Protein AF-0000000076656835 (afdb_homodimer)

pLDDT: mean 94.11, std 7.18, range [54.44, 98.88]

Structure (mmCIF, N/CA/C/O backbone):
data_AF-0000000076656835-model_v1
#
loop_
_entity.id
_entity.type
_entity.pdbx_description
1 polymer 'Related to decarboxylase DEC1'
#
loop_
_atom_site.group_PDB
_atom_site.id
_atom_site.type_symbol
_atom_site.label_atom_id
_atom_site.label_alt_id
_atom_site.label_comp_id
_atom_site.label_asym_id
_atom_site.label_entity_id
_atom_site.label_seq_id
_atom_site.pdbx_PDB_ins_code
_atom_site.Cartn_x
_atom_site.Cartn_y
_atom_site.Cartn_z
_atom_site.occupancy
_atom_site.B_iso_or_equiv
_atom_site.auth_seq_id
_atom_site.auth_comp_id
_atom_site.auth_asym_id
_atom_site.auth_atom_id
_atom_site.pdbx_PDB_model_num
ATOM 1 N N . MET A 1 1 ? -11.125 18.625 28.906 1 81.06 1 MET A N 1
ATOM 2 C CA . MET A 1 1 ? -11.211 18.344 27.469 1 81.06 1 MET A CA 1
ATOM 3 C C . MET A 1 1 ? -11.727 16.938 27.203 1 81.06 1 MET A C 1
ATOM 5 O O . MET A 1 1 ? -11.273 15.984 27.844 1 81.06 1 MET A O 1
ATOM 9 N N . PRO A 1 2 ? -12.742 16.891 26.344 1 93.38 2 PRO A N 1
ATOM 10 C CA . PRO A 1 2 ? -13.258 15.539 26.078 1 93.38 2 PRO A CA 1
ATOM 11 C C . PRO A 1 2 ? -12.281 14.695 25.266 1 93.38 2 PRO A C 1
ATOM 13 O O . PRO A 1 2 ? -11.344 15.227 24.656 1 93.38 2 PRO A O 1
ATOM 16 N N . PHE A 1 3 ? -12.422 13.453 25.391 1 96.69 3 PHE A N 1
ATOM 17 C CA . PHE A 1 3 ? -11.578 12.5 24.688 1 96.69 3 PHE A CA 1
ATOM 18 C C . PHE A 1 3 ? -12.164 12.164 23.328 1 96.69 3 PHE A C 1
ATOM 20 O O . PHE A 1 3 ? -13.359 12.359 23.094 1 96.69 3 PHE A O 1
ATOM 27 N N . GLY A 1 4 ? -11.242 11.773 22.438 1 97 4 GLY A N 1
ATOM 28 C CA . GLY A 1 4 ? -11.734 11.117 21.234 1 97 4 GLY A CA 1
ATOM 29 C C . GLY A 1 4 ? -12.586 9.898 21.531 1 97 4 GLY A C 1
ATOM 30 O O . GLY A 1 4 ? -12.516 9.344 22.625 1 97 4 GLY A O 1
ATOM 31 N N . THR A 1 5 ? -13.391 9.5 20.516 1 96.25 5 THR A N 1
ATOM 32 C CA . THR A 1 5 ? -14.328 8.414 20.797 1 96.25 5 THR A CA 1
ATOM 33 C C . THR A 1 5 ? -14 7.18 19.969 1 96.25 5 THR A C 1
ATOM 35 O O . THR A 1 5 ? -14.695 6.16 20.078 1 96.25 5 THR A O 1
ATOM 38 N N . PHE A 1 6 ? -12.992 7.293 19.203 1 94.06 6 PHE A N 1
ATOM 39 C CA . PHE A 1 6 ? -12.609 6.094 18.469 1 94.06 6 PHE A CA 1
ATOM 40 C C . PHE A 1 6 ? -12.039 5.043 19.422 1 94.06 6 PHE A C 1
ATOM 42 O O . PHE A 1 6 ? -11.047 5.293 20.109 1 94.06 6 PHE A O 1
ATOM 49 N N . LYS A 1 7 ? -12.562 3.846 19.359 1 93.25 7 LYS A N 1
ATOM 50 C CA . LYS A 1 7 ? -12.18 2.777 20.281 1 93.25 7 LYS A CA 1
ATOM 51 C C . LYS A 1 7 ? -11 1.976 19.734 1 93.25 7 LYS A C 1
ATOM 53 O O . LYS A 1 7 ? -11.195 0.952 19.078 1 93.25 7 LYS A O 1
ATOM 58 N N . THR A 1 8 ? -9.805 2.389 20.125 1 90.69 8 THR A N 1
ATOM 59 C CA . THR A 1 8 ? -8.57 1.806 19.609 1 90.69 8 THR A CA 1
ATOM 60 C C . THR A 1 8 ? -8.422 0.362 20.078 1 90.69 8 THR A C 1
ATOM 62 O O . THR A 1 8 ? -7.871 -0.476 19.359 1 90.69 8 THR A O 1
ATOM 65 N N . LYS A 1 9 ? -8.938 0.025 21.172 1 87.69 9 LYS A N 1
ATOM 66 C CA . LYS A 1 9 ? -8.758 -1.295 21.766 1 87.69 9 LYS A CA 1
ATOM 67 C C . LYS A 1 9 ? -9.711 -2.314 21.156 1 87.69 9 LYS A C 1
ATOM 69 O O . LYS A 1 9 ? -9.477 -3.521 21.234 1 87.69 9 LYS A O 1
ATOM 74 N N . GLU A 1 10 ? -10.711 -1.749 20.484 1 87.56 10 GLU A N 1
ATOM 75 C CA . GLU A 1 10 ? -11.719 -2.639 19.906 1 87.56 10 GLU A CA 1
ATOM 76 C C . GLU A 1 10 ? -11.57 -2.73 18.391 1 87.56 10 GLU A C 1
ATOM 78 O O . GLU A 1 10 ? -12.078 -3.662 17.781 1 87.56 10 GLU A O 1
ATOM 83 N N . ALA A 1 11 ? -10.891 -1.798 17.938 1 85 11 ALA A N 1
ATOM 84 C CA . ALA A 1 11 ? -10.789 -1.727 16.484 1 85 11 ALA A CA 1
ATOM 85 C C . ALA A 1 11 ? -9.977 -2.898 15.93 1 85 11 ALA A C 1
ATOM 87 O O . ALA A 1 11 ? -8.977 -3.299 16.516 1 85 11 ALA A O 1
ATOM 88 N N . ARG A 1 12 ? -10.461 -3.475 14.805 1 79.12 12 ARG A N 1
ATOM 89 C CA . ARG A 1 12 ? -9.766 -4.602 14.195 1 79.12 12 ARG A CA 1
ATOM 90 C C . ARG A 1 12 ? -9.367 -4.285 12.758 1 79.12 12 ARG A C 1
ATOM 92 O O . ARG A 1 12 ? -8.625 -5.039 12.133 1 79.12 12 ARG A O 1
ATOM 99 N N . GLY A 1 13 ? -9.797 -3.156 12.312 1 81.62 13 GLY A N 1
ATOM 100 C CA . GLY A 1 13 ? -9.555 -2.838 10.914 1 81.62 13 GLY A CA 1
ATOM 101 C C . GLY A 1 13 ? -8.195 -2.191 10.688 1 81.62 13 GLY A C 1
ATOM 102 O O . GLY A 1 13 ? -7.504 -1.83 11.641 1 81.62 13 GLY A O 1
ATOM 103 N N . PRO A 1 14 ? -7.844 -2.15 9.438 1 89.62 14 PRO A N 1
ATOM 104 C CA . PRO A 1 14 ? -6.59 -1.497 9.047 1 89.62 14 PRO A CA 1
ATOM 105 C C . PRO A 1 14 ? -6.68 0.027 9.109 1 89.62 14 PRO A C 1
ATOM 107 O O . PRO A 1 14 ? -7.777 0.584 9.148 1 89.62 14 PRO A O 1
ATOM 110 N N . ILE A 1 15 ? -5.559 0.645 9.125 1 92.38 15 ILE A N 1
ATOM 111 C CA . ILE A 1 15 ? -5.492 2.102 9.07 1 92.38 15 ILE A CA 1
ATOM 112 C C . ILE A 1 15 ? -5.762 2.578 7.648 1 92.38 15 ILE A C 1
ATOM 114 O O . ILE A 1 15 ? -5.453 1.876 6.684 1 92.38 15 ILE A O 1
ATOM 118 N N . PRO A 1 16 ? -6.27 3.838 7.492 1 93.5 16 PRO A N 1
ATOM 119 C CA . PRO A 1 16 ? -6.836 4.652 8.57 1 93.5 16 PRO A CA 1
ATOM 120 C C . PRO A 1 16 ? -8.031 3.986 9.25 1 93.5 16 PRO A C 1
ATOM 122 O O . PRO A 1 16 ? -8.945 3.506 8.57 1 93.5 16 PRO A O 1
ATOM 125 N N . LEU A 1 17 ? -8.117 4.062 10.531 1 83.69 17 LEU A N 1
ATOM 126 C CA . LEU A 1 17 ? -9.109 3.32 11.305 1 83.69 17 LEU A CA 1
ATOM 127 C C . LEU A 1 17 ? -10.516 3.83 11.016 1 83.69 17 LEU A C 1
ATOM 129 O O . LEU A 1 17 ? -11.477 3.057 11.023 1 83.69 17 LEU A O 1
ATOM 133 N N . CYS A 1 18 ? -10.609 5.102 10.75 1 86.75 18 CYS A N 1
ATOM 134 C CA . CYS A 1 18 ? -11.922 5.691 10.523 1 86.75 18 CYS A CA 1
ATOM 135 C C . CYS A 1 18 ? -12.391 5.457 9.094 1 86.75 18 CYS A C 1
ATOM 137 O O . CYS A 1 18 ? -13.539 5.738 8.758 1 86.75 18 CYS A O 1
ATOM 139 N N . SER A 1 19 ? -11.531 4.992 8.258 1 90.19 19 SER A N 1
ATOM 140 C CA . SER A 1 19 ? -11.828 4.699 6.855 1 90.19 19 SER A CA 1
ATOM 141 C C . SER A 1 19 ? -10.953 3.561 6.336 1 90.19 19 SER A C 1
ATOM 143 O O . SER A 1 19 ? -10.078 3.777 5.496 1 90.19 19 SER A O 1
ATOM 145 N N . PRO A 1 20 ? -11.242 2.393 6.727 1 91.25 20 PRO A N 1
ATOM 146 C CA . PRO A 1 20 ? -10.375 1.268 6.359 1 91.25 20 PRO A CA 1
ATOM 147 C C . PRO A 1 20 ? -10.391 0.982 4.859 1 91.25 20 PRO A C 1
ATOM 149 O O . PRO A 1 20 ? -11.453 0.959 4.238 1 91.25 20 PRO A O 1
ATOM 152 N N . PRO A 1 21 ? -9.219 0.771 4.32 1 93.56 21 PRO A N 1
ATOM 153 C CA . PRO A 1 21 ? -9.125 0.607 2.867 1 93.56 21 PRO A CA 1
ATOM 154 C C . PRO A 1 21 ? -9.508 -0.798 2.406 1 93.56 21 PRO A C 1
ATOM 156 O O . PRO A 1 21 ? -9.633 -1.043 1.204 1 93.56 21 PRO A O 1
ATOM 159 N N . TYR A 1 22 ? -9.648 -1.717 3.299 1 94 22 TYR A N 1
ATOM 160 C CA . TYR A 1 22 ? -10.078 -3.066 2.951 1 94 22 TYR A CA 1
ATOM 161 C C . TYR A 1 22 ? -10.922 -3.676 4.07 1 94 22 TYR A C 1
ATOM 163 O O . TYR A 1 22 ? -10.75 -3.332 5.242 1 94 22 TYR A O 1
ATOM 171 N N . PRO A 1 23 ? -11.805 -4.523 3.703 1 88.5 23 PRO A N 1
ATOM 172 C CA . PRO A 1 23 ? -12.766 -5.055 4.672 1 88.5 23 PRO A CA 1
ATOM 173 C C . PRO A 1 23 ? -12.203 -6.215 5.484 1 88.5 23 PRO A C 1
ATOM 175 O O . PRO A 1 23 ? -11.164 -6.773 5.133 1 88.5 23 PRO A O 1
ATOM 178 N N . ALA A 1 24 ? -12.945 -6.414 6.57 1 84.25 24 ALA A N 1
ATOM 179 C CA . ALA A 1 24 ? -12.758 -7.637 7.344 1 84.25 24 ALA A CA 1
ATOM 180 C C . ALA A 1 24 ? -13.758 -8.711 6.93 1 84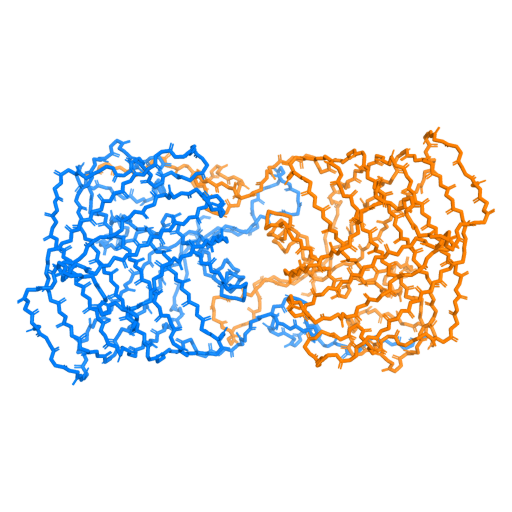.25 24 ALA A C 1
ATOM 182 O O . ALA A 1 24 ? -14.867 -8.398 6.488 1 84.25 24 ALA A O 1
ATOM 183 N N . GLY A 1 25 ? -13.305 -9.898 6.941 1 86.19 25 GLY A N 1
ATOM 184 C CA . GLY A 1 25 ? -14.227 -10.977 6.617 1 86.19 25 GLY A CA 1
ATOM 185 C C . GLY A 1 25 ? -13.625 -12.023 5.703 1 86.19 25 GLY A C 1
ATOM 186 O O . GLY A 1 25 ? -12.406 -12.086 5.539 1 86.19 25 GLY A O 1
ATOM 187 N N . LEU A 1 26 ? -14.57 -12.789 5.164 1 90.88 26 LEU A N 1
ATOM 188 C CA . LEU A 1 26 ? -14.156 -13.875 4.289 1 90.88 26 LEU A CA 1
ATOM 189 C C . LEU A 1 26 ? -13.781 -13.352 2.908 1 90.88 26 LEU A C 1
ATOM 191 O O . LEU A 1 26 ? -14.516 -12.562 2.316 1 90.88 26 LEU A O 1
ATOM 195 N N . ASP A 1 27 ? -12.648 -13.773 2.455 1 94.31 27 ASP A N 1
ATOM 196 C CA . ASP A 1 27 ? -12.188 -13.406 1.116 1 94.31 27 ASP A CA 1
ATOM 197 C C . ASP A 1 27 ? -12.75 -14.367 0.066 1 94.31 27 ASP A C 1
ATOM 199 O O . ASP A 1 27 ? -12.133 -15.398 -0.232 1 94.31 27 ASP A O 1
ATOM 203 N N . GLU A 1 28 ? -13.883 -13.977 -0.452 1 96.81 28 GLU A N 1
ATOM 204 C CA . GLU A 1 28 ? -14.547 -14.781 -1.476 1 96.81 28 GLU A CA 1
ATOM 205 C C . GLU A 1 28 ? -14.719 -13.992 -2.77 1 96.81 28 GLU A C 1
ATOM 207 O O . GLU A 1 28 ? -14.898 -12.773 -2.742 1 96.81 28 GLU A O 1
ATOM 212 N N . PHE A 1 29 ? -14.695 -14.734 -3.877 1 97.31 29 PHE A N 1
ATOM 213 C CA . PHE A 1 29 ? -14.688 -14.094 -5.188 1 97.31 29 PHE A CA 1
ATOM 214 C C . PHE A 1 29 ? -15.586 -14.852 -6.164 1 97.31 29 PHE A C 1
ATOM 216 O O . PHE A 1 29 ? -15.695 -16.078 -6.086 1 97.31 29 PHE A O 1
ATOM 223 N N . THR A 1 30 ? -16.219 -14.125 -7.039 1 97.25 30 THR A N 1
ATOM 224 C CA . THR A 1 30 ? -17 -14.711 -8.125 1 97.25 30 THR A CA 1
ATOM 225 C C . THR A 1 30 ? -16.609 -14.078 -9.461 1 97.25 30 THR A C 1
ATOM 227 O O . THR A 1 30 ? -15.953 -13.039 -9.5 1 97.25 30 THR A O 1
ATOM 230 N N . ASP A 1 31 ? -16.969 -14.852 -10.539 1 96.19 31 ASP A N 1
ATOM 231 C CA . ASP A 1 31 ? -16.641 -14.414 -11.891 1 96.19 31 ASP A CA 1
ATOM 232 C C . ASP A 1 31 ? -15.141 -14.188 -12.062 1 96.19 31 ASP A C 1
ATOM 234 O O . ASP A 1 31 ? -14.719 -13.117 -12.5 1 96.19 31 ASP A O 1
ATOM 238 N N . VAL A 1 32 ? -14.43 -15.141 -11.57 1 96.81 32 VAL A N 1
ATOM 239 C CA . VAL A 1 32 ? -12.977 -15.078 -11.641 1 96.81 32 VAL A CA 1
ATOM 240 C C . VAL A 1 32 ? -12.484 -15.797 -12.898 1 96.81 32 VAL A C 1
ATOM 242 O O . VAL A 1 32 ? -12.93 -16.906 -13.203 1 96.81 32 VAL A O 1
ATOM 245 N N . GLN A 1 33 ? -11.656 -15.125 -13.641 1 97.19 33 GLN A N 1
ATOM 246 C CA . GLN A 1 33 ? -10.906 -15.75 -14.727 1 97.19 33 GLN A CA 1
ATOM 247 C C . GLN A 1 33 ? -9.445 -15.969 -14.328 1 97.19 33 GLN A C 1
ATOM 249 O O . GLN A 1 33 ? -8.836 -15.117 -13.68 1 97.19 33 GLN A O 1
ATOM 254 N N . ILE A 1 34 ? -8.922 -17.156 -14.641 1 97.38 34 ILE A N 1
ATOM 255 C CA . ILE A 1 34 ? -7.562 -17.516 -14.258 1 97.38 34 ILE A CA 1
ATOM 256 C C . ILE A 1 34 ? -6.812 -18.062 -15.469 1 97.38 34 ILE A C 1
ATOM 258 O O . ILE A 1 34 ? -7.289 -19 -16.125 1 97.38 34 ILE A O 1
ATOM 262 N N . LEU A 1 35 ? -5.703 -17.516 -15.797 1 97.69 35 LEU A N 1
ATOM 263 C CA . LEU A 1 35 ? -4.789 -18.094 -16.781 1 97.69 35 LEU A CA 1
ATOM 264 C C . LEU A 1 35 ? -3.455 -18.453 -16.141 1 97.69 35 LEU A C 1
ATOM 266 O O . LEU A 1 35 ? -2.752 -17.578 -15.625 1 97.69 35 LEU A O 1
ATOM 270 N N . SER A 1 36 ? -3.117 -19.703 -16.172 1 98.44 36 SER A N 1
ATOM 271 C CA . SER A 1 36 ? -1.9 -20.188 -15.531 1 98.44 36 SER A CA 1
ATOM 272 C C . SER A 1 36 ? -0.991 -20.906 -16.516 1 98.44 36 SER A C 1
ATOM 274 O O . SER A 1 36 ? -1.443 -21.766 -17.281 1 98.44 36 SER A O 1
ATOM 276 N N . VAL A 1 37 ? 0.221 -20.547 -16.531 1 98.81 37 VAL A N 1
ATOM 277 C CA . VAL A 1 37 ? 1.245 -21.203 -17.328 1 98.81 37 VAL A CA 1
ATOM 278 C C . VAL A 1 37 ? 2.352 -21.734 -16.406 1 98.81 37 VAL A C 1
ATOM 280 O O . VAL A 1 37 ? 2.852 -21 -15.555 1 98.81 37 VAL A O 1
ATOM 283 N N . ARG A 1 38 ? 2.791 -22.969 -16.594 1 98.75 38 ARG A N 1
ATOM 284 C CA . ARG A 1 38 ? 3.82 -23.594 -15.781 1 98.75 38 ARG A CA 1
ATOM 285 C C . ARG A 1 38 ? 5.012 -24.016 -16.625 1 98.75 38 ARG A C 1
ATOM 287 O O . ARG A 1 38 ? 4.836 -24.547 -17.734 1 98.75 38 ARG A O 1
ATOM 294 N N . TYR A 1 39 ? 6.133 -23.797 -16.125 1 98.88 39 TYR A N 1
ATOM 295 C CA . TYR A 1 39 ? 7.367 -24.172 -16.797 1 98.88 39 TYR A CA 1
ATOM 296 C C . TYR A 1 39 ? 8.508 -24.344 -15.789 1 98.88 39 TYR A C 1
ATOM 298 O O . TYR A 1 39 ? 8.391 -23.938 -14.633 1 98.88 39 TYR A O 1
ATOM 306 N N . HIS A 1 40 ? 9.555 -24.938 -16.219 1 98.75 40 HIS A N 1
ATOM 307 C CA . HIS A 1 40 ? 10.75 -25.094 -15.406 1 98.75 40 HIS A CA 1
ATOM 308 C C . HIS A 1 40 ? 11.773 -24 -15.719 1 98.75 40 HIS A C 1
ATOM 310 O O . HIS A 1 40 ? 11.945 -23.625 -16.875 1 98.75 40 HIS A O 1
ATOM 316 N N . THR A 1 41 ? 12.406 -23.562 -14.672 1 98.69 41 THR A N 1
ATOM 317 C CA . THR A 1 41 ? 13.578 -22.703 -14.773 1 98.69 41 THR A CA 1
ATOM 318 C C . THR A 1 41 ? 14.797 -23.375 -14.148 1 98.69 41 THR A C 1
ATOM 320 O O . THR A 1 41 ? 14.812 -24.594 -13.945 1 98.69 41 THR A O 1
ATOM 323 N N . THR A 1 42 ? 15.93 -22.609 -13.969 1 98.38 42 THR A N 1
ATOM 324 C CA . THR A 1 42 ? 17.141 -23.188 -13.383 1 98.38 42 THR A CA 1
ATOM 325 C C . THR A 1 42 ? 17.312 -22.719 -11.938 1 98.38 42 THR A C 1
ATOM 327 O O . THR A 1 42 ? 16.906 -21.609 -11.578 1 98.38 42 THR A O 1
ATOM 330 N N . TYR A 1 43 ? 17.891 -23.547 -11.148 1 98.25 43 TYR A N 1
ATOM 331 C CA . TYR A 1 43 ? 18.219 -23.234 -9.766 1 98.25 43 TYR A CA 1
ATOM 332 C C . TYR A 1 43 ? 18.938 -21.891 -9.68 1 98.25 43 TYR A C 1
ATOM 334 O O . TYR A 1 43 ? 18.562 -21.031 -8.883 1 98.25 43 TYR A O 1
ATOM 342 N N . ASN A 1 44 ? 19.906 -21.672 -10.469 1 97.75 44 ASN A N 1
ATOM 343 C CA . ASN A 1 44 ? 20.75 -20.469 -10.406 1 97.75 44 ASN A CA 1
ATOM 344 C C . ASN A 1 44 ? 19.953 -19.219 -10.734 1 97.75 44 ASN A C 1
ATOM 346 O O . ASN A 1 44 ? 20.281 -18.125 -10.25 1 97.75 44 ASN A O 1
ATOM 350 N N . ALA A 1 45 ? 18.906 -19.406 -11.477 1 97.31 45 ALA A N 1
ATOM 351 C CA . ALA A 1 45 ? 18.109 -18.25 -11.891 1 97.31 45 ALA A CA 1
ATOM 352 C C . ALA A 1 45 ? 17.266 -17.719 -10.727 1 97.31 45 ALA A C 1
ATOM 354 O O . ALA A 1 45 ? 16.859 -16.547 -10.734 1 97.31 45 ALA A O 1
ATOM 355 N N . VAL A 1 46 ? 17.062 -18.594 -9.672 1 97.56 46 VAL A N 1
ATOM 356 C CA . VAL A 1 46 ? 16.016 -18.172 -8.742 1 97.56 46 VAL A CA 1
ATOM 357 C C . VAL A 1 46 ? 16.5 -18.328 -7.305 1 97.56 46 VAL A C 1
ATOM 359 O O . VAL A 1 46 ? 15.875 -17.828 -6.375 1 97.56 46 VAL A O 1
ATOM 362 N N . LYS A 1 47 ? 17.625 -18.938 -7.035 1 97.56 47 LYS A N 1
ATOM 363 C CA . LYS A 1 47 ? 18.062 -19.328 -5.699 1 97.56 47 LYS A CA 1
ATOM 364 C C . LYS A 1 47 ? 18.156 -18.125 -4.773 1 97.56 47 LYS A C 1
ATOM 366 O O . LYS A 1 47 ? 17.875 -18.219 -3.578 1 97.56 47 LYS A O 1
ATOM 371 N N . ASP A 1 48 ? 18.484 -16.953 -5.293 1 95.81 48 ASP A N 1
ATOM 372 C CA . ASP A 1 48 ? 18.688 -15.773 -4.453 1 95.81 48 ASP A CA 1
ATOM 373 C C . ASP A 1 48 ? 17.375 -15.086 -4.129 1 95.81 48 ASP A C 1
ATOM 375 O O . ASP A 1 48 ? 17.328 -14.133 -3.346 1 95.81 48 ASP A O 1
ATOM 379 N N . MET A 1 49 ? 16.266 -15.594 -4.695 1 96.19 49 MET A N 1
ATOM 380 C CA . MET A 1 49 ? 14.938 -15.062 -4.422 1 96.19 49 MET A CA 1
ATOM 381 C C . MET A 1 49 ? 14.188 -15.945 -3.43 1 96.19 49 MET A C 1
ATOM 383 O O . MET A 1 49 ? 13.102 -15.586 -2.965 1 96.19 49 MET A O 1
ATOM 387 N N . ILE A 1 50 ? 14.758 -17.047 -3.125 1 97.44 50 ILE A N 1
ATOM 388 C CA . ILE A 1 50 ? 14.094 -18.062 -2.309 1 97.44 50 ILE A CA 1
ATOM 389 C C . ILE A 1 50 ? 14.719 -18.094 -0.916 1 97.44 50 ILE A C 1
ATOM 391 O O . ILE A 1 50 ? 15.945 -18.125 -0.781 1 97.44 50 ILE A O 1
ATOM 395 N N . PRO A 1 51 ? 13.891 -18.094 0.16 1 96.94 51 PRO A N 1
ATOM 396 C CA . PRO A 1 51 ? 14.383 -18.109 1.537 1 96.94 51 PRO A CA 1
ATOM 397 C C . PRO A 1 51 ? 15.305 -19.297 1.819 1 96.94 51 PRO A C 1
ATOM 399 O O . PRO A 1 51 ? 15.094 -20.391 1.289 1 96.94 51 PRO A O 1
ATOM 402 N N . GLU A 1 52 ? 16.172 -19.125 2.717 1 96.94 52 GLU A N 1
ATOM 403 C CA . GLU A 1 52 ? 17.156 -20.109 3.104 1 96.94 52 GLU A CA 1
ATOM 404 C C . GLU A 1 52 ? 16.516 -21.312 3.799 1 96.94 52 GLU A C 1
ATOM 406 O O . GLU A 1 52 ? 17.141 -22.359 3.965 1 96.94 52 GLU A O 1
ATOM 411 N N . GLU A 1 53 ? 15.273 -21.25 4.176 1 97.25 53 GLU A N 1
ATOM 412 C CA . GLU A 1 53 ? 14.555 -22.312 4.852 1 97.25 53 GLU A CA 1
ATOM 413 C C . GLU A 1 53 ? 13.922 -23.281 3.846 1 97.25 53 GLU A C 1
ATOM 415 O O . GLU A 1 53 ? 13.438 -24.344 4.219 1 97.25 53 GLU A O 1
ATOM 420 N N . CYS A 1 54 ? 13.992 -22.859 2.547 1 98.06 54 CYS A N 1
ATOM 421 C CA . CYS A 1 54 ? 13.305 -23.625 1.514 1 98.06 54 CYS A CA 1
ATOM 422 C C . CYS A 1 54 ? 14.305 -24.359 0.622 1 98.06 54 CYS A C 1
ATOM 424 O O . CYS A 1 54 ? 15.352 -23.797 0.276 1 98.06 54 CYS A O 1
ATOM 426 N N . GLU A 1 55 ? 13.938 -25.5 0.227 1 98.44 55 GLU A N 1
ATOM 427 C CA . GLU A 1 55 ? 14.727 -26.25 -0.737 1 98.44 55 GLU A CA 1
ATOM 428 C C . GLU A 1 55 ? 14.188 -26.078 -2.154 1 98.44 55 GLU A C 1
ATOM 430 O O . GLU A 1 55 ? 13.008 -25.781 -2.34 1 98.44 55 GLU A O 1
ATOM 435 N N . LEU A 1 56 ? 15.094 -26.234 -3.09 1 98.25 56 LEU A N 1
ATOM 436 C CA . LEU A 1 56 ? 14.75 -26.125 -4.504 1 98.25 56 LEU A CA 1
ATOM 437 C C . LEU A 1 56 ? 15.211 -27.359 -5.277 1 98.25 56 LEU A C 1
ATOM 439 O O . LEU A 1 56 ? 16.266 -27.922 -4.988 1 98.25 56 LEU A O 1
ATOM 443 N N . GLU A 1 57 ? 14.461 -27.672 -6.254 1 97.44 57 GLU A N 1
ATOM 444 C CA . GLU A 1 57 ? 14.938 -28.625 -7.262 1 97.44 57 GLU A CA 1
ATOM 445 C C . GLU A 1 57 ? 15.945 -27.969 -8.203 1 97.44 57 GLU A C 1
ATOM 447 O O . GLU A 1 57 ? 16.062 -26.734 -8.227 1 97.44 57 GLU A O 1
ATOM 452 N N . ASP A 1 58 ? 16.641 -28.797 -8.906 1 97.06 58 ASP A N 1
ATOM 453 C CA . ASP A 1 58 ? 17.594 -28.281 -9.875 1 97.06 58 ASP A CA 1
ATOM 454 C C . ASP A 1 58 ? 16.891 -27.438 -10.945 1 97.06 58 ASP A C 1
ATOM 456 O O . ASP A 1 58 ? 17.438 -26.422 -11.398 1 97.06 58 ASP A O 1
ATOM 460 N N . GLU A 1 59 ? 15.773 -27.922 -11.344 1 98.12 59 GLU A N 1
ATOM 461 C CA . GLU A 1 59 ? 14.891 -27.172 -12.242 1 98.12 59 GLU A CA 1
ATOM 462 C C . GLU A 1 59 ? 13.531 -26.906 -11.594 1 98.12 59 GLU A C 1
ATOM 464 O O . GLU A 1 59 ? 12.555 -27.609 -11.875 1 98.12 59 GLU A O 1
ATOM 469 N N . PRO A 1 60 ? 13.508 -25.906 -10.773 1 98.38 60 PRO A N 1
ATOM 470 C CA . PRO A 1 60 ? 12.266 -25.656 -10.039 1 98.38 60 PRO A CA 1
ATOM 471 C C . PRO A 1 60 ? 11.109 -25.266 -10.961 1 98.38 60 PRO A C 1
ATOM 473 O O . PRO A 1 60 ? 11.336 -24.672 -12.023 1 98.38 60 PRO A O 1
ATOM 476 N N . LEU A 1 61 ? 9.93 -25.594 -10.578 1 98.69 61 LEU A N 1
ATOM 477 C CA . LEU A 1 61 ? 8.703 -25.281 -11.297 1 98.69 61 LEU A CA 1
ATOM 478 C C . LEU A 1 61 ? 8.273 -23.844 -11.031 1 98.69 61 LEU A C 1
ATOM 480 O O . LEU A 1 61 ? 8.156 -23.422 -9.875 1 98.69 61 LEU A O 1
ATOM 484 N N . VAL A 1 62 ? 8.117 -23.062 -12.094 1 98.81 62 VAL A N 1
ATOM 485 C CA . VAL A 1 62 ? 7.574 -21.703 -12.039 1 98.81 62 VAL A CA 1
ATOM 486 C C . VAL A 1 62 ? 6.105 -21.734 -12.461 1 98.81 62 VAL A C 1
ATOM 488 O O . VAL A 1 62 ? 5.73 -22.422 -13.414 1 98.81 62 VAL A O 1
ATOM 491 N N . THR A 1 63 ? 5.285 -21.062 -11.75 1 98.81 63 THR A N 1
ATOM 492 C CA . THR A 1 63 ? 3.898 -20.828 -12.125 1 98.81 63 THR A CA 1
ATOM 493 C C . THR A 1 63 ? 3.621 -19.328 -12.25 1 98.81 63 THR A C 1
ATOM 495 O O . THR A 1 63 ? 3.746 -18.594 -11.273 1 98.81 63 THR A O 1
ATOM 498 N N . LEU A 1 64 ? 3.322 -18.875 -13.438 1 98.88 64 LEU A N 1
ATOM 499 C CA . LEU A 1 64 ? 2.838 -17.516 -13.688 1 98.88 64 LEU A CA 1
ATOM 500 C C . LEU A 1 64 ? 1.332 -17.516 -13.93 1 98.88 64 LEU A C 1
ATOM 502 O O . LEU A 1 64 ? 0.828 -18.297 -14.734 1 98.88 64 LEU A O 1
ATOM 506 N N . THR A 1 65 ? 0.668 -16.641 -13.219 1 98.81 65 THR A N 1
ATOM 507 C CA . THR A 1 65 ? -0.788 -16.656 -13.305 1 98.81 65 THR A CA 1
ATOM 508 C C . THR A 1 65 ? -1.344 -15.25 -13.445 1 98.81 65 THR A C 1
ATOM 510 O O . THR A 1 65 ? -0.874 -14.32 -12.789 1 98.81 65 THR A O 1
ATOM 513 N N . LEU A 1 66 ? -2.326 -15.102 -14.312 1 98.5 66 LEU A N 1
ATOM 514 C CA . LEU A 1 66 ? -3.172 -13.914 -14.367 1 98.5 66 LEU A CA 1
ATOM 515 C C . LEU A 1 66 ? -4.539 -14.188 -13.75 1 98.5 66 LEU A C 1
ATOM 517 O O . LEU A 1 66 ? -5.152 -15.219 -14.031 1 98.5 66 LEU A O 1
ATOM 521 N N . PHE A 1 67 ? -4.93 -13.32 -12.922 1 98 67 PHE A N 1
ATOM 522 C CA . PHE A 1 67 ? -6.281 -13.344 -12.375 1 98 67 PHE A CA 1
ATOM 523 C C . PHE A 1 67 ? -7.07 -12.125 -12.836 1 98 67 PHE A C 1
ATOM 525 O O . PHE A 1 67 ? -6.535 -11.016 -12.883 1 98 67 PHE A O 1
ATOM 532 N N . ASN A 1 68 ? -8.273 -12.32 -13.211 1 97.06 68 ASN A N 1
ATOM 533 C CA . ASN A 1 68 ? -9.312 -11.305 -13.305 1 97.06 68 ASN A CA 1
ATOM 534 C C . ASN A 1 68 ? -10.445 -11.57 -12.312 1 97.06 68 ASN A C 1
ATOM 536 O O . ASN A 1 68 ? -11.25 -12.477 -12.508 1 97.06 68 ASN A O 1
ATOM 540 N N . TYR A 1 69 ? -10.391 -10.859 -11.258 1 97.12 69 TYR A N 1
ATOM 541 C CA . TYR A 1 69 ? -11.445 -10.977 -10.25 1 97.12 69 TYR A CA 1
ATOM 542 C C . TYR A 1 69 ? -12.648 -10.117 -10.617 1 97.12 69 TYR A C 1
ATOM 544 O O . TYR A 1 69 ? -12.562 -8.891 -10.617 1 97.12 69 TYR A O 1
ATOM 552 N N . GLY A 1 70 ? -13.773 -10.758 -10.805 1 95.62 70 GLY A N 1
ATOM 553 C CA . GLY A 1 70 ? -14.977 -10.039 -11.203 1 95.62 70 GLY A CA 1
ATOM 554 C C . GLY A 1 70 ? -15.656 -9.328 -10.055 1 95.62 70 GLY A C 1
ATOM 555 O O . GLY A 1 70 ? -16.047 -8.164 -10.188 1 95.62 70 GLY A O 1
ATOM 556 N N . MET A 1 71 ? -15.812 -10.07 -8.984 1 96 71 MET A N 1
ATOM 557 C CA . MET A 1 71 ? -16.453 -9.469 -7.82 1 96 71 MET A CA 1
ATOM 558 C C . MET A 1 71 ? -15.906 -10.07 -6.527 1 96 71 MET A C 1
ATOM 560 O O . MET A 1 71 ? -15.555 -11.25 -6.492 1 96 71 MET A O 1
ATOM 564 N N . GLY A 1 72 ? -15.836 -9.289 -5.496 1 95.44 72 GLY A N 1
ATOM 565 C CA . GLY A 1 72 ? -15.461 -9.648 -4.137 1 95.44 72 GLY A CA 1
ATOM 566 C C . GLY A 1 72 ? -15.641 -8.508 -3.15 1 95.44 72 GLY A C 1
ATOM 567 O O . GLY A 1 72 ? -16.016 -7.402 -3.537 1 95.44 72 GLY A O 1
ATOM 568 N N . PRO A 1 73 ? -15.375 -8.773 -1.882 1 94.56 73 PRO A N 1
ATOM 569 C CA . PRO A 1 73 ? -15.555 -7.707 -0.889 1 94.56 73 PRO A CA 1
ATOM 570 C C . PRO A 1 73 ? -14.609 -6.527 -1.109 1 94.56 73 PRO A C 1
ATOM 572 O O . PRO A 1 73 ? -14.852 -5.438 -0.585 1 94.56 73 PRO A O 1
ATOM 575 N N . ILE A 1 74 ? -13.586 -6.68 -1.919 1 94.44 74 ILE A N 1
ATOM 576 C CA . ILE A 1 74 ? -12.594 -5.629 -2.121 1 94.44 74 ILE A CA 1
ATOM 577 C C . ILE A 1 74 ? -12.742 -5.047 -3.525 1 94.44 74 ILE A C 1
ATOM 579 O O . ILE A 1 74 ? -11.961 -4.176 -3.926 1 94.44 74 ILE A O 1
ATOM 583 N N . GLY A 1 75 ? -13.734 -5.5 -4.27 1 94.5 75 GLY A N 1
ATOM 584 C CA . GLY A 1 75 ? -13.969 -5.031 -5.625 1 94.5 75 GLY A CA 1
ATOM 585 C C . GLY A 1 75 ? -13.188 -5.805 -6.668 1 94.5 75 GLY A C 1
ATOM 586 O O . GLY A 1 75 ? -12.422 -6.711 -6.332 1 94.5 75 GLY A O 1
ATOM 587 N N . ALA A 1 76 ? -13.352 -5.434 -7.895 1 95.38 76 ALA A N 1
ATOM 588 C CA . ALA A 1 76 ? -12.758 -6.133 -9.031 1 95.38 76 ALA A CA 1
ATOM 589 C C . ALA A 1 76 ? -11.336 -5.641 -9.297 1 95.38 76 ALA A C 1
ATOM 591 O O . ALA A 1 76 ? -11.023 -4.477 -9.047 1 95.38 76 ALA A O 1
ATOM 592 N N . TYR A 1 77 ? -10.5 -6.496 -9.789 1 97 77 TYR A N 1
ATOM 593 C CA . TYR A 1 77 ? -9.148 -6.105 -10.195 1 97 77 TYR A CA 1
ATOM 594 C C . TYR A 1 77 ? -8.461 -7.238 -10.945 1 97 77 TYR A C 1
ATOM 596 O O . TYR A 1 77 ? -8.961 -8.367 -10.977 1 97 77 TYR A O 1
ATOM 604 N N . ASN A 1 78 ? -7.418 -6.902 -11.625 1 97.88 78 ASN A N 1
ATOM 605 C CA . ASN A 1 78 ? -6.508 -7.863 -12.234 1 97.88 78 ASN A CA 1
ATOM 606 C C . ASN A 1 78 ? -5.266 -8.078 -11.375 1 97.88 78 ASN A C 1
ATOM 608 O O . ASN A 1 78 ? -4.816 -7.168 -10.68 1 97.88 78 ASN A O 1
ATOM 612 N N . GLU A 1 79 ? -4.746 -9.266 -11.461 1 98.56 79 GLU A N 1
ATOM 613 C CA . GLU A 1 79 ? -3.576 -9.625 -10.664 1 98.56 79 GLU A CA 1
ATOM 614 C C . GLU A 1 79 ? -2.668 -10.586 -11.422 1 98.56 79 GLU A C 1
ATOM 616 O O . GLU A 1 79 ? -3.148 -11.5 -12.086 1 98.56 79 GLU A O 1
ATOM 621 N N . PHE A 1 80 ? -1.402 -10.227 -11.422 1 98.75 80 PHE A N 1
ATOM 622 C CA . PHE A 1 80 ? -0.349 -11.133 -11.859 1 98.75 80 PHE A CA 1
ATOM 623 C C . PHE A 1 80 ? 0.338 -11.773 -10.656 1 98.75 80 PHE A C 1
ATOM 625 O O . PHE A 1 80 ? 0.708 -11.086 -9.703 1 98.75 80 PHE A O 1
ATOM 632 N N . VAL A 1 81 ? 0.514 -13.109 -10.672 1 98.75 81 VAL A N 1
ATOM 633 C CA . VAL A 1 81 ? 1.163 -13.852 -9.594 1 98.75 81 VAL A CA 1
ATOM 634 C C . VAL A 1 81 ? 2.359 -14.625 -10.148 1 98.75 81 VAL A C 1
ATOM 636 O O . VAL A 1 81 ? 2.219 -15.406 -11.094 1 98.75 81 VAL A O 1
ATOM 639 N N . CYS A 1 82 ? 3.512 -14.398 -9.586 1 98.56 82 CYS A N 1
ATOM 640 C CA . CYS A 1 82 ? 4.746 -15.109 -9.906 1 98.56 82 CYS A CA 1
ATOM 641 C C . CYS A 1 82 ? 5.191 -15.984 -8.742 1 98.56 82 CYS A C 1
ATOM 643 O O . CYS A 1 82 ? 5.551 -15.477 -7.68 1 98.56 82 CYS A O 1
ATOM 645 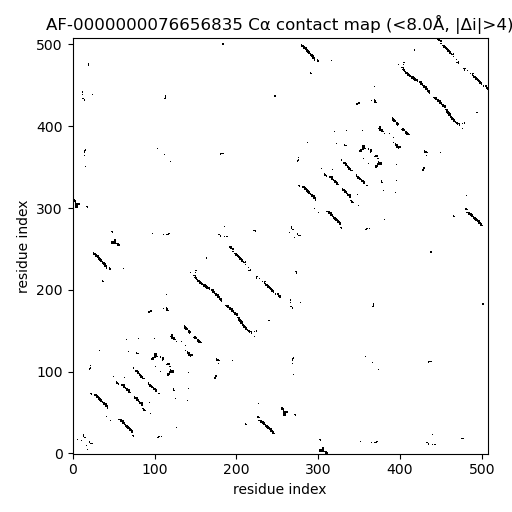N N . GLN A 1 83 ? 5.262 -17.312 -9.008 1 98.62 83 GLN A N 1
ATOM 646 C CA . GLN A 1 83 ? 5.59 -18.234 -7.93 1 98.62 83 GLN A CA 1
ATOM 647 C C . GLN A 1 83 ? 6.602 -19.281 -8.391 1 98.62 83 GLN A C 1
ATOM 649 O O . GLN A 1 83 ? 6.676 -19.609 -9.578 1 98.62 83 GLN A O 1
ATOM 654 N N . VAL A 1 84 ? 7.34 -19.781 -7.438 1 98.62 84 VAL A N 1
ATOM 655 C CA . VAL A 1 84 ? 8.297 -20.859 -7.668 1 98.62 84 VAL A CA 1
ATOM 656 C C . VAL A 1 84 ? 8.086 -21.969 -6.641 1 98.62 84 VAL A C 1
ATOM 658 O O . VAL A 1 84 ? 8 -21.703 -5.438 1 98.62 84 VAL A O 1
ATOM 661 N N . GLU A 1 85 ? 8.016 -23.156 -7.125 1 98.62 85 GLU A N 1
ATOM 662 C CA . GLU A 1 85 ? 7.828 -24.297 -6.227 1 98.62 85 GLU A CA 1
ATOM 663 C C . GLU A 1 85 ? 9.055 -24.516 -5.348 1 98.62 85 GLU A C 1
ATOM 665 O O . GLU A 1 85 ? 10.188 -24.5 -5.836 1 98.62 85 GLU A O 1
ATOM 670 N N . VAL A 1 86 ? 8.781 -24.703 -4.078 1 98.69 86 VAL A N 1
ATOM 671 C CA . VAL A 1 86 ? 9.828 -25 -3.1 1 98.69 86 VAL A CA 1
ATOM 672 C C . VAL A 1 86 ? 9.414 -26.203 -2.246 1 98.69 86 VAL A C 1
ATOM 674 O O . VAL A 1 86 ? 8.258 -26.625 -2.293 1 98.69 86 VAL A O 1
ATOM 677 N N . LYS A 1 87 ? 10.359 -26.766 -1.629 1 98.31 87 LYS A N 1
ATOM 678 C CA . LYS A 1 87 ? 10.094 -27.688 -0.531 1 98.31 87 LYS A CA 1
ATOM 679 C C . LYS A 1 87 ? 10.32 -27.016 0.82 1 98.31 87 LYS A C 1
ATOM 681 O O . LYS A 1 87 ? 11.422 -26.531 1.109 1 98.31 87 LYS A O 1
ATOM 686 N N . TRP A 1 88 ? 9.273 -26.938 1.57 1 97.5 88 TRP A N 1
ATOM 687 C CA . TRP A 1 88 ? 9.289 -26.297 2.883 1 97.5 88 TRP A CA 1
ATOM 688 C C . TRP A 1 88 ? 8.641 -27.188 3.932 1 97.5 88 TRP A C 1
ATOM 690 O O . TRP A 1 88 ? 7.5 -27.625 3.764 1 97.5 88 TRP A O 1
ATOM 700 N N . GLU A 1 89 ? 9.391 -27.531 4.969 1 94.56 89 GLU A N 1
ATOM 701 C CA . GLU A 1 89 ? 8.922 -28.438 6.02 1 94.56 89 GLU A CA 1
ATOM 702 C C . GLU A 1 89 ? 8.391 -29.734 5.43 1 94.56 89 GLU A C 1
ATOM 704 O O . GLU A 1 89 ? 7.305 -30.203 5.789 1 94.56 89 GLU A O 1
ATOM 709 N N . GLY A 1 90 ? 9.062 -30.156 4.422 1 93 90 GLY A N 1
ATOM 710 C CA . GLY A 1 90 ? 8.789 -31.469 3.846 1 93 90 GLY A CA 1
ATOM 711 C C . GLY A 1 90 ? 7.664 -31.453 2.83 1 93 90 GLY A C 1
ATOM 712 O O . GLY A 1 90 ? 7.332 -32.469 2.242 1 93 90 GLY A O 1
ATOM 713 N N . ARG A 1 91 ? 7.109 -30.328 2.596 1 95.06 91 ARG A N 1
ATOM 714 C CA . ARG A 1 91 ? 5.996 -30.203 1.659 1 95.06 91 ARG A CA 1
ATOM 715 C C . ARG A 1 91 ? 6.371 -29.328 0.47 1 95.06 91 ARG A C 1
ATOM 717 O O . ARG A 1 91 ? 7.047 -28.312 0.631 1 95.06 91 ARG A O 1
ATOM 724 N N . LYS A 1 92 ? 5.91 -29.75 -0.673 1 96.62 92 LYS A N 1
ATOM 725 C CA . LYS A 1 92 ? 6.082 -28.922 -1.866 1 96.62 92 LYS A CA 1
ATOM 726 C C . LYS A 1 92 ? 4.945 -27.922 -2.008 1 96.62 92 LYS A C 1
ATOM 728 O O . LYS A 1 92 ? 3.77 -28.281 -1.91 1 96.62 92 LYS A O 1
ATOM 733 N N . LEU A 1 93 ? 5.266 -26.703 -2.203 1 97 93 LEU A N 1
ATOM 734 C CA . LEU A 1 93 ? 4.289 -25.656 -2.5 1 97 93 LEU A CA 1
ATOM 735 C C . LEU A 1 93 ? 4.965 -24.438 -3.117 1 97 93 LEU A C 1
ATOM 737 O O . LEU A 1 93 ? 6.172 -24.25 -2.953 1 97 93 LEU A O 1
ATOM 741 N N . PRO A 1 94 ? 4.238 -23.672 -3.799 1 98.5 94 PRO A N 1
ATOM 742 C CA . PRO A 1 94 ? 4.828 -22.5 -4.441 1 98.5 94 PRO A CA 1
ATOM 743 C C . PRO A 1 94 ? 5.129 -21.375 -3.451 1 98.5 94 PRO A C 1
ATOM 745 O O . PRO A 1 94 ? 4.324 -21.109 -2.557 1 98.5 94 PRO A O 1
ATOM 748 N N . PHE A 1 95 ? 6.316 -20.828 -3.523 1 98.38 95 PHE A N 1
ATOM 749 C CA . PHE A 1 95 ? 6.676 -19.578 -2.848 1 98.38 95 PHE A CA 1
ATOM 750 C C . PHE A 1 95 ? 6.418 -18.375 -3.748 1 98.38 95 PHE A C 1
ATOM 752 O O . PHE A 1 95 ? 6.816 -18.375 -4.918 1 98.38 95 PHE A O 1
ATOM 759 N N . SER A 1 96 ? 5.711 -17.344 -3.227 1 98.25 96 SER A N 1
ATOM 760 C CA . SER A 1 96 ? 5.375 -16.172 -4.023 1 98.25 96 SER A CA 1
ATOM 761 C C . SER A 1 96 ? 6.543 -15.188 -4.09 1 98.25 96 SER A C 1
ATOM 763 O O . SER A 1 96 ? 7.008 -14.695 -3.061 1 98.25 96 SER A O 1
ATOM 765 N N . ILE A 1 97 ? 6.941 -14.922 -5.301 1 97.25 97 ILE A N 1
ATOM 766 C CA . ILE A 1 97 ? 8.039 -13.977 -5.523 1 97.25 97 ILE A CA 1
ATOM 767 C C . ILE A 1 97 ? 7.496 -12.555 -5.539 1 97.25 97 ILE A C 1
ATOM 769 O O . ILE A 1 97 ? 8.047 -11.664 -4.891 1 97.25 97 ILE A O 1
ATOM 773 N N . GLU A 1 98 ? 6.434 -12.398 -6.285 1 96.94 98 GLU A N 1
ATOM 774 C CA . GLU A 1 98 ? 5.816 -11.086 -6.43 1 96.94 98 GLU A CA 1
ATOM 775 C C . GLU A 1 98 ? 4.406 -11.195 -7.008 1 96.94 98 GLU A C 1
ATOM 777 O O . GLU A 1 98 ? 4.137 -12.07 -7.832 1 96.94 98 GLU A O 1
ATOM 782 N N . LEU A 1 99 ? 3.566 -10.375 -6.523 1 98.31 99 LEU A N 1
ATOM 783 C CA . LEU A 1 99 ? 2.262 -10.164 -7.137 1 98.31 99 LEU A CA 1
ATOM 784 C C . LEU A 1 99 ? 2.098 -8.703 -7.566 1 98.31 99 LEU A C 1
ATOM 786 O O . LEU A 1 99 ? 2.406 -7.789 -6.801 1 98.31 99 LEU A O 1
ATOM 790 N N . ILE A 1 100 ? 1.661 -8.508 -8.781 1 98.06 100 ILE A N 1
ATOM 791 C CA . ILE A 1 100 ? 1.438 -7.176 -9.336 1 98.06 100 ILE A CA 1
ATOM 792 C C . ILE A 1 100 ? -0.049 -6.977 -9.617 1 98.06 100 ILE A C 1
ATOM 794 O O . ILE A 1 100 ? -0.672 -7.793 -10.305 1 98.06 100 ILE A O 1
ATOM 798 N N . LEU A 1 101 ? -0.608 -5.93 -9.078 1 98 101 LEU A N 1
ATOM 799 C CA . LEU A 1 101 ? -2.037 -5.719 -9.273 1 98 101 LEU A CA 1
ATOM 800 C C . LEU A 1 101 ? -2.389 -4.238 -9.172 1 98 101 LEU A C 1
ATOM 802 O O . LEU A 1 101 ? -1.517 -3.406 -8.906 1 98 101 LEU A O 1
ATOM 806 N N . ASN A 1 102 ? -3.643 -3.914 -9.383 1 94.38 102 ASN A N 1
ATOM 807 C CA . ASN A 1 102 ? -4.07 -2.523 -9.469 1 94.38 102 ASN A CA 1
ATOM 808 C C . ASN A 1 102 ? -5.215 -2.23 -8.5 1 94.38 102 ASN A C 1
ATOM 810 O O . ASN A 1 102 ? -6.16 -1.521 -8.852 1 94.38 102 ASN A O 1
ATOM 814 N N . ASN A 1 103 ? -5.18 -2.82 -7.41 1 96.5 103 ASN A N 1
ATOM 815 C CA . ASN A 1 103 ? -6.172 -2.607 -6.359 1 96.5 103 ASN A CA 1
ATOM 816 C C . ASN A 1 103 ? -5.508 -2.348 -5.008 1 96.5 103 ASN A C 1
ATOM 818 O O . ASN A 1 103 ? -4.918 -3.254 -4.418 1 96.5 103 ASN A O 1
ATOM 822 N N . GLU A 1 104 ? -5.656 -1.114 -4.52 1 95.5 104 GLU A N 1
ATOM 823 C CA . GLU A 1 104 ? -4.918 -0.701 -3.328 1 95.5 104 GLU A CA 1
ATOM 824 C C . GLU A 1 104 ? -5.336 -1.52 -2.109 1 95.5 104 GLU A C 1
ATOM 826 O O . GLU A 1 104 ? -4.492 -1.914 -1.302 1 95.5 104 GLU A O 1
ATOM 831 N N . GLY A 1 105 ? -6.648 -1.706 -1.956 1 95.81 105 GLY A N 1
ATOM 832 C CA . GLY A 1 105 ? -7.125 -2.488 -0.826 1 95.81 105 GLY A CA 1
ATOM 833 C C . GLY A 1 105 ? -6.559 -3.895 -0.793 1 95.81 105 GLY A C 1
ATOM 834 O O . GLY A 1 105 ? -6.117 -4.367 0.256 1 95.81 105 GLY A O 1
ATOM 835 N N . ALA A 1 106 ? -6.551 -4.523 -1.935 1 97.69 106 ALA A N 1
ATOM 836 C CA . ALA A 1 106 ? -6.016 -5.875 -2.041 1 97.69 106 ALA A CA 1
ATOM 837 C C . ALA A 1 106 ? -4.523 -5.902 -1.722 1 97.69 106 ALA A C 1
ATOM 839 O O . ALA A 1 106 ? -4.031 -6.848 -1.102 1 97.69 106 ALA A O 1
ATOM 840 N N . ILE A 1 107 ? -3.869 -4.871 -2.141 1 98.19 107 ILE A N 1
ATOM 841 C CA . ILE A 1 107 ? -2.432 -4.793 -1.898 1 98.19 107 ILE A CA 1
ATOM 842 C C . ILE A 1 107 ? -2.168 -4.652 -0.401 1 98.19 107 ILE A C 1
ATOM 844 O O . ILE A 1 107 ? -1.383 -5.414 0.172 1 98.19 107 ILE A O 1
ATOM 848 N N . TYR A 1 108 ? -2.852 -3.703 0.205 1 97.44 108 TYR A N 1
ATOM 849 C CA . TYR A 1 108 ? -2.633 -3.49 1.632 1 97.44 108 TYR A CA 1
ATOM 850 C C . TYR A 1 108 ? -2.982 -4.738 2.43 1 97.44 108 TYR A C 1
ATOM 852 O O . TYR A 1 108 ? -2.217 -5.16 3.303 1 97.44 108 TYR A O 1
ATOM 860 N N . ALA A 1 109 ? -4.102 -5.332 2.111 1 96.69 109 ALA A N 1
ATOM 861 C CA . ALA A 1 109 ? -4.539 -6.52 2.836 1 96.69 109 ALA A CA 1
ATOM 862 C C . ALA A 1 109 ? -3.51 -7.641 2.725 1 96.69 109 ALA A C 1
ATOM 864 O O . ALA A 1 109 ? -3.119 -8.234 3.734 1 96.69 109 ALA A O 1
ATOM 865 N N . GLY A 1 110 ? -3.102 -7.895 1.518 1 97.5 110 GLY A N 1
ATOM 866 C CA . GLY A 1 110 ? -2.141 -8.961 1.292 1 97.5 110 GLY A CA 1
ATOM 867 C C . GLY A 1 110 ? -0.83 -8.75 2.025 1 97.5 110 GLY A C 1
ATOM 868 O O . GLY A 1 110 ? -0.323 -9.664 2.678 1 97.5 110 GLY A O 1
ATOM 869 N N . ARG A 1 111 ? -0.337 -7.566 1.928 1 97.5 111 ARG A N 1
ATOM 870 C CA . ARG A 1 111 ? 0.946 -7.254 2.549 1 97.5 111 ARG A CA 1
ATOM 871 C C . ARG A 1 111 ? 0.845 -7.305 4.07 1 97.5 111 ARG A C 1
ATOM 873 O O . ARG A 1 111 ? 1.693 -7.902 4.734 1 97.5 111 ARG A O 1
ATOM 880 N N . GLU A 1 112 ? -0.172 -6.746 4.578 1 96.19 112 GLU A N 1
ATOM 881 C CA . GLU A 1 112 ? -0.258 -6.523 6.02 1 96.19 112 GLU A CA 1
ATOM 882 C C . GLU A 1 112 ? -0.722 -7.785 6.746 1 96.19 112 GLU A C 1
ATOM 884 O O . GLU A 1 112 ? -0.219 -8.109 7.82 1 96.19 112 GLU A O 1
ATOM 889 N N . ARG A 1 113 ? -1.654 -8.586 6.172 1 95.62 113 ARG A N 1
ATOM 890 C CA . ARG A 1 113 ? -2.24 -9.719 6.883 1 95.62 113 ARG A CA 1
ATOM 891 C C . ARG A 1 113 ? -1.41 -10.984 6.68 1 95.62 113 ARG A C 1
ATOM 893 O O . ARG A 1 113 ? -1.238 -11.773 7.609 1 95.62 113 ARG A O 1
ATOM 900 N N . TRP A 1 114 ? -0.883 -11.125 5.441 1 97.31 114 TRP A N 1
ATOM 901 C CA . TRP A 1 114 ? -0.357 -12.445 5.137 1 97.31 114 TRP A CA 1
ATOM 902 C C . TRP A 1 114 ? 1.091 -12.367 4.664 1 97.31 114 TRP A C 1
ATOM 904 O O . TRP A 1 114 ? 1.733 -13.391 4.43 1 97.31 114 TRP A O 1
ATOM 914 N N . GLY A 1 115 ? 1.587 -11.172 4.453 1 97.12 115 GLY A N 1
ATOM 915 C CA . GLY A 1 115 ? 2.941 -11.047 3.938 1 97.12 115 GLY A CA 1
ATOM 916 C C . GLY A 1 115 ? 3.047 -11.375 2.461 1 97.12 115 GLY A C 1
ATOM 917 O O . GLY A 1 115 ? 4.105 -11.797 1.988 1 97.12 115 GLY A O 1
ATOM 918 N N . ILE A 1 116 ? 1.941 -11.281 1.757 1 98.44 116 ILE A N 1
ATOM 919 C CA . ILE A 1 116 ? 1.986 -11.469 0.311 1 98.44 116 ILE A CA 1
ATOM 920 C C . ILE A 1 116 ? 2.717 -10.297 -0.34 1 98.44 116 ILE A C 1
ATOM 922 O O . ILE A 1 116 ? 2.41 -9.141 -0.063 1 98.44 116 ILE A O 1
ATOM 926 N N . PRO A 1 117 ? 3.678 -10.594 -1.143 1 97.94 117 PRO A N 1
ATOM 927 C CA . PRO A 1 117 ? 4.52 -9.531 -1.694 1 97.94 117 PRO A CA 1
ATOM 928 C C . PRO A 1 117 ? 3.852 -8.789 -2.854 1 97.94 117 PRO A C 1
ATOM 930 O O . PRO A 1 117 ? 4.371 -8.789 -3.971 1 97.94 117 PRO A O 1
ATOM 933 N N . LYS A 1 118 ? 2.811 -8.078 -2.555 1 98.19 118 LYS A N 1
ATOM 934 C CA . LYS A 1 118 ? 2.016 -7.359 -3.545 1 98.19 118 LYS A CA 1
ATOM 935 C C . LYS A 1 118 ? 2.576 -5.957 -3.783 1 98.19 118 LYS A C 1
ATOM 937 O O . LYS A 1 118 ? 2.926 -5.254 -2.834 1 98.19 118 LYS A O 1
ATOM 942 N N . VAL A 1 119 ? 2.682 -5.633 -5.035 1 97.38 119 VAL A N 1
ATOM 943 C CA . VAL A 1 119 ? 3.086 -4.289 -5.438 1 97.38 119 VAL A CA 1
ATOM 944 C C . VAL A 1 119 ? 2.133 -3.764 -6.512 1 97.38 119 VAL A C 1
ATOM 946 O O . VAL A 1 119 ? 1.403 -4.539 -7.133 1 97.38 119 VAL A O 1
ATOM 949 N N . MET A 1 120 ? 2.207 -2.482 -6.684 1 96.81 120 MET A N 1
ATOM 950 C CA . MET A 1 120 ? 1.324 -1.836 -7.652 1 96.81 120 MET A CA 1
ATOM 951 C C . MET A 1 120 ? 1.862 -1.995 -9.07 1 96.81 120 MET A C 1
ATOM 953 O O . MET A 1 120 ? 3.066 -1.863 -9.297 1 96.81 120 MET A O 1
ATOM 957 N N . GLY A 1 121 ? 0.967 -2.199 -9.992 1 96.75 121 GLY A N 1
ATOM 958 C CA . GLY A 1 121 ? 1.282 -2.256 -11.414 1 96.75 121 GLY A CA 1
ATOM 959 C C . GLY A 1 121 ? 0.055 -2.414 -12.289 1 96.75 121 GLY A C 1
ATOM 960 O O . GLY A 1 121 ? -1.075 -2.373 -11.797 1 96.75 121 GLY A O 1
ATOM 961 N N . ASN A 1 122 ? 0.362 -2.523 -13.57 1 97.12 122 ASN A N 1
ATOM 962 C CA . ASN A 1 122 ? -0.712 -2.664 -14.547 1 97.12 122 ASN A CA 1
ATOM 963 C C . ASN A 1 122 ? -0.773 -4.082 -15.109 1 97.12 122 ASN A C 1
ATOM 965 O O . ASN A 1 122 ? 0.218 -4.586 -15.641 1 97.12 122 ASN A O 1
ATOM 969 N N . VAL A 1 123 ? -1.883 -4.684 -14.898 1 98 123 VAL A N 1
ATOM 970 C CA . VAL A 1 123 ? -2.143 -5.992 -15.484 1 98 123 VAL A CA 1
ATOM 971 C C . VAL A 1 123 ? -3.236 -5.875 -16.547 1 98 123 VAL A C 1
ATOM 973 O O . VAL A 1 123 ? -4.395 -5.602 -16.219 1 98 123 VAL A O 1
ATOM 976 N N . GLU A 1 124 ? -2.852 -6.098 -17.766 1 96.19 124 GLU A N 1
ATOM 977 C CA . GLU A 1 124 ? -3.7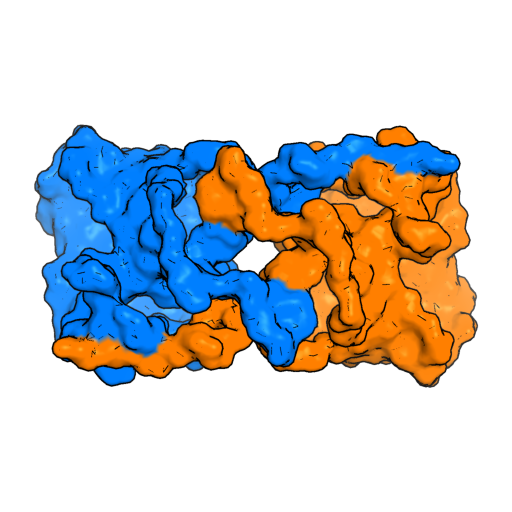83 -6.012 -18.875 1 96.19 124 GLU A CA 1
ATOM 978 C C . GLU A 1 124 ? -4.273 -7.395 -19.297 1 96.19 124 GLU A C 1
ATOM 980 O O . GLU A 1 124 ? -3.566 -8.125 -19.984 1 96.19 124 GLU A O 1
ATOM 985 N N . TRP A 1 125 ? -5.492 -7.664 -18.938 1 94.56 125 TRP A N 1
ATOM 986 C CA . TRP A 1 125 ? -6.105 -8.945 -19.266 1 94.56 125 TRP A CA 1
ATOM 987 C C . TRP A 1 125 ? -7.621 -8.875 -19.125 1 94.56 125 TRP A C 1
ATOM 989 O O . TRP A 1 125 ? -8.141 -8.68 -18.031 1 94.56 125 TRP A O 1
ATOM 999 N N . ASP A 1 126 ? -8.258 -8.984 -20.203 1 87.38 126 ASP A N 1
ATOM 1000 C CA . ASP A 1 126 ? -9.719 -8.992 -20.25 1 87.38 126 ASP A CA 1
ATOM 1001 C C . ASP A 1 126 ? -10.234 -10.125 -21.141 1 87.38 126 ASP A C 1
ATOM 1003 O O . ASP A 1 126 ? -10.414 -9.938 -22.344 1 87.38 126 ASP A O 1
ATOM 1007 N N . PRO A 1 127 ? -10.453 -11.188 -20.531 1 77.75 127 PRO A N 1
ATOM 1008 C CA . PRO A 1 127 ? -10.844 -12.352 -21.328 1 77.75 127 PRO A CA 1
ATOM 1009 C C . PRO A 1 127 ? -12.203 -12.18 -22 1 77.75 127 PRO A C 1
ATOM 1011 O O . PRO A 1 127 ? -12.547 -12.93 -22.906 1 77.75 127 PRO A O 1
ATOM 1014 N N . SER A 1 128 ? -12.961 -11.359 -21.422 1 71.44 128 SER A N 1
ATOM 1015 C CA . SER A 1 128 ? -14.25 -11.133 -22.062 1 71.44 128 SER A CA 1
ATOM 1016 C C . SER A 1 128 ? -14.094 -10.375 -23.375 1 71.44 128 SER A C 1
ATOM 1018 O O . SER A 1 128 ? -15 -10.375 -24.219 1 71.44 128 SER A O 1
ATOM 1020 N N . LYS A 1 129 ? -13.094 -9.648 -23.469 1 65.06 129 LYS A N 1
ATOM 1021 C CA . LYS A 1 129 ? -12.875 -8.898 -24.703 1 65.06 129 LYS A CA 1
ATOM 1022 C C . LYS A 1 129 ? -12.062 -9.711 -25.703 1 65.06 129 LYS A C 1
ATOM 1024 O O . LYS A 1 129 ? -11.602 -9.18 -26.719 1 65.06 129 LYS A O 1
ATOM 1029 N N . ALA A 1 130 ? -11.641 -11 -25.344 1 56.38 130 ALA A N 1
ATOM 1030 C CA . ALA A 1 130 ? -10.672 -11.781 -26.109 1 56.38 130 ALA A CA 1
ATOM 1031 C C . ALA A 1 130 ? -11.25 -12.227 -27.453 1 56.38 130 ALA A C 1
ATOM 1033 O O . ALA A 1 130 ? -10.656 -13.055 -28.141 1 56.38 130 ALA A O 1
ATOM 1034 N N . ASN A 1 131 ? -12.391 -11.852 -27.766 1 54.44 131 ASN A N 1
ATOM 1035 C CA . ASN A 1 131 ? -12.828 -12.422 -29.031 1 54.44 131 ASN A CA 1
ATOM 1036 C C . ASN A 1 131 ? -11.766 -12.266 -30.109 1 54.44 131 ASN A C 1
ATOM 1038 O O . ASN A 1 131 ? -11.898 -12.828 -31.203 1 54.44 131 ASN A O 1
ATOM 1042 N N . SER A 1 132 ? -11.016 -11.109 -30.031 1 54.47 132 SER A N 1
ATOM 1043 C CA . SER A 1 132 ? -10.766 -10.555 -31.359 1 54.47 132 SER A CA 1
ATOM 1044 C C . SER A 1 132 ? -9.5 -11.133 -31.969 1 54.47 132 SER A C 1
ATOM 1046 O O . SER A 1 132 ? -9.047 -10.672 -33.031 1 54.47 132 SER A O 1
ATOM 1048 N N . ALA A 1 133 ? -8.711 -12.047 -31.203 1 61.53 133 ALA A N 1
ATOM 1049 C CA . ALA A 1 133 ? -7.523 -12.203 -32.031 1 61.53 133 ALA A CA 1
ATOM 1050 C C . ALA A 1 133 ? -7.762 -13.227 -33.156 1 61.53 133 ALA A C 1
ATOM 1052 O O . ALA A 1 133 ? -8.234 -14.336 -32.875 1 61.53 133 ALA A O 1
ATOM 1053 N N . PRO A 1 134 ? -7.777 -12.82 -34.344 1 65.94 134 PRO A N 1
ATOM 1054 C CA . PRO A 1 134 ? -8.008 -13.711 -35.469 1 65.94 134 PRO A CA 1
ATOM 1055 C C . PRO A 1 134 ? -7.285 -15.047 -35.344 1 65.94 134 PRO A C 1
ATOM 1057 O O . PRO A 1 134 ? -7.711 -16.047 -35.906 1 65.94 134 PRO A O 1
ATOM 1060 N N . ASN A 1 135 ? -6.254 -15.18 -34.531 1 76.25 135 ASN A N 1
ATOM 1061 C CA . ASN A 1 135 ? -5.473 -16.406 -34.438 1 76.25 135 ASN A CA 1
ATOM 1062 C C . ASN A 1 135 ? -5.895 -17.281 -33.281 1 76.25 135 ASN A C 1
ATOM 1064 O O . ASN A 1 135 ? -5.316 -18.344 -33.062 1 76.25 135 ASN A O 1
ATOM 1068 N N . GLY A 1 136 ? -6.867 -16.922 -32.531 1 83.81 136 GLY A N 1
ATOM 1069 C CA . GLY A 1 136 ? -7.402 -17.734 -31.453 1 83.81 136 GLY A CA 1
ATOM 1070 C C . GLY A 1 136 ? -6.539 -17.734 -30.203 1 83.81 136 GLY A C 1
ATOM 1071 O O . GLY A 1 136 ? -6.742 -18.547 -29.297 1 83.81 136 GLY A O 1
ATOM 1072 N N . ILE A 1 137 ? -5.484 -17.016 -30.172 1 90 137 ILE A N 1
ATOM 1073 C CA . ILE A 1 137 ? -4.574 -16.953 -29.031 1 90 137 ILE A CA 1
ATOM 1074 C C . ILE A 1 137 ? -5.09 -15.93 -28.016 1 90 137 ILE A C 1
ATOM 1076 O O . ILE A 1 137 ? -5.387 -14.789 -28.375 1 90 137 ILE A O 1
ATOM 1080 N N . ILE A 1 138 ? -5.32 -16.359 -26.828 1 92.81 138 ILE A N 1
ATOM 1081 C CA . ILE A 1 138 ? -5.664 -15.469 -25.734 1 92.81 138 ILE A CA 1
ATOM 1082 C C . ILE A 1 138 ? -4.395 -14.852 -25.156 1 92.81 138 ILE A C 1
ATOM 1084 O O . ILE A 1 138 ? -3.434 -15.562 -24.844 1 92.81 138 ILE A O 1
ATOM 1088 N N . THR A 1 139 ? -4.418 -13.516 -25 1 93.81 139 THR A N 1
ATOM 1089 C CA . THR A 1 139 ? -3.205 -12.844 -24.547 1 93.81 139 THR A CA 1
ATOM 1090 C C . THR A 1 139 ? -3.482 -11.984 -23.312 1 93.81 139 THR A C 1
ATOM 1092 O O . THR A 1 139 ? -4.629 -11.617 -23.062 1 93.81 139 THR A O 1
ATOM 1095 N N . GLY A 1 140 ? -2.518 -11.742 -22.516 1 95.94 140 GLY A N 1
ATOM 1096 C CA . GLY A 1 140 ? -2.426 -10.797 -21.406 1 95.94 140 GLY A CA 1
ATOM 1097 C C . GLY A 1 140 ? -1.002 -10.359 -21.125 1 95.94 140 GLY A C 1
ATOM 1098 O O . GLY A 1 140 ? -0.047 -10.984 -21.594 1 95.94 140 GLY A O 1
ATOM 1099 N N . HIS A 1 141 ? -0.818 -9.266 -20.438 1 97.62 141 HIS A N 1
ATOM 1100 C CA . HIS A 1 141 ? 0.539 -8.852 -20.094 1 97.62 141 HIS A CA 1
ATOM 1101 C C . HIS A 1 141 ? 0.554 -7.992 -18.828 1 97.62 141 HIS A C 1
ATOM 1103 O O . HIS A 1 141 ? -0.5 -7.59 -18.344 1 97.62 141 HIS A O 1
ATOM 1109 N N . VAL A 1 142 ? 1.71 -7.824 -18.344 1 98.12 142 VAL A N 1
ATOM 1110 C CA . VAL A 1 142 ? 1.957 -7.121 -17.094 1 98.12 142 VAL A CA 1
ATOM 1111 C C . VAL A 1 142 ? 2.973 -6.004 -17.312 1 98.12 142 VAL A C 1
ATOM 1113 O O . VAL A 1 142 ? 3.99 -6.207 -17.984 1 98.12 142 VAL A O 1
ATOM 1116 N N . GLU A 1 143 ? 2.662 -4.828 -16.797 1 97.88 143 GLU A N 1
ATOM 1117 C CA . GLU A 1 143 ? 3.562 -3.684 -16.891 1 97.88 143 GLU A CA 1
ATOM 1118 C C . GLU A 1 143 ? 3.904 -3.127 -15.516 1 97.88 143 GLU A C 1
ATOM 1120 O O . GLU A 1 143 ? 3.029 -3.004 -14.656 1 97.88 143 GLU A O 1
ATOM 1125 N N . ARG A 1 144 ? 5.207 -2.822 -15.359 1 95.38 144 ARG A N 1
ATOM 1126 C CA . ARG A 1 144 ? 5.672 -2.104 -14.18 1 95.38 144 ARG A CA 1
ATOM 1127 C C . ARG A 1 144 ? 7.035 -1.467 -14.43 1 95.38 144 ARG A C 1
ATOM 1129 O O . ARG A 1 144 ? 8.016 -2.168 -14.688 1 95.38 144 ARG A O 1
ATOM 1136 N N . PRO A 1 145 ? 7.16 -0.08 -14.297 1 92.38 145 PRO A N 1
ATOM 1137 C CA . PRO A 1 145 ? 6.012 0.825 -14.195 1 92.38 145 PRO A CA 1
ATOM 1138 C C . PRO A 1 145 ? 5.121 0.787 -15.438 1 92.38 145 PRO A C 1
ATOM 1140 O O . PRO A 1 145 ? 5.414 0.066 -16.391 1 92.38 145 PRO A O 1
ATOM 1143 N N . ALA A 1 146 ? 4.027 1.502 -15.328 1 91.75 146 ALA A N 1
ATOM 1144 C CA . ALA A 1 146 ? 3.129 1.58 -16.469 1 91.75 146 ALA A CA 1
ATOM 1145 C C . ALA A 1 146 ? 3.891 1.941 -17.75 1 91.75 146 ALA A C 1
ATOM 1147 O O . ALA A 1 146 ? 4.727 2.846 -17.734 1 91.75 146 ALA A O 1
ATOM 1148 N N . GLY A 1 147 ? 3.695 1.195 -18.766 1 94.56 147 GLY A N 1
ATOM 1149 C CA . GLY A 1 147 ? 4.359 1.42 -20.031 1 94.56 147 GLY A CA 1
ATOM 1150 C C . GLY A 1 147 ? 5.543 0.501 -20.266 1 94.56 147 GLY A C 1
ATOM 1151 O O . GLY A 1 147 ? 6.027 0.365 -21.391 1 94.56 147 GLY A O 1
ATOM 1152 N N . CYS A 1 148 ? 6.031 -0.158 -19.266 1 96.25 148 CYS A N 1
ATOM 1153 C CA . CYS A 1 148 ? 7.148 -1.09 -19.328 1 96.25 148 CYS A CA 1
ATOM 1154 C C . CYS A 1 148 ? 6.676 -2.527 -19.156 1 96.25 148 CYS A C 1
ATOM 1156 O O . CYS A 1 148 ? 6.414 -2.959 -18.031 1 96.25 148 CYS A O 1
ATOM 1158 N N . LYS A 1 149 ? 6.652 -3.271 -20.219 1 97.56 149 LYS A N 1
ATOM 1159 C CA . LYS A 1 149 ? 6.156 -4.645 -20.188 1 97.56 149 LYS A CA 1
ATOM 1160 C C . LYS A 1 149 ? 7.176 -5.578 -19.547 1 97.56 149 LYS A C 1
ATOM 1162 O O . LYS A 1 149 ? 8.352 -5.574 -19.922 1 97.56 149 LYS A O 1
ATOM 1167 N N . LEU A 1 150 ? 6.699 -6.324 -18.594 1 98.06 150 LEU A N 1
ATOM 1168 C CA . LEU A 1 150 ? 7.555 -7.281 -17.891 1 98.06 150 LEU A CA 1
ATOM 1169 C C . LEU A 1 150 ? 7.328 -8.695 -18.422 1 98.06 150 LEU A C 1
ATOM 1171 O O . LEU A 1 150 ? 8.281 -9.461 -18.578 1 98.06 150 LEU A O 1
ATOM 1175 N N . VAL A 1 151 ? 6.051 -9 -18.609 1 98.62 151 VAL A N 1
ATOM 1176 C CA . VAL A 1 151 ? 5.676 -10.367 -18.953 1 98.62 151 VAL A CA 1
ATOM 1177 C C . VAL A 1 151 ? 4.566 -10.344 -20 1 98.62 151 VAL A C 1
ATOM 1179 O O . VAL A 1 151 ? 3.621 -9.555 -19.906 1 98.62 151 VAL A O 1
ATOM 1182 N N . GLN A 1 152 ? 4.66 -11.195 -21 1 98.12 152 GLN A N 1
ATOM 1183 C CA . GLN A 1 152 ? 3.623 -11.43 -22 1 98.12 152 GLN A CA 1
ATOM 1184 C C . GLN A 1 152 ? 3.117 -12.867 -21.938 1 98.12 152 GLN A C 1
ATOM 1186 O O . GLN A 1 152 ? 3.908 -13.812 -21.969 1 98.12 152 GLN A O 1
ATOM 1191 N N . PHE A 1 153 ? 1.788 -13.016 -21.891 1 97.62 153 PHE A N 1
ATOM 1192 C CA . PHE A 1 153 ? 1.149 -14.32 -21.906 1 97.62 153 PHE A CA 1
ATOM 1193 C C . PHE A 1 153 ? 0.544 -14.625 -23.266 1 97.62 153 PHE A C 1
ATOM 1195 O O . PHE A 1 153 ? -0.033 -13.742 -23.906 1 97.62 153 PHE A O 1
ATOM 1202 N N . GLY A 1 154 ? 0.656 -15.836 -23.609 1 95.31 154 GLY A N 1
ATOM 1203 C CA . GLY A 1 154 ? -0.137 -16.453 -24.672 1 95.31 154 GLY A CA 1
ATOM 1204 C C . GLY A 1 154 ? -0.717 -17.797 -24.266 1 95.31 154 GLY A C 1
ATOM 1205 O O . GLY A 1 154 ? -0.056 -18.594 -23.609 1 95.31 154 GLY A O 1
ATOM 1206 N N . PHE A 1 155 ? -1.958 -17.969 -24.75 1 95.94 155 PHE A N 1
ATOM 1207 C CA . PHE A 1 155 ? -2.625 -19.234 -24.469 1 95.94 155 PHE A CA 1
ATOM 1208 C C . PHE A 1 155 ? -3.459 -19.688 -25.656 1 95.94 155 PHE A C 1
ATOM 1210 O O . PHE A 1 155 ? -4.293 -18.922 -26.156 1 95.94 155 PHE A O 1
ATOM 1217 N N . LYS A 1 156 ? -3.178 -20.844 -26.094 1 94.19 156 LYS A N 1
ATOM 1218 C CA . LYS A 1 156 ? -3.99 -21.516 -27.109 1 94.19 156 LYS A CA 1
ATOM 1219 C C . LYS A 1 156 ? -4.797 -22.656 -26.5 1 94.19 156 LYS A C 1
ATOM 1221 O O . LYS A 1 156 ? -4.254 -23.719 -26.234 1 94.19 156 LYS A O 1
ATOM 1226 N N . PRO A 1 157 ? -6.086 -22.375 -26.344 1 94.25 157 PRO A N 1
ATOM 1227 C CA . PRO A 1 157 ? -6.887 -23.469 -25.781 1 94.25 157 PRO A CA 1
ATOM 1228 C C . PRO A 1 157 ? -6.93 -24.688 -26.703 1 94.25 157 PRO A C 1
ATOM 1230 O O . PRO A 1 157 ? -6.977 -24.547 -27.922 1 94.25 157 PRO A O 1
ATOM 1233 N N . GLN A 1 158 ? -6.926 -25.875 -26.094 1 96.06 158 GLN A N 1
ATOM 1234 C CA . GLN A 1 158 ? -6.941 -27.094 -26.875 1 96.06 158 GLN A CA 1
ATOM 1235 C C . GLN A 1 158 ? -8.133 -27.984 -26.484 1 96.06 158 GLN A C 1
ATOM 1237 O O . GLN A 1 158 ? -8.781 -28.562 -27.359 1 96.06 158 GLN A O 1
ATOM 1242 N N . LYS A 1 159 ? -8.398 -28.109 -25.234 1 97.06 159 LYS A N 1
ATOM 1243 C CA . LYS A 1 159 ? -9.445 -29.016 -24.781 1 97.06 159 LYS A CA 1
ATOM 1244 C C . LYS A 1 159 ? -10.086 -28.516 -23.484 1 97.06 159 LYS A C 1
ATOM 1246 O O . LYS A 1 159 ? -9.391 -28.047 -22.578 1 97.06 159 LYS A O 1
ATOM 1251 N N . LYS A 1 160 ? -11.461 -28.609 -23.438 1 96.88 160 LYS A N 1
ATOM 1252 C CA . LYS A 1 160 ? -12.156 -28.422 -22.172 1 96.88 160 LYS A CA 1
ATOM 1253 C C . LYS A 1 160 ? -11.992 -29.625 -21.266 1 96.88 160 LYS A C 1
ATOM 1255 O O . LYS A 1 160 ? -12.32 -30.75 -21.656 1 96.88 160 LYS A O 1
ATOM 1260 N N . VAL A 1 161 ? -11.508 -29.438 -20.125 1 95.88 161 VAL A N 1
ATOM 1261 C CA . VAL A 1 161 ? -11.203 -30.578 -19.281 1 95.88 161 VAL A CA 1
ATOM 1262 C C . VAL A 1 161 ? -12.211 -30.656 -18.125 1 95.88 161 VAL A C 1
ATOM 1264 O O . VAL A 1 161 ? -12.281 -31.656 -17.422 1 95.88 161 VAL A O 1
ATOM 1267 N N . GLN A 1 162 ? -12.945 -29.594 -17.906 1 94.88 162 GLN A N 1
ATOM 1268 C CA . GLN A 1 162 ? -13.992 -29.516 -16.891 1 94.88 162 GLN A CA 1
ATOM 1269 C C . GLN A 1 162 ? -15.102 -28.562 -17.297 1 94.88 162 GLN A C 1
ATOM 1271 O O . GLN A 1 162 ? -14.836 -27.406 -17.656 1 94.88 162 GLN A O 1
ATOM 1276 N N . ASP A 1 163 ? -16.391 -29.078 -17.297 1 96 163 ASP A N 1
ATOM 1277 C CA . ASP A 1 163 ? -17.516 -28.156 -17.438 1 96 163 ASP A CA 1
ATOM 1278 C C . ASP A 1 163 ? -17.734 -27.359 -16.156 1 96 163 ASP A C 1
ATOM 1280 O O . ASP A 1 163 ? -17.312 -27.766 -15.086 1 96 163 ASP A O 1
ATOM 1284 N N . TRP A 1 164 ? -18.391 -26.219 -16.406 1 94.44 164 TRP A N 1
ATOM 1285 C CA . TRP A 1 164 ? -18.594 -25.375 -15.234 1 94.44 164 TRP A CA 1
ATOM 1286 C C . TRP A 1 164 ? -19.312 -26.156 -14.133 1 94.44 164 TRP A C 1
ATOM 1288 O O . TRP A 1 164 ? -20.328 -26.797 -14.391 1 94.44 164 TRP A O 1
ATOM 1298 N N . GLY A 1 165 ? -18.797 -26.188 -12.992 1 94.31 165 GLY A N 1
ATOM 1299 C CA . GLY A 1 165 ? -19.312 -26.859 -11.812 1 94.31 165 GLY A CA 1
ATOM 1300 C C . GLY A 1 165 ? -18.328 -26.922 -10.672 1 94.31 165 GLY A C 1
ATOM 1301 O O . GLY A 1 165 ? -17.312 -26.234 -10.68 1 94.31 165 GLY A O 1
ATOM 1302 N N . ALA A 1 166 ? -18.734 -27.656 -9.711 1 93.06 166 ALA A N 1
ATOM 1303 C CA . ALA A 1 166 ? -17.906 -27.797 -8.516 1 93.06 166 ALA A CA 1
ATOM 1304 C C . ALA A 1 166 ? -16.578 -28.484 -8.852 1 93.06 166 ALA A C 1
ATOM 1306 O O . ALA A 1 166 ? -16.562 -29.453 -9.617 1 93.06 166 ALA A O 1
ATOM 1307 N N . LEU A 1 167 ? -15.469 -27.922 -8.492 1 87.88 167 LEU A N 1
ATOM 1308 C CA . LEU A 1 167 ? -14.148 -28.516 -8.633 1 87.88 167 LEU A CA 1
ATOM 1309 C C . LEU A 1 167 ? -13.703 -29.156 -7.32 1 87.88 167 LEU A C 1
ATOM 1311 O O . LEU A 1 167 ? -13.992 -28.641 -6.242 1 87.88 167 LEU A O 1
ATOM 1315 N N . SER A 1 168 ? -13.797 -30.344 -7.227 1 76.12 168 SER A N 1
ATOM 1316 C CA . SER A 1 168 ? -13.312 -30.984 -6.012 1 76.12 168 SER A CA 1
ATOM 1317 C C . SER A 1 168 ? -11.797 -30.859 -5.887 1 76.12 168 SER A C 1
ATOM 1319 O O . SER A 1 168 ? -11.062 -31.297 -6.777 1 76.12 168 SER A O 1
ATOM 1321 N N . GLY A 1 169 ? -11.375 -30 -4.938 1 67.25 169 GLY A N 1
ATOM 1322 C CA . GLY A 1 169 ? -9.977 -30.156 -4.57 1 67.25 169 GLY A CA 1
ATOM 1323 C C . GLY A 1 169 ? -9.07 -29.125 -5.223 1 67.25 169 GLY A C 1
ATOM 1324 O O . GLY A 1 169 ? -7.848 -29.266 -5.203 1 67.25 169 GLY A O 1
ATOM 1325 N N . MET A 1 170 ? -9.531 -28.188 -5.98 1 80.62 170 MET A N 1
ATOM 1326 C CA . MET A 1 170 ? -8.531 -27.297 -6.562 1 80.62 170 MET A CA 1
ATOM 1327 C C . MET A 1 170 ? -8.078 -26.25 -5.547 1 80.62 170 MET A C 1
ATOM 1329 O O . MET A 1 170 ? -8.594 -25.141 -5.531 1 80.62 170 MET A O 1
ATOM 1333 N N . MET A 1 171 ? -7.113 -26.719 -4.746 1 90.25 171 MET A N 1
ATOM 1334 C CA . MET A 1 171 ? -6.488 -25.891 -3.713 1 90.25 171 MET A CA 1
ATOM 1335 C C . MET A 1 171 ? -5.168 -25.312 -4.207 1 90.25 171 MET A C 1
ATOM 1337 O O . MET A 1 171 ? -4.27 -26.047 -4.609 1 90.25 171 MET A O 1
ATOM 1341 N N . ARG A 1 172 ? -5.156 -24.062 -4.285 1 93.94 172 ARG A N 1
ATOM 1342 C CA . ARG A 1 172 ? -3.922 -23.359 -4.613 1 93.94 172 ARG A CA 1
ATOM 1343 C C . ARG A 1 172 ? -3.219 -22.875 -3.352 1 93.94 172 ARG A C 1
ATOM 1345 O O . ARG A 1 172 ? -3.512 -21.781 -2.855 1 93.94 172 ARG A O 1
ATOM 1352 N N . GLU A 1 173 ? -2.322 -23.656 -2.92 1 95.5 173 GLU A N 1
ATOM 1353 C CA . GLU A 1 173 ? -1.537 -23.266 -1.752 1 95.5 173 GLU A CA 1
ATOM 1354 C C . GLU A 1 173 ? -0.367 -22.375 -2.146 1 95.5 173 GLU A C 1
ATOM 1356 O O . GLU A 1 173 ? 0.149 -22.469 -3.262 1 95.5 173 GLU A O 1
ATOM 1361 N N . SER A 1 174 ? -0.017 -21.5 -1.283 1 97.88 174 SER A N 1
ATOM 1362 C CA . SER A 1 174 ? 1.122 -20.609 -1.481 1 97.88 174 SER A CA 1
ATOM 1363 C C . SER A 1 174 ? 1.842 -20.344 -0.166 1 97.88 174 SER A C 1
ATOM 1365 O O . SER A 1 174 ? 1.211 -20.266 0.891 1 97.88 174 SER A O 1
ATOM 1367 N N . LEU A 1 175 ? 3.102 -20.266 -0.242 1 98.19 175 LEU A N 1
ATOM 1368 C CA . LEU A 1 175 ? 3.906 -19.875 0.912 1 98.19 175 LEU A CA 1
ATOM 1369 C C . LEU A 1 175 ? 4.352 -18.422 0.804 1 98.19 175 LEU A C 1
ATOM 1371 O O . LEU A 1 175 ? 4.766 -17.969 -0.267 1 98.19 175 LEU A O 1
ATOM 1375 N N . HIS A 1 176 ? 4.254 -17.75 1.904 1 98.12 176 HIS A N 1
ATOM 1376 C CA . HIS A 1 176 ? 4.695 -16.359 1.995 1 98.12 176 HIS A CA 1
ATOM 1377 C C . HIS A 1 176 ? 5.586 -16.141 3.213 1 98.12 176 HIS A C 1
ATOM 1379 O O . HIS A 1 176 ? 5.512 -16.906 4.184 1 98.12 176 HIS A O 1
ATOM 1385 N N . PHE A 1 177 ? 6.492 -15.219 3.064 1 96.88 177 PHE A N 1
ATOM 1386 C CA . PHE A 1 177 ? 7.328 -14.773 4.176 1 96.88 177 PHE A CA 1
ATOM 1387 C C . PHE A 1 177 ? 6.953 -13.367 4.609 1 96.88 177 PHE A C 1
ATOM 1389 O O . PHE A 1 177 ? 7.32 -12.391 3.953 1 96.88 177 PHE A O 1
ATOM 1396 N N . ARG A 1 178 ? 6.211 -13.297 5.715 1 95.88 178 ARG A N 1
ATOM 1397 C CA . ARG A 1 178 ? 5.805 -12 6.254 1 95.88 178 ARG A CA 1
ATOM 1398 C C . ARG A 1 178 ? 6.918 -11.383 7.094 1 95.88 178 ARG A C 1
ATOM 1400 O O . ARG A 1 178 ? 7.449 -12.031 8 1 95.88 178 ARG A O 1
ATOM 1407 N N . SER A 1 179 ? 7.305 -10.203 6.758 1 94.31 179 SER A N 1
ATOM 1408 C CA . SER A 1 179 ? 8.289 -9.422 7.504 1 94.31 179 SER A CA 1
ATOM 1409 C C . SER A 1 179 ? 7.789 -8.008 7.766 1 94.31 179 SER A C 1
ATOM 1411 O O . SER A 1 179 ? 7.625 -7.219 6.832 1 94.31 179 SER A O 1
ATOM 1413 N N . ILE A 1 180 ? 7.547 -7.656 9 1 92.81 180 ILE A N 1
ATOM 1414 C CA . ILE A 1 180 ? 7.094 -6.324 9.375 1 92.81 180 ILE A CA 1
ATOM 1415 C C . ILE A 1 180 ? 8.266 -5.516 9.922 1 92.81 180 ILE A C 1
ATOM 1417 O O . ILE A 1 180 ? 8.844 -5.859 10.953 1 92.81 180 ILE A O 1
ATOM 1421 N N . PRO A 1 181 ? 8.562 -4.465 9.273 1 92.81 181 PRO A N 1
ATOM 1422 C CA . PRO A 1 181 ? 9.742 -3.701 9.695 1 92.81 181 PRO A CA 1
ATOM 1423 C C . PRO A 1 181 ? 9.539 -2.988 11.031 1 92.81 181 PRO A C 1
ATOM 1425 O O . PRO A 1 181 ? 8.398 -2.725 11.422 1 92.81 181 PRO A O 1
ATOM 1428 N N . ALA A 1 182 ? 10.664 -2.703 11.664 1 93.19 182 ALA A N 1
ATOM 1429 C CA . ALA A 1 182 ? 10.664 -1.802 12.812 1 93.19 182 ALA A CA 1
ATOM 1430 C C . ALA A 1 182 ? 10.508 -0.35 12.375 1 93.19 182 ALA A C 1
ATOM 1432 O O . ALA A 1 182 ? 10.633 -0.038 11.188 1 93.19 182 ALA A O 1
ATOM 1433 N N . ALA A 1 183 ? 10.211 0.464 13.336 1 94.06 183 ALA A N 1
ATOM 1434 C CA . ALA A 1 183 ? 10.078 1.886 13.031 1 94.06 183 ALA A CA 1
ATOM 1435 C C . ALA A 1 183 ? 11.383 2.459 12.492 1 94.06 183 ALA A C 1
ATOM 1437 O O . ALA A 1 183 ? 11.383 3.271 11.57 1 94.06 183 ALA A O 1
ATOM 1438 N N . ASN A 1 184 ? 12.469 1.987 13.102 1 93.88 184 ASN A N 1
ATOM 1439 C CA . ASN A 1 184 ? 13.789 2.369 12.617 1 93.88 184 ASN A CA 1
ATOM 1440 C C . ASN A 1 184 ? 14.406 1.27 11.758 1 93.88 184 ASN A C 1
ATOM 1442 O O . ASN A 1 184 ? 14.453 0.108 12.164 1 93.88 184 ASN A O 1
ATOM 1446 N N . SER A 1 185 ? 14.906 1.651 10.617 1 86.31 185 SER A N 1
ATOM 1447 C CA . SER A 1 185 ? 15.352 0.693 9.609 1 86.31 185 SER A CA 1
ATOM 1448 C C . SER A 1 185 ? 16.516 -0.141 10.117 1 86.31 185 SER A C 1
ATOM 1450 O O . SER A 1 185 ? 16.75 -1.256 9.641 1 86.31 185 SER A O 1
ATOM 1452 N N . HIS A 1 186 ? 17.281 0.409 11.016 1 87.12 186 HIS A N 1
ATOM 1453 C CA . HIS A 1 186 ? 18.453 -0.308 11.477 1 87.12 186 HIS A CA 1
ATOM 1454 C C . HIS A 1 186 ? 18.094 -1.347 12.531 1 87.12 186 HIS A C 1
ATOM 1456 O O . HIS A 1 186 ? 18.906 -2.201 12.883 1 87.12 186 HIS A O 1
ATOM 1462 N N . ASP A 1 187 ? 16.891 -1.227 13.078 1 91 187 ASP A N 1
ATOM 1463 C CA . ASP A 1 187 ? 16.422 -2.205 14.062 1 91 187 ASP A CA 1
ATOM 1464 C C . ASP A 1 187 ? 15.898 -3.463 13.375 1 91 187 ASP A C 1
ATOM 1466 O O . ASP A 1 187 ? 15.43 -3.404 12.234 1 91 187 ASP A O 1
ATOM 1470 N N . PRO A 1 188 ? 16 -4.602 14.031 1 90.25 188 PRO A N 1
ATOM 1471 C CA . PRO A 1 188 ? 15.398 -5.809 13.461 1 90.25 188 PRO A CA 1
ATOM 1472 C C . PRO A 1 188 ? 13.891 -5.672 13.25 1 90.25 188 PRO A C 1
ATOM 1474 O O . PRO A 1 188 ? 13.219 -4.957 14 1 90.25 188 PRO A O 1
ATOM 1477 N N . PRO A 1 189 ? 13.383 -6.406 12.258 1 92.88 189 PRO A N 1
ATOM 1478 C CA . PRO A 1 189 ? 11.93 -6.402 12.07 1 92.88 189 PRO A CA 1
ATOM 1479 C C . PRO A 1 189 ? 11.172 -6.848 13.32 1 92.88 189 PRO A C 1
ATOM 1481 O O . PRO A 1 189 ? 11.688 -7.645 14.109 1 92.88 189 PRO A O 1
ATOM 1484 N N . ILE A 1 190 ? 9.984 -6.34 13.484 1 91.19 190 ILE A N 1
ATOM 1485 C CA . ILE A 1 190 ? 9.227 -6.648 14.695 1 91.19 190 ILE A CA 1
ATOM 1486 C C . ILE A 1 190 ? 8.633 -8.055 14.586 1 91.19 190 ILE A C 1
ATOM 1488 O O . ILE A 1 190 ? 8.266 -8.656 15.602 1 91.19 190 ILE A O 1
ATOM 1492 N N . LEU A 1 191 ? 8.508 -8.469 13.344 1 91.56 191 LEU A N 1
ATOM 1493 C CA . LEU A 1 191 ? 7.918 -9.781 13.109 1 91.56 191 LEU A CA 1
ATOM 1494 C C . LEU A 1 191 ? 8.461 -10.406 11.828 1 91.56 191 LEU A C 1
ATOM 1496 O O . LEU A 1 191 ? 8.625 -9.711 10.82 1 91.56 191 LEU A O 1
ATOM 1500 N N . ARG A 1 192 ? 8.789 -11.719 11.906 1 94.56 192 ARG A N 1
ATOM 1501 C CA . ARG A 1 192 ? 9.102 -12.555 10.75 1 94.56 192 ARG A CA 1
ATOM 1502 C C . ARG A 1 192 ? 8.438 -13.922 10.867 1 94.56 192 ARG A C 1
ATOM 1504 O O . ARG A 1 192 ? 8.625 -14.625 11.867 1 94.56 192 ARG A O 1
ATOM 1511 N N . GLU A 1 193 ? 7.754 -14.25 9.891 1 96.56 193 GLU A N 1
ATOM 1512 C CA . GLU A 1 193 ? 7.105 -15.555 9.938 1 96.56 193 GLU A CA 1
ATOM 1513 C C . GLU A 1 193 ? 6.715 -16.031 8.547 1 96.56 193 GLU A C 1
ATOM 1515 O O . GLU A 1 193 ? 6.473 -15.219 7.652 1 96.56 193 GLU A O 1
ATOM 1520 N N . PHE A 1 194 ? 6.695 -17.359 8.375 1 97.81 194 PHE A N 1
ATOM 1521 C CA . PHE A 1 194 ? 6.125 -17.969 7.18 1 97.81 194 PHE A CA 1
ATOM 1522 C C . PHE A 1 194 ? 4.621 -18.172 7.34 1 97.81 194 PHE A C 1
ATOM 1524 O O . PHE A 1 194 ? 4.152 -18.578 8.406 1 97.81 194 PHE A O 1
ATOM 1531 N N . ILE A 1 195 ? 3.879 -17.844 6.328 1 98 195 ILE A N 1
ATOM 1532 C CA . ILE A 1 195 ? 2.434 -18.031 6.34 1 98 195 ILE A CA 1
ATOM 1533 C C . ILE A 1 195 ? 2.002 -18.797 5.09 1 98 195 ILE A C 1
ATOM 1535 O O . ILE A 1 195 ? 1.993 -18.25 3.988 1 98 195 ILE A O 1
ATOM 1539 N N . PRO A 1 196 ? 1.646 -20.047 5.242 1 97.81 196 PRO A N 1
ATOM 1540 C CA . PRO A 1 196 ? 0.979 -20.734 4.141 1 97.81 196 PRO A CA 1
ATOM 1541 C C . PRO A 1 196 ? -0.472 -20.297 3.959 1 97.81 196 PRO A C 1
ATOM 1543 O O . PRO A 1 196 ? -1.202 -20.141 4.941 1 97.81 196 PRO A O 1
ATOM 1546 N N . THR A 1 197 ? -0.866 -20.016 2.752 1 97.44 197 THR A N 1
ATOM 1547 C CA . THR A 1 197 ? -2.25 -19.688 2.428 1 97.44 197 THR A CA 1
ATOM 1548 C C . THR A 1 197 ? -2.844 -20.719 1.479 1 97.44 197 THR A C 1
ATOM 1550 O O . THR A 1 197 ? -2.109 -21.469 0.841 1 97.44 197 THR A O 1
ATOM 1553 N N . ALA A 1 198 ? -4.141 -20.75 1.483 1 96.44 198 ALA A N 1
ATOM 1554 C CA . ALA A 1 198 ? -4.855 -21.672 0.592 1 96.44 198 ALA A CA 1
ATOM 1555 C C . ALA A 1 198 ? -6.027 -20.969 -0.086 1 96.44 198 ALA A C 1
ATOM 1557 O O . ALA A 1 198 ? -6.973 -20.547 0.58 1 96.44 198 ALA A O 1
ATOM 1558 N N . PHE A 1 199 ? -5.969 -20.812 -1.368 1 97.31 199 PHE A N 1
ATOM 1559 C CA . PHE A 1 199 ? -7.059 -20.312 -2.203 1 97.31 199 PHE A CA 1
ATOM 1560 C C . PHE A 1 199 ? -7.754 -21.469 -2.922 1 97.31 199 PHE A C 1
ATOM 1562 O O . PHE A 1 199 ? -7.148 -22.125 -3.766 1 97.31 199 PHE A O 1
ATOM 1569 N N . GLU A 1 200 ? -8.984 -21.641 -2.635 1 96.88 200 GLU A N 1
ATOM 1570 C CA . GLU A 1 200 ? -9.742 -22.734 -3.234 1 96.88 200 GLU A CA 1
ATOM 1571 C C . GLU A 1 200 ? -10.609 -22.234 -4.391 1 96.88 200 GLU A C 1
ATOM 1573 O O . GLU A 1 200 ? -11.422 -21.328 -4.215 1 96.88 200 GLU A O 1
ATOM 1578 N N . VAL A 1 201 ? -10.383 -22.797 -5.551 1 97.38 201 VAL A N 1
ATOM 1579 C CA . VAL A 1 201 ? -11.336 -22.641 -6.641 1 97.38 201 VAL A CA 1
ATOM 1580 C C . VAL A 1 201 ? -12.453 -23.672 -6.504 1 97.38 201 VAL A C 1
ATOM 1582 O O . VAL A 1 201 ? -12.234 -24.859 -6.754 1 97.38 201 VAL A O 1
ATOM 1585 N N . THR A 1 202 ? -13.594 -23.219 -6.145 1 96.75 202 THR A N 1
ATOM 1586 C CA . THR A 1 202 ? -14.656 -24.156 -5.785 1 96.75 202 THR A CA 1
ATOM 1587 C C . THR A 1 202 ? -15.461 -24.562 -7.02 1 96.75 202 THR A C 1
ATOM 1589 O O . THR A 1 202 ? -16 -25.656 -7.078 1 96.75 202 THR A O 1
ATOM 1592 N N . HIS A 1 203 ? -15.617 -23.672 -7.953 1 96.94 203 HIS A N 1
ATOM 1593 C CA . HIS A 1 203 ? -16.312 -23.906 -9.211 1 96.94 203 HIS A CA 1
ATOM 1594 C C . HIS A 1 203 ? -15.562 -23.266 -10.383 1 96.94 203 HIS A C 1
ATOM 1596 O O . HIS A 1 203 ? -14.977 -22.188 -10.234 1 96.94 203 HIS A O 1
ATOM 1602 N N . ALA A 1 204 ? -15.633 -23.953 -11.5 1 97.25 204 ALA A N 1
ATOM 1603 C CA . ALA A 1 204 ? -15.086 -23.328 -12.703 1 97.25 204 ALA A CA 1
ATOM 1604 C C . ALA A 1 204 ? -15.328 -24.203 -13.93 1 97.25 204 ALA A C 1
ATOM 1606 O O . ALA A 1 204 ? -15.648 -25.391 -13.797 1 97.25 204 ALA A O 1
ATOM 1607 N N . GLU A 1 205 ? -15.328 -23.547 -15.055 1 96.75 205 GLU A N 1
ATOM 1608 C CA . GLU A 1 205 ? -15 -24.203 -16.312 1 96.75 205 GLU A CA 1
ATOM 1609 C C . GLU A 1 205 ? -13.5 -24.172 -16.578 1 96.75 205 GLU A C 1
ATOM 1611 O O . GLU A 1 205 ? -12.852 -23.141 -16.406 1 96.75 205 GLU A O 1
ATOM 1616 N N . VAL A 1 206 ? -12.938 -25.312 -17.047 1 97.25 206 VAL A N 1
ATOM 1617 C CA . VAL A 1 206 ? -11.484 -25.344 -17.172 1 97.25 206 VAL A CA 1
ATOM 1618 C C . VAL A 1 206 ? -11.094 -25.828 -18.578 1 97.25 206 VAL A C 1
ATOM 1620 O O . VAL A 1 206 ? -11.609 -26.828 -19.062 1 97.25 206 VAL A O 1
ATOM 1623 N N . TRP A 1 207 ? -10.234 -25.047 -19.219 1 96.44 207 TRP A N 1
ATOM 1624 C CA . TRP A 1 207 ? -9.625 -25.406 -20.484 1 96.44 207 TRP A CA 1
ATOM 1625 C C . TRP A 1 207 ? -8.133 -25.656 -20.328 1 96.44 207 TRP A C 1
ATOM 1627 O O . TRP A 1 207 ? -7.441 -24.906 -19.625 1 96.44 207 TRP A O 1
ATOM 1637 N N . ALA A 1 208 ? -7.66 -26.75 -20.922 1 97.94 208 ALA A N 1
ATOM 1638 C CA . ALA A 1 208 ? -6.227 -27 -21.047 1 97.94 208 ALA A CA 1
ATOM 1639 C C . ALA A 1 208 ? -5.719 -26.625 -22.422 1 97.94 208 ALA A C 1
ATOM 1641 O O . ALA A 1 208 ? -6.469 -26.672 -23.406 1 97.94 208 ALA A O 1
ATOM 1642 N N . GLY A 1 209 ? -4.469 -26.156 -22.422 1 97.12 209 GLY A N 1
ATOM 1643 C CA . GLY A 1 209 ? -3.896 -25.781 -23.703 1 97.12 209 GLY A CA 1
ATOM 1644 C C . GLY A 1 209 ? -2.408 -25.484 -23.641 1 97.12 209 GLY A C 1
ATOM 1645 O O . GLY A 1 209 ? -1.729 -25.938 -22.719 1 97.12 209 GLY A O 1
ATOM 1646 N N . GLU A 1 210 ? -1.962 -24.875 -24.703 1 96.69 210 GLU A N 1
ATOM 1647 C CA . GLU A 1 210 ? -0.559 -24.484 -24.812 1 96.69 210 GLU A CA 1
ATOM 1648 C C . GLU A 1 210 ? -0.342 -23.062 -24.297 1 96.69 210 GLU A C 1
ATOM 1650 O O . GLU A 1 210 ? -1.096 -22.156 -24.656 1 96.69 210 GLU A O 1
ATOM 1655 N N . GLY A 1 211 ? 0.645 -22.984 -23.453 1 97.5 211 GLY A N 1
ATOM 1656 C CA . GLY A 1 211 ? 1.019 -21.672 -22.938 1 97.5 211 GLY A CA 1
ATOM 1657 C C . GLY A 1 211 ? 2.326 -21.156 -23.516 1 97.5 211 GLY A C 1
ATOM 1658 O O . GLY A 1 211 ? 3.182 -21.953 -23.922 1 97.5 211 GLY A O 1
ATOM 1659 N N . SER A 1 212 ? 2.432 -19.891 -23.562 1 97.69 212 SER A N 1
ATOM 1660 C CA . SER A 1 212 ? 3.658 -19.219 -23.969 1 97.69 212 SER A CA 1
ATOM 1661 C C . SER A 1 212 ? 3.914 -17.969 -23.125 1 97.69 212 SER A C 1
ATOM 1663 O O . SER A 1 212 ? 2.986 -17.219 -22.812 1 97.69 212 SER A O 1
ATOM 1665 N N . ILE A 1 213 ? 5.188 -17.812 -22.766 1 98.56 213 ILE A N 1
ATOM 1666 C CA . ILE A 1 213 ? 5.562 -16.703 -21.906 1 98.56 213 ILE A CA 1
ATOM 1667 C C . ILE A 1 213 ? 6.695 -15.906 -22.547 1 98.56 213 ILE A C 1
ATOM 1669 O O . ILE A 1 213 ? 7.676 -16.484 -23.016 1 98.56 213 ILE A O 1
ATOM 1673 N N . GLY A 1 214 ? 6.488 -14.602 -22.641 1 98.44 214 GLY A N 1
ATOM 1674 C CA . GLY A 1 214 ? 7.559 -13.664 -22.922 1 98.44 214 GLY A CA 1
ATOM 1675 C C . GLY A 1 214 ? 8.023 -12.898 -21.703 1 98.44 214 GLY A C 1
ATOM 1676 O O . GLY A 1 214 ? 7.211 -12.367 -20.953 1 98.44 214 GLY A O 1
ATOM 1677 N N . LEU A 1 215 ? 9.344 -12.922 -21.469 1 98.31 215 LEU A N 1
ATOM 1678 C CA . LEU A 1 215 ? 9.945 -12.195 -20.359 1 98.31 215 LEU A CA 1
ATOM 1679 C C . LEU A 1 215 ? 10.812 -11.047 -20.859 1 98.31 215 LEU A C 1
ATOM 1681 O O . LEU A 1 215 ? 11.656 -11.242 -21.734 1 98.31 215 LEU A O 1
ATOM 1685 N N . PHE A 1 216 ? 10.625 -9.875 -20.297 1 97.19 216 PHE A N 1
ATOM 1686 C CA . PHE A 1 216 ? 11.336 -8.695 -20.766 1 97.19 216 PHE A CA 1
ATOM 1687 C C . PHE A 1 216 ? 12.18 -8.086 -19.656 1 97.19 216 PHE A C 1
ATOM 1689 O O . PHE A 1 216 ? 11.664 -7.805 -18.562 1 97.19 216 PHE A O 1
ATOM 1696 N N . ASN A 1 217 ? 13.445 -7.895 -19.891 1 93.25 217 ASN A N 1
ATOM 1697 C CA . ASN A 1 217 ? 14.359 -7.301 -18.922 1 93.25 217 ASN A CA 1
ATOM 1698 C C . ASN A 1 217 ? 14.281 -5.777 -18.938 1 93.25 217 ASN A C 1
ATOM 1700 O O . ASN A 1 217 ? 15.148 -5.109 -19.5 1 93.25 217 ASN A O 1
ATOM 1704 N N . VAL A 1 218 ? 13.352 -5.266 -18.234 1 88.94 218 VAL A N 1
ATOM 1705 C CA . VAL A 1 218 ? 13.195 -3.818 -18.125 1 88.94 218 VAL A CA 1
ATOM 1706 C C . VAL A 1 218 ? 14.203 -3.27 -17.109 1 88.94 218 VAL A C 1
ATOM 1708 O O . VAL A 1 218 ? 14.844 -2.244 -17.359 1 88.94 218 VAL A O 1
ATOM 1711 N N . SER A 1 219 ? 14.25 -3.898 -15.93 1 88.38 219 SER A N 1
ATOM 1712 C CA . SER A 1 219 ? 15.211 -3.549 -14.891 1 88.38 219 SER A CA 1
ATOM 1713 C C . SER A 1 219 ? 15.406 -4.699 -13.906 1 88.38 219 SER A C 1
ATOM 1715 O O . SER A 1 219 ? 14.617 -5.645 -13.891 1 88.38 219 SER A O 1
ATOM 1717 N N . GLU A 1 220 ? 16.406 -4.523 -13.031 1 89.5 220 GLU A N 1
ATOM 1718 C CA . GLU A 1 220 ? 16.656 -5.504 -11.977 1 89.5 220 GLU A CA 1
ATOM 1719 C C . GLU A 1 220 ? 15.75 -5.273 -10.781 1 89.5 220 GLU A C 1
ATOM 1721 O O . GLU A 1 220 ? 15.734 -6.07 -9.836 1 89.5 220 GLU A O 1
ATOM 1726 N N . PHE A 1 221 ? 14.906 -4.285 -10.828 1 88 221 PHE A N 1
ATOM 1727 C CA . PHE A 1 221 ? 14.016 -3.982 -9.711 1 88 221 PHE A CA 1
ATOM 1728 C C . PHE A 1 221 ? 12.82 -4.93 -9.703 1 88 221 PHE A C 1
ATOM 1730 O O . PHE A 1 221 ? 12.18 -5.117 -8.664 1 88 221 PHE A O 1
ATOM 1737 N N . ASP A 1 222 ? 12.477 -5.414 -10.867 1 91 222 ASP A N 1
ATOM 1738 C CA . ASP A 1 222 ? 11.484 -6.477 -11.016 1 91 222 ASP A CA 1
ATOM 1739 C C . ASP A 1 222 ? 12.117 -7.719 -11.648 1 91 222 ASP A C 1
ATOM 1741 O O . ASP A 1 222 ? 12.242 -7.805 -12.867 1 91 222 ASP A O 1
ATOM 1745 N N . PRO A 1 223 ? 12.32 -8.719 -10.914 1 91.88 223 PRO A N 1
ATOM 1746 C CA . PRO A 1 223 ? 13.273 -9.727 -11.367 1 91.88 223 PRO A CA 1
ATOM 1747 C C . PRO A 1 223 ? 12.602 -10.891 -12.094 1 91.88 223 PRO A C 1
ATOM 1749 O O . PRO A 1 223 ? 13.227 -11.938 -12.289 1 91.88 223 PRO A O 1
ATOM 1752 N N . VAL A 1 224 ? 11.438 -10.758 -12.547 1 96.19 224 VAL A N 1
ATOM 1753 C CA . VAL A 1 224 ? 10.703 -11.867 -13.141 1 96.19 224 VAL A CA 1
ATOM 1754 C C . VAL A 1 224 ? 11.414 -12.336 -14.406 1 96.19 224 VAL A C 1
ATOM 1756 O O . VAL A 1 224 ? 11.375 -13.523 -14.742 1 96.19 224 VAL A O 1
ATOM 1759 N N . HIS A 1 225 ? 12.125 -11.438 -15.109 1 97.06 225 HIS A N 1
ATOM 1760 C CA . HIS A 1 225 ? 12.805 -11.773 -16.359 1 97.06 225 HIS A CA 1
ATOM 1761 C C . HIS A 1 225 ? 13.914 -12.789 -16.125 1 97.06 225 HIS A C 1
ATOM 1763 O O . HIS A 1 225 ? 14.367 -13.445 -17.062 1 97.06 225 HIS A O 1
ATOM 1769 N N . ARG A 1 226 ? 14.359 -12.945 -14.938 1 97.12 226 ARG A N 1
ATOM 1770 C CA . ARG A 1 226 ? 15.438 -13.875 -14.617 1 97.12 226 ARG A CA 1
ATOM 1771 C C . ARG A 1 226 ? 14.938 -15.32 -14.633 1 97.12 226 ARG A C 1
ATOM 1773 O O . ARG A 1 226 ? 15.734 -16.25 -14.703 1 97.12 226 ARG A O 1
ATOM 1780 N N . LEU A 1 227 ? 13.633 -15.5 -14.531 1 98 227 LEU A N 1
ATOM 1781 C CA . LEU A 1 227 ? 13.047 -16.844 -14.5 1 98 227 LEU A CA 1
ATOM 1782 C C . LEU A 1 227 ? 12.859 -17.391 -15.906 1 98 227 LEU A C 1
ATOM 1784 O O . LEU A 1 227 ? 11.734 -17.703 -16.312 1 98 227 LEU A O 1
ATOM 1788 N N . LYS A 1 228 ? 13.898 -17.641 -16.531 1 97.62 228 LYS A N 1
ATOM 1789 C CA . LYS A 1 228 ? 13.875 -18.062 -17.938 1 97.62 228 LYS A CA 1
ATOM 1790 C C . LYS A 1 228 ? 13.219 -19.422 -18.094 1 97.62 228 LYS A C 1
ATOM 1792 O O . LYS A 1 228 ? 13.398 -20.297 -17.234 1 97.62 228 LYS A O 1
ATOM 1797 N N . VAL A 1 229 ? 12.625 -19.609 -19.234 1 98.38 229 VAL A N 1
ATOM 1798 C CA . VAL A 1 229 ? 11.945 -20.859 -19.531 1 98.38 229 VAL A CA 1
ATOM 1799 C C . VAL A 1 229 ? 12.961 -21.906 -20.016 1 98.38 229 VAL A C 1
ATOM 1801 O O . VAL A 1 229 ? 13.648 -21.688 -21.016 1 98.38 229 VAL A O 1
ATOM 1804 N N . VAL A 1 230 ? 13.023 -22.969 -19.281 1 98.38 230 VAL A N 1
ATOM 1805 C CA . VAL A 1 230 ? 13.797 -24.109 -19.75 1 98.38 230 VAL A CA 1
ATOM 1806 C C . VAL A 1 230 ? 12.898 -25.047 -20.547 1 98.38 230 VAL A C 1
ATOM 1808 O O . VAL A 1 230 ? 13.258 -25.5 -21.641 1 98.38 230 VAL A O 1
ATOM 1811 N N . ARG A 1 231 ? 11.742 -25.359 -19.984 1 98 231 ARG A N 1
ATOM 1812 C CA . ARG A 1 231 ? 10.766 -26.219 -20.625 1 98 231 ARG A CA 1
ATOM 1813 C C . ARG A 1 231 ? 9.367 -25.984 -20.078 1 98 231 ARG A C 1
ATOM 1815 O O . ARG A 1 231 ? 9.188 -25.844 -18.859 1 98 231 ARG A O 1
ATOM 1822 N N . TYR A 1 232 ? 8.43 -25.938 -20.969 1 98.44 232 TYR A N 1
ATOM 1823 C CA . TYR A 1 232 ? 7.047 -25.766 -20.547 1 98.44 232 TYR A CA 1
ATOM 1824 C C . TYR A 1 232 ? 6.48 -27.062 -19.969 1 98.44 232 TYR A C 1
ATOM 1826 O O . TYR A 1 232 ? 6.855 -28.156 -20.406 1 98.44 232 TYR A O 1
ATOM 1834 N N . VAL A 1 233 ? 5.621 -26.922 -19.016 1 98.06 233 VAL A N 1
ATOM 1835 C CA . VAL A 1 233 ? 4.902 -28.047 -18.438 1 98.06 233 VAL A CA 1
ATOM 1836 C C . VAL A 1 233 ? 3.463 -28.062 -18.938 1 98.06 233 VAL A C 1
ATOM 1838 O O . VAL A 1 233 ? 2.928 -29.125 -19.281 1 98.06 233 VAL A O 1
ATOM 1841 N N . GLY A 1 234 ? 2.787 -26.891 -18.906 1 97.19 234 GLY A N 1
ATOM 1842 C CA . GLY A 1 234 ? 1.404 -26.797 -19.344 1 97.19 234 GLY A CA 1
ATOM 1843 C C . GLY A 1 234 ? 0.75 -25.469 -18.969 1 97.19 234 GLY A C 1
ATOM 1844 O O . GLY A 1 234 ? 1.373 -24.625 -18.328 1 97.19 234 GLY A O 1
ATOM 1845 N N . ALA A 1 235 ? -0.504 -25.312 -19.484 1 98.44 235 ALA A N 1
ATOM 1846 C CA . ALA A 1 235 ? -1.27 -24.109 -19.203 1 98.44 235 ALA A CA 1
ATOM 1847 C C . ALA A 1 235 ? -2.76 -24.406 -19.078 1 98.44 235 ALA A C 1
ATOM 1849 O O . ALA A 1 235 ? -3.26 -25.344 -19.719 1 98.44 235 ALA A O 1
ATOM 1850 N N . THR A 1 236 ? -3.367 -23.688 -18.234 1 97.62 236 THR A N 1
ATOM 1851 C CA . THR A 1 236 ? -4.805 -23.844 -18.047 1 97.62 236 THR A CA 1
ATOM 1852 C C . THR A 1 236 ? -5.48 -22.469 -17.938 1 97.62 236 THR A C 1
ATOM 1854 O O . THR A 1 236 ? -4.844 -21.5 -17.531 1 97.62 236 THR A O 1
ATOM 1857 N N . MET A 1 237 ? -6.727 -22.453 -18.312 1 96.38 237 MET A N 1
ATOM 1858 C CA . MET A 1 237 ? -7.582 -21.281 -18.094 1 96.38 237 MET A CA 1
ATOM 1859 C C . MET A 1 237 ? -8.875 -21.688 -17.391 1 96.38 237 MET A C 1
ATOM 1861 O O . MET A 1 237 ? -9.578 -22.594 -17.828 1 96.38 237 MET A O 1
ATOM 1865 N N . CYS A 1 238 ? -9.117 -21.109 -16.328 1 96.5 238 CYS A N 1
ATOM 1866 C CA . CYS A 1 238 ? -10.398 -21.25 -15.641 1 96.5 238 CYS A CA 1
ATOM 1867 C C . CYS A 1 238 ? -11.32 -20.078 -15.969 1 96.5 238 CYS A C 1
ATOM 1869 O O . CYS A 1 238 ? -10.906 -18.922 -15.922 1 96.5 238 CYS A O 1
ATOM 1871 N N . ARG A 1 239 ? -12.531 -20.406 -16.25 1 95.5 239 ARG A N 1
ATOM 1872 C CA . ARG A 1 239 ? -13.516 -19.391 -16.609 1 95.5 239 ARG A CA 1
ATOM 1873 C C . ARG A 1 239 ? -14.688 -19.391 -15.641 1 95.5 239 ARG A C 1
ATOM 1875 O O . ARG A 1 239 ? -15.133 -20.438 -15.195 1 95.5 239 ARG A O 1
ATOM 1882 N N . ASN A 1 240 ? -15.156 -18.156 -15.297 1 95.56 240 ASN A N 1
ATOM 1883 C CA . ASN A 1 240 ? -16.312 -17.953 -14.422 1 95.56 240 ASN A CA 1
ATOM 1884 C C . ASN A 1 240 ? -16.141 -18.688 -13.102 1 95.56 240 ASN A C 1
ATOM 1886 O O . ASN A 1 240 ? -17.062 -19.375 -12.641 1 95.56 240 ASN A O 1
ATOM 1890 N N . ALA A 1 241 ? -15.008 -18.609 -12.539 1 96.62 241 ALA A N 1
ATOM 1891 C CA . ALA A 1 241 ? -14.688 -19.375 -11.344 1 96.62 241 ALA A CA 1
ATOM 1892 C C . ALA A 1 241 ? -15.203 -18.688 -10.086 1 96.62 241 ALA A C 1
ATOM 1894 O O . ALA A 1 241 ? -15.477 -17.484 -10.102 1 96.62 241 ALA A O 1
ATOM 1895 N N . ARG A 1 242 ? -15.445 -19.484 -9.102 1 97.25 242 ARG A N 1
ATOM 1896 C CA . ARG A 1 242 ? -15.625 -19.047 -7.723 1 97.25 242 ARG A CA 1
ATOM 1897 C C . ARG A 1 242 ? -14.43 -19.453 -6.863 1 97.25 242 ARG A C 1
ATOM 1899 O O . ARG A 1 242 ? -13.883 -20.547 -7.031 1 97.25 242 ARG A O 1
ATOM 1906 N N . GLY A 1 243 ? -14.016 -18.547 -6.047 1 96.62 243 GLY A N 1
ATOM 1907 C CA . GLY A 1 243 ? -12.875 -18.875 -5.195 1 96.62 243 GLY A CA 1
ATOM 1908 C C . GLY A 1 243 ? -13.008 -18.312 -3.791 1 96.62 243 GLY A C 1
ATOM 1909 O O . GLY A 1 243 ? -13.766 -17.359 -3.562 1 96.62 243 GLY A O 1
ATOM 1910 N N . VAL A 1 244 ? -12.336 -18.922 -2.883 1 96.56 244 VAL A N 1
ATOM 1911 C CA . VAL A 1 244 ? -12.305 -18.484 -1.49 1 96.56 244 VAL A CA 1
ATOM 1912 C C . VAL A 1 244 ? -10.883 -18.625 -0.939 1 96.56 244 VAL A C 1
ATOM 1914 O O . VAL A 1 244 ? -10.227 -19.641 -1.139 1 96.56 244 VAL A O 1
ATOM 1917 N N . LEU A 1 245 ? -10.375 -17.578 -0.384 1 96.5 245 LEU A N 1
ATOM 1918 C CA . LEU A 1 245 ? -9.156 -17.672 0.417 1 96.5 245 LEU A CA 1
ATOM 1919 C C . LEU A 1 245 ? -9.477 -18.094 1.843 1 96.5 245 LEU A C 1
ATOM 1921 O O . LEU A 1 245 ? -10.148 -17.375 2.582 1 96.5 245 LEU A O 1
ATOM 1925 N N . HIS A 1 246 ? -8.945 -19.203 2.26 1 95.88 246 HIS A N 1
ATOM 1926 C CA . HIS A 1 246 ? -9.297 -19.781 3.551 1 95.88 246 HIS A CA 1
ATOM 1927 C C . HIS A 1 246 ? -8.578 -19.078 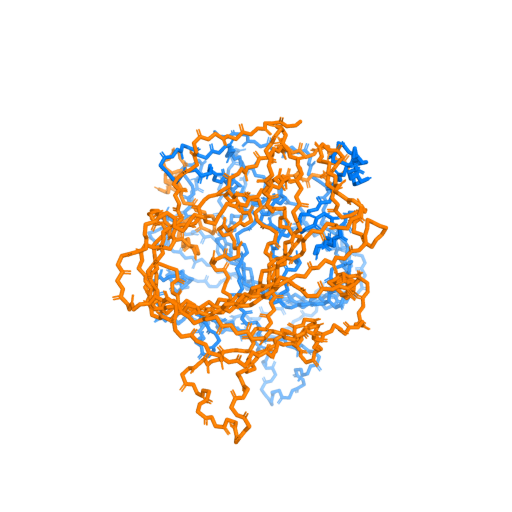4.691 1 95.88 246 HIS A C 1
ATOM 1929 O O . HIS A 1 246 ? -7.457 -18.594 4.516 1 95.88 246 HIS A O 1
ATOM 1935 N N . PRO A 1 247 ? -9.227 -19.062 5.863 1 95.06 247 PRO A N 1
ATOM 1936 C CA . PRO A 1 247 ? -8.523 -18.547 7.039 1 95.06 247 PRO A CA 1
ATOM 1937 C C . PRO A 1 247 ? -7.223 -19.297 7.324 1 95.06 247 PRO A C 1
ATOM 1939 O O . PRO A 1 247 ? -7.082 -20.453 6.957 1 95.06 247 PRO A O 1
ATOM 1942 N N . ILE A 1 248 ? -6.352 -18.609 7.945 1 95.88 248 ILE A N 1
ATOM 1943 C CA . ILE A 1 248 ? -5.035 -19.156 8.25 1 95.88 248 ILE A CA 1
ATOM 1944 C C . ILE A 1 248 ? -5.117 -20.047 9.492 1 95.88 248 ILE A C 1
ATOM 1946 O O . ILE A 1 248 ? -5.637 -19.625 10.523 1 95.88 248 ILE A O 1
ATOM 1950 N N . SER A 1 249 ? -4.625 -21.188 9.328 1 92.19 249 SER A N 1
ATOM 1951 C CA . SER A 1 249 ? -4.668 -22.125 10.445 1 92.19 249 SER A CA 1
ATOM 1952 C C . SER A 1 249 ? -3.496 -21.906 11.398 1 92.19 249 SER A C 1
ATOM 1954 O O . SER A 1 249 ? -3.639 -22.047 12.609 1 92.19 249 SER A O 1
ATOM 1956 N N . LYS A 1 250 ? -2.369 -21.609 10.789 1 93.5 250 LYS A N 1
ATOM 1957 C CA . LYS A 1 250 ? -1.142 -21.484 11.57 1 93.5 250 LYS A CA 1
ATOM 1958 C C . LYS A 1 250 ? -0.115 -20.609 10.844 1 93.5 250 LYS A C 1
ATOM 1960 O O . LYS A 1 250 ? 0.009 -20.688 9.617 1 93.5 250 LYS A O 1
ATOM 1965 N N . THR A 1 251 ? 0.567 -19.781 11.625 1 96 251 THR A N 1
ATOM 1966 C CA . THR A 1 251 ? 1.743 -19.078 11.133 1 96 251 THR A CA 1
ATOM 1967 C C . THR A 1 251 ? 3.016 -19.641 11.75 1 96 251 THR A C 1
ATOM 1969 O O . THR A 1 251 ? 2.967 -20.312 12.789 1 96 251 THR A O 1
ATOM 1972 N N . PHE A 1 252 ? 4.168 -19.5 11.109 1 96.88 252 PHE A N 1
ATOM 1973 C CA . PHE A 1 252 ? 5.418 -20.109 11.531 1 96.88 252 PHE A CA 1
ATOM 1974 C C . PHE A 1 252 ? 6.5 -19.062 11.742 1 96.88 252 PHE A C 1
ATOM 1976 O O . PHE A 1 252 ? 7.164 -18.641 10.797 1 96.88 252 PHE A O 1
ATOM 1983 N N . PRO A 1 253 ? 6.723 -18.656 12.984 1 93.88 253 PRO A N 1
ATOM 1984 C CA . PRO A 1 253 ? 7.734 -17.641 13.273 1 93.88 253 PRO A CA 1
ATOM 1985 C C . PRO A 1 253 ? 9.141 -18.062 12.867 1 93.88 253 PRO A C 1
ATOM 1987 O O . PRO A 1 253 ? 9.461 -19.266 12.914 1 93.88 253 PRO A O 1
ATOM 1990 N N . VAL A 1 254 ? 9.93 -17.125 12.414 1 91.06 254 VAL A N 1
ATOM 1991 C CA . VAL A 1 254 ? 11.344 -17.312 12.078 1 91.06 254 VAL A CA 1
ATOM 1992 C C . VAL A 1 254 ? 12.211 -16.5 13.031 1 91.06 254 VAL A C 1
ATOM 1994 O O . VAL A 1 254 ? 11.891 -15.352 13.359 1 91.06 254 VAL A O 1
ATOM 1997 N N . MET B 1 1 ? 18.562 -31.688 -2.264 1 81.81 1 MET B N 1
ATOM 1998 C CA . MET B 1 1 ? 18.125 -30.438 -2.898 1 81.81 1 MET B CA 1
ATOM 1999 C C . MET B 1 1 ? 18.75 -29.234 -2.217 1 81.81 1 MET B C 1
ATOM 2001 O O . MET B 1 1 ? 18.781 -29.156 -0.988 1 81.81 1 MET B O 1
ATOM 2005 N N . PRO B 1 2 ? 19.328 -28.375 -3.057 1 93.5 2 PRO B N 1
ATOM 2006 C CA . PRO B 1 2 ? 19.922 -27.203 -2.434 1 93.5 2 PRO B CA 1
ATOM 2007 C C . PRO B 1 2 ? 18.891 -26.234 -1.877 1 93.5 2 PRO B C 1
ATOM 2009 O O . PRO B 1 2 ? 17.703 -26.328 -2.225 1 93.5 2 PRO B O 1
ATOM 2012 N N . PHE B 1 3 ? 19.297 -25.484 -0.965 1 96.75 3 PHE B N 1
ATOM 2013 C CA . PHE B 1 3 ? 18.438 -24.484 -0.324 1 96.75 3 PHE B CA 1
ATOM 2014 C C . PHE B 1 3 ? 18.469 -23.172 -1.086 1 96.75 3 PHE B C 1
ATOM 2016 O O . PHE B 1 3 ? 19.406 -22.906 -1.841 1 96.75 3 PHE B O 1
ATOM 2023 N N . GLY B 1 4 ? 17.359 -22.438 -0.934 1 97.12 4 GLY B N 1
ATOM 2024 C CA . GLY B 1 4 ? 17.453 -21.047 -1.329 1 97.12 4 GLY B CA 1
ATOM 2025 C C . GLY B 1 4 ? 18.562 -20.297 -0.62 1 97.12 4 GLY B C 1
ATOM 2026 O O . GLY B 1 4 ? 19.047 -20.734 0.426 1 97.12 4 GLY B O 1
ATOM 2027 N N . THR B 1 5 ? 18.953 -19.141 -1.229 1 96.44 5 THR B N 1
ATOM 2028 C CA . THR B 1 5 ? 20.109 -18.469 -0.657 1 96.44 5 THR B CA 1
ATOM 2029 C C . THR B 1 5 ? 19.719 -17.094 -0.09 1 96.44 5 THR B C 1
ATOM 2031 O O . THR B 1 5 ? 20.578 -16.375 0.429 1 96.44 5 THR B O 1
ATOM 2034 N N . PHE B 1 6 ? 18.469 -16.812 -0.198 1 94.25 6 PHE B N 1
ATOM 2035 C CA . PHE B 1 6 ? 18.062 -15.562 0.422 1 94.25 6 PHE B CA 1
ATOM 2036 C C . PHE B 1 6 ? 18.125 -15.656 1.941 1 94.25 6 PHE B C 1
ATOM 2038 O O . PHE B 1 6 ? 17.469 -16.516 2.543 1 94.25 6 PHE B O 1
ATOM 2045 N N . LYS B 1 7 ? 18.812 -14.719 2.559 1 93.31 7 LYS B N 1
ATOM 2046 C CA . LYS B 1 7 ? 19.047 -14.75 4 1 93.31 7 LYS B CA 1
ATOM 2047 C C . LYS B 1 7 ? 17.922 -14.047 4.754 1 93.31 7 LYS B C 1
ATOM 2049 O O . LYS B 1 7 ? 18.016 -12.852 5.055 1 93.31 7 LYS B O 1
ATOM 2054 N N . THR B 1 8 ? 16.922 -14.828 5.156 1 90.75 8 THR B N 1
ATOM 2055 C CA . THR B 1 8 ? 15.719 -14.305 5.793 1 90.75 8 THR B CA 1
ATOM 2056 C C . THR B 1 8 ? 16.047 -13.719 7.16 1 90.75 8 THR B C 1
ATOM 2058 O O . THR B 1 8 ? 15.422 -12.742 7.59 1 90.75 8 THR B O 1
ATOM 2061 N N . LYS B 1 9 ? 17.016 -14.18 7.805 1 87.81 9 LYS B N 1
ATOM 2062 C CA . LYS B 1 9 ? 17.344 -13.766 9.172 1 87.81 9 LYS B CA 1
ATOM 2063 C C . LYS B 1 9 ? 18.141 -12.469 9.172 1 87.81 9 LYS B C 1
ATOM 2065 O O . LYS B 1 9 ? 18.203 -11.773 10.195 1 87.81 9 LYS B O 1
ATOM 2070 N N . GLU B 1 10 ? 18.672 -12.18 7.984 1 87.62 10 GLU B N 1
ATOM 2071 C CA . GLU B 1 10 ? 19.5 -10.984 7.898 1 87.62 10 GLU B CA 1
ATOM 2072 C C . GLU B 1 10 ? 18.766 -9.852 7.18 1 87.62 10 GLU B C 1
ATOM 2074 O O . GLU B 1 10 ? 19.156 -8.688 7.301 1 87.62 10 GLU B O 1
ATOM 2079 N N . ALA B 1 11 ? 17.812 -10.266 6.52 1 85.06 11 ALA B N 1
ATOM 2080 C CA . ALA B 1 11 ? 17.109 -9.273 5.707 1 85.06 11 ALA B CA 1
ATOM 2081 C C . ALA B 1 11 ? 16.375 -8.258 6.582 1 85.06 11 ALA B C 1
ATOM 2083 O O . ALA B 1 11 ? 15.789 -8.617 7.605 1 85.06 11 ALA B O 1
ATOM 2084 N N . ARG B 1 12 ? 16.453 -6.965 6.184 1 79.19 12 ARG B N 1
ATOM 2085 C CA . ARG B 1 12 ? 15.805 -5.91 6.949 1 79.19 12 ARG B CA 1
ATOM 2086 C C . ARG B 1 12 ? 14.805 -5.148 6.082 1 79.19 12 ARG B C 1
ATOM 2088 O O . ARG B 1 12 ? 14.023 -4.34 6.594 1 79.19 12 ARG B O 1
ATOM 2095 N N . GLY B 1 13 ? 14.805 -5.488 4.844 1 81.69 13 GLY B N 1
ATOM 2096 C CA . GLY B 1 13 ? 13.961 -4.727 3.939 1 81.69 13 GLY B CA 1
ATOM 2097 C C . GLY B 1 13 ? 12.531 -5.246 3.881 1 81.69 13 GLY B C 1
ATOM 2098 O O . GLY B 1 13 ? 12.234 -6.312 4.418 1 81.69 13 GLY B O 1
ATOM 2099 N N . PRO B 1 14 ? 11.703 -4.43 3.303 1 89.69 14 PRO B N 1
ATOM 2100 C CA . PRO B 1 14 ? 10.305 -4.816 3.115 1 89.69 14 PRO B CA 1
ATOM 2101 C C . PRO B 1 14 ? 10.125 -5.848 2.002 1 89.69 14 PRO B C 1
ATOM 2103 O O . PRO B 1 14 ? 11.023 -6.043 1.183 1 89.69 14 PRO B O 1
ATOM 2106 N N . ILE B 1 15 ? 9.008 -6.488 2.02 1 92.5 15 ILE B N 1
ATOM 2107 C CA . ILE B 1 15 ? 8.656 -7.426 0.957 1 92.5 15 ILE B CA 1
ATOM 2108 C C . ILE B 1 15 ? 8.234 -6.652 -0.291 1 92.5 15 ILE B C 1
ATOM 2110 O O . ILE B 1 15 ? 7.699 -5.543 -0.192 1 92.5 15 ILE B O 1
ATOM 2114 N N . PRO B 1 16 ? 8.391 -7.277 -1.495 1 93.62 16 PRO B N 1
ATOM 2115 C CA . PRO B 1 16 ? 9.18 -8.492 -1.721 1 93.62 16 PRO B CA 1
ATOM 2116 C C . PRO B 1 16 ? 10.648 -8.32 -1.34 1 93.62 16 PRO B C 1
ATOM 2118 O O . PRO B 1 16 ? 11.281 -7.34 -1.729 1 93.62 16 PRO B O 1
ATOM 2121 N N . LEU B 1 17 ? 11.219 -9.297 -0.728 1 83.62 17 LEU B N 1
ATOM 2122 C CA . LEU B 1 17 ? 12.562 -9.18 -0.161 1 83.62 17 LEU B CA 1
ATOM 2123 C C . LEU B 1 17 ? 13.609 -9.047 -1.262 1 83.62 17 LEU B C 1
ATOM 2125 O O . LEU B 1 17 ? 14.617 -8.359 -1.082 1 83.62 17 LEU B O 1
ATOM 2129 N N . CYS B 1 18 ? 13.344 -9.664 -2.371 1 86.69 18 CYS B N 1
ATOM 2130 C CA . CYS B 1 18 ? 14.312 -9.641 -3.457 1 86.69 18 CYS B CA 1
ATOM 2131 C C . CYS B 1 18 ? 14.195 -8.352 -4.266 1 86.69 18 CYS B C 1
ATOM 2133 O O . CYS B 1 18 ? 15.031 -8.078 -5.129 1 86.69 18 CYS B O 1
ATOM 2135 N N . SER B 1 19 ? 13.18 -7.594 -4.059 1 90.12 19 SER B N 1
ATOM 2136 C CA . SER B 1 19 ? 12.93 -6.328 -4.734 1 90.12 19 SER B CA 1
ATOM 2137 C C . SER B 1 19 ? 12.148 -5.367 -3.844 1 90.12 19 SER B C 1
ATOM 2139 O O . SER B 1 19 ? 10.984 -5.062 -4.113 1 90.12 19 SER B O 1
ATOM 2141 N N . PRO B 1 20 ? 12.789 -4.828 -2.896 1 91.25 20 PRO B N 1
ATOM 2142 C CA . PRO B 1 20 ? 12.078 -3.982 -1.933 1 91.25 20 PRO B CA 1
ATOM 2143 C C . PRO B 1 20 ? 11.539 -2.699 -2.561 1 91.25 20 PRO B C 1
ATOM 2145 O O . PRO B 1 20 ? 12.25 -2.029 -3.316 1 91.25 20 PRO B O 1
ATOM 2148 N N . PRO B 1 21 ? 10.32 -2.391 -2.229 1 93.62 21 PRO B N 1
ATOM 2149 C CA . PRO B 1 21 ? 9.68 -1.243 -2.881 1 93.62 21 PRO B CA 1
ATOM 2150 C C . PRO B 1 21 ? 10.102 0.091 -2.268 1 93.62 21 PRO B C 1
ATOM 2152 O O . PRO B 1 21 ? 9.781 1.151 -2.811 1 93.62 21 PRO B O 1
ATOM 2155 N N . TYR B 1 22 ? 10.766 0.077 -1.164 1 94 22 TYR B N 1
ATOM 2156 C CA . TYR B 1 22 ? 11.266 1.302 -0.552 1 94 22 TYR B CA 1
ATOM 2157 C C . TYR B 1 22 ? 12.586 1.049 0.172 1 94 22 TYR B C 1
ATOM 2159 O O . TYR B 1 22 ? 12.836 -0.064 0.64 1 94 22 TYR B O 1
ATOM 2167 N N . PRO B 1 23 ? 13.391 2.045 0.225 1 88.31 23 PRO B N 1
ATOM 2168 C CA . PRO B 1 23 ? 14.75 1.871 0.757 1 88.31 23 PRO B CA 1
ATOM 2169 C C . PRO B 1 23 ? 14.797 1.933 2.283 1 88.31 23 PRO B C 1
ATOM 2171 O O . PRO B 1 23 ? 13.82 2.35 2.918 1 88.31 23 PRO B O 1
ATOM 2174 N N . ALA B 1 24 ? 15.938 1.409 2.715 1 83.94 24 ALA B N 1
ATOM 2175 C CA . ALA B 1 24 ? 16.312 1.614 4.109 1 83.94 24 ALA B CA 1
ATOM 2176 C C . ALA B 1 24 ? 17.25 2.812 4.258 1 83.94 24 ALA B C 1
ATOM 2178 O O . ALA B 1 24 ? 18 3.135 3.34 1 83.94 24 ALA B O 1
ATOM 2179 N N . GLY B 1 25 ? 17.062 3.525 5.297 1 85.94 25 GLY B N 1
ATOM 2180 C CA . GLY B 1 25 ? 17.953 4.645 5.523 1 85.94 25 GLY B CA 1
ATOM 2181 C C . GLY B 1 25 ? 17.25 5.887 6.023 1 85.94 25 GLY B C 1
ATOM 2182 O O . GLY B 1 25 ? 16.094 5.816 6.473 1 85.94 25 GLY B O 1
ATOM 2183 N N . LEU B 1 26 ? 18.016 6.957 5.902 1 90.94 26 LEU B N 1
ATOM 2184 C CA . LEU B 1 26 ? 17.516 8.234 6.375 1 90.94 26 LEU B CA 1
ATOM 2185 C C . LEU B 1 26 ? 16.5 8.82 5.383 1 90.94 26 LEU B C 1
ATOM 2187 O O . LEU B 1 26 ? 16.766 8.859 4.18 1 90.94 26 LEU B O 1
ATOM 2191 N N . ASP B 1 27 ? 15.391 9.227 5.91 1 94.31 27 ASP B N 1
ATOM 2192 C CA . ASP B 1 27 ? 14.375 9.875 5.09 1 94.31 27 ASP B CA 1
ATOM 2193 C C . ASP B 1 27 ? 14.625 11.375 4.977 1 94.31 27 ASP B C 1
ATOM 2195 O O . ASP B 1 27 ? 14.164 12.156 5.809 1 94.31 27 ASP B O 1
ATOM 2199 N N . GLU B 1 28 ? 15.359 11.711 3.939 1 96.75 28 GLU B N 1
ATOM 2200 C CA . GLU B 1 28 ? 15.688 13.109 3.689 1 96.75 28 GLU B CA 1
ATOM 2201 C C . GLU B 1 28 ? 15.172 13.562 2.326 1 96.75 28 GLU B C 1
ATOM 2203 O O . GLU B 1 28 ? 15.117 12.773 1.383 1 96.75 28 GLU B O 1
ATOM 2208 N N . PHE B 1 29 ? 14.844 14.844 2.252 1 97.31 29 PHE B N 1
ATOM 2209 C CA . PHE B 1 29 ? 14.188 15.375 1.065 1 97.31 29 PHE B CA 1
ATOM 2210 C C . PHE B 1 29 ? 14.734 16.75 0.712 1 97.31 29 PHE B C 1
ATOM 2212 O O . PHE B 1 29 ? 15.102 17.531 1.599 1 97.31 29 PHE B O 1
ATOM 2219 N N . THR B 1 30 ? 14.828 17.031 -0.56 1 97.31 30 THR B N 1
ATOM 2220 C CA . THR B 1 30 ? 15.18 18.359 -1.049 1 97.31 30 THR B CA 1
ATOM 2221 C C . THR B 1 30 ? 14.18 18.828 -2.092 1 97.31 30 THR B C 1
ATOM 2223 O O . THR B 1 30 ? 13.383 18.047 -2.605 1 97.31 30 THR B O 1
ATOM 2226 N N . ASP B 1 31 ? 14.211 20.188 -2.279 1 96.38 31 ASP B N 1
ATOM 2227 C CA . ASP B 1 31 ? 13.289 20.828 -3.223 1 96.38 31 ASP B CA 1
ATOM 2228 C C . ASP B 1 31 ? 11.836 20.5 -2.873 1 96.38 31 ASP B C 1
ATOM 2230 O O . ASP B 1 31 ? 11.078 20.031 -3.721 1 96.38 31 ASP B O 1
ATOM 2234 N N . VAL B 1 32 ? 11.578 20.641 -1.618 1 96.81 32 VAL B N 1
ATOM 2235 C CA . VAL B 1 32 ? 10.234 20.375 -1.114 1 96.81 32 VAL B CA 1
ATOM 2236 C C . VAL B 1 32 ? 9.422 21.672 -1.104 1 96.81 32 VAL B C 1
ATOM 2238 O O . VAL B 1 32 ? 9.906 22.719 -0.648 1 96.81 32 VAL B O 1
ATOM 2241 N N . GLN B 1 33 ? 8.258 21.625 -1.666 1 97.25 33 GLN B N 1
ATOM 2242 C CA . GLN B 1 33 ? 7.262 22.688 -1.515 1 97.25 33 GLN B CA 1
ATOM 2243 C C . GLN B 1 33 ? 6.156 22.266 -0.549 1 97.25 33 GLN B C 1
ATOM 2245 O O . GLN B 1 33 ? 5.715 21.109 -0.565 1 97.25 33 GLN B O 1
ATOM 2250 N N . ILE B 1 34 ? 5.781 23.172 0.351 1 97.44 34 ILE B N 1
ATOM 2251 C CA . ILE B 1 34 ? 4.781 22.875 1.366 1 97.44 34 ILE B CA 1
ATOM 2252 C C . ILE B 1 34 ? 3.729 23.969 1.402 1 97.44 34 ILE B C 1
ATOM 2254 O O . ILE B 1 34 ? 4.062 25.156 1.524 1 97.44 34 ILE B O 1
ATOM 2258 N N . LEU B 1 35 ? 2.5 23.656 1.259 1 97.69 35 LEU B N 1
ATOM 2259 C CA . LEU B 1 35 ? 1.389 24.562 1.486 1 97.69 35 LEU B CA 1
ATOM 2260 C C . LEU B 1 35 ? 0.516 24.094 2.643 1 97.69 35 LEU B C 1
ATOM 2262 O O . LEU B 1 35 ? -0.072 23 2.574 1 97.69 35 LEU B O 1
ATOM 2266 N N . SER B 1 36 ? 0.436 24.875 3.664 1 98.44 36 SER B N 1
ATOM 2267 C CA . SER B 1 36 ? -0.303 24.5 4.863 1 98.44 36 SER B CA 1
ATOM 2268 C C . SER B 1 36 ? -1.385 25.531 5.191 1 98.44 36 SER B C 1
ATOM 2270 O O . SER B 1 36 ? -1.123 26.734 5.211 1 98.44 36 SER B O 1
ATOM 2272 N N . VAL B 1 37 ? -2.541 25.062 5.422 1 98.81 37 VAL B N 1
ATOM 2273 C CA . VAL B 1 37 ? -3.652 25.891 5.879 1 98.81 37 VAL B CA 1
ATOM 2274 C C . VAL B 1 37 ? -4.172 25.359 7.215 1 98.81 37 VAL B C 1
ATOM 2276 O O . VAL B 1 37 ? -4.406 24.156 7.367 1 98.81 37 VAL B O 1
ATOM 2279 N N . ARG B 1 38 ? -4.414 26.234 8.18 1 98.75 38 ARG B N 1
ATOM 2280 C CA . ARG B 1 38 ? -4.887 25.859 9.516 1 98.75 38 ARG B CA 1
ATOM 2281 C C . ARG B 1 38 ? -6.219 26.547 9.828 1 98.75 38 ARG B C 1
ATOM 2283 O O . ARG B 1 38 ? -6.406 27.719 9.523 1 98.75 38 ARG B O 1
ATOM 2290 N N . TYR B 1 39 ? -7.051 25.797 10.398 1 98.88 39 TYR B N 1
ATOM 2291 C CA . TYR B 1 39 ? -8.359 26.312 10.797 1 98.88 39 TYR B CA 1
ATOM 2292 C C . TYR B 1 39 ? -8.945 25.484 11.93 1 98.88 39 TYR B C 1
ATOM 2294 O O . TYR B 1 39 ? -8.445 24.391 12.234 1 98.88 39 TYR B O 1
ATOM 2302 N N . HIS B 1 40 ? -9.938 26 12.547 1 98.75 40 HIS B N 1
ATOM 2303 C CA . HIS B 1 40 ? -10.648 25.266 13.594 1 98.75 40 HIS B CA 1
ATOM 2304 C C . HIS B 1 40 ? -11.898 24.578 13.039 1 98.75 40 HIS B C 1
ATOM 2306 O O . HIS B 1 40 ? -12.586 25.141 12.188 1 98.75 40 HIS B O 1
ATOM 2312 N N . THR B 1 41 ? -12.125 23.422 13.57 1 98.62 41 THR B N 1
ATOM 2313 C CA . THR B 1 41 ? -13.375 22.703 13.359 1 98.62 41 THR B CA 1
ATOM 2314 C C . THR B 1 41 ? -14.094 22.469 14.688 1 98.62 41 THR B C 1
ATOM 2316 O O . THR B 1 41 ? -13.797 23.125 15.688 1 98.62 41 THR B O 1
ATOM 2319 N N . THR B 1 42 ? -15.18 21.609 14.703 1 98.38 42 THR B N 1
ATOM 2320 C CA . THR B 1 42 ? -15.906 21.344 15.938 1 98.38 42 THR B CA 1
ATOM 2321 C C . THR B 1 42 ? -15.57 19.953 16.469 1 98.38 42 THR B C 1
ATOM 2323 O O . THR B 1 42 ? -15.273 19.031 15.711 1 98.38 42 THR B O 1
ATOM 2326 N N . TYR B 1 43 ? -15.625 19.828 17.75 1 98.25 43 TYR B N 1
ATOM 2327 C CA . TYR B 1 43 ? -15.43 18.547 18.422 1 98.25 43 TYR B CA 1
ATOM 2328 C C . TYR B 1 43 ? -16.281 17.453 17.781 1 98.25 43 TYR B C 1
ATOM 2330 O O . TYR B 1 43 ? -15.781 16.375 17.453 1 98.25 43 TYR B O 1
ATOM 2338 N N . ASN B 1 44 ? -17.5 17.703 17.562 1 97.75 44 ASN B N 1
ATOM 2339 C CA . ASN B 1 44 ? -18.453 16.719 17.078 1 97.75 44 ASN B CA 1
ATOM 2340 C C . ASN B 1 44 ? -18.125 16.266 15.656 1 97.75 44 ASN B C 1
ATOM 2342 O O . ASN B 1 44 ? -18.422 15.133 15.273 1 97.75 44 ASN B O 1
ATOM 2346 N N . ALA B 1 45 ? -17.438 17.125 14.961 1 97.25 45 ALA B N 1
ATOM 2347 C CA . ALA B 1 45 ? -17.109 16.812 13.57 1 97.25 45 ALA B CA 1
ATOM 2348 C C . ALA B 1 45 ? -15.992 15.773 13.5 1 97.25 45 ALA B C 1
ATOM 2350 O O . ALA B 1 45 ? -15.836 15.094 12.477 1 97.25 45 ALA B O 1
ATOM 2351 N N . VAL B 1 46 ? -15.219 15.617 14.633 1 97.56 46 VAL B N 1
ATOM 2352 C CA . VAL B 1 46 ? -13.984 14.867 14.422 1 97.56 46 VAL B CA 1
ATOM 2353 C C . VAL B 1 46 ? -13.805 13.844 15.539 1 97.56 46 VAL B C 1
ATOM 2355 O O . VAL B 1 46 ? -12.961 12.945 15.438 1 97.56 46 VAL B O 1
ATOM 2358 N N . LYS B 1 47 ? -14.586 13.836 16.578 1 97.56 47 LYS B N 1
ATOM 2359 C CA . LYS B 1 47 ? -14.367 13.047 17.797 1 97.56 47 LYS B CA 1
ATOM 2360 C C . LYS B 1 47 ? -14.297 11.555 17.469 1 97.56 47 LYS B C 1
ATOM 2362 O O . LYS B 1 47 ? -13.547 10.805 18.094 1 97.56 47 LYS B O 1
ATOM 2367 N N . ASP B 1 48 ? -15.023 11.094 16.469 1 95.81 48 ASP B N 1
ATOM 2368 C CA . ASP B 1 48 ? -15.094 9.664 16.172 1 95.81 48 ASP B CA 1
ATOM 2369 C C . ASP B 1 48 ? -13.906 9.227 15.312 1 95.81 48 ASP B C 1
ATOM 2371 O O . ASP B 1 48 ? -13.734 8.031 15.047 1 95.81 48 ASP B O 1
ATOM 2375 N N . MET B 1 49 ? -13.055 10.172 14.93 1 96.12 49 MET B N 1
ATOM 2376 C CA . MET B 1 49 ? -11.852 9.867 14.156 1 96.12 49 MET B CA 1
ATOM 2377 C C . MET B 1 49 ? -10.617 9.883 15.047 1 96.12 49 MET B C 1
ATOM 2379 O O . MET B 1 49 ? -9.523 9.516 14.609 1 96.12 49 MET B O 1
ATOM 2383 N N . ILE B 1 50 ? -10.789 10.289 16.25 1 97.44 50 ILE B N 1
ATOM 2384 C CA . ILE B 1 50 ? -9.68 10.492 17.156 1 97.44 50 ILE B CA 1
ATOM 2385 C C . ILE B 1 50 ? -9.672 9.383 18.219 1 97.44 50 ILE B C 1
ATOM 2387 O O . ILE B 1 50 ? -10.703 9.078 18.812 1 97.44 50 ILE B O 1
ATOM 2391 N N . PRO B 1 51 ? -8.484 8.766 18.484 1 96.88 51 PRO B N 1
ATOM 2392 C CA . PRO B 1 51 ? -8.375 7.68 19.453 1 96.88 51 PRO B CA 1
ATOM 2393 C C . PRO B 1 51 ? -8.867 8.086 20.844 1 96.88 51 PRO B C 1
ATOM 2395 O O . PRO B 1 51 ? -8.68 9.227 21.266 1 96.88 51 PRO B O 1
ATOM 2398 N N . GLU B 1 52 ? -9.312 7.16 21.578 1 96.88 52 GLU B N 1
ATOM 2399 C CA . GLU B 1 52 ? -9.859 7.352 22.922 1 96.88 52 GLU B CA 1
ATOM 2400 C C . GLU B 1 52 ? -8.773 7.758 23.906 1 96.88 52 GLU B C 1
ATOM 2402 O O . GLU B 1 52 ? -9.07 8.211 25.016 1 96.88 52 GLU B O 1
ATOM 2407 N N . GLU B 1 53 ? -7.535 7.672 23.578 1 97.25 53 GLU B N 1
ATOM 2408 C CA . GLU B 1 53 ? -6.414 8.031 24.438 1 97.25 53 GLU B CA 1
ATOM 2409 C C . GLU B 1 53 ? -6.078 9.516 24.312 1 97.25 53 GLU B C 1
ATOM 2411 O O . GLU B 1 53 ? -5.293 10.039 25.109 1 97.25 53 GLU B O 1
ATOM 2416 N N . CYS B 1 54 ? -6.73 10.164 23.312 1 98.06 54 CYS B N 1
ATOM 2417 C CA . CYS B 1 54 ? -6.391 11.555 23.031 1 98.06 54 CYS B CA 1
ATOM 2418 C C . CYS B 1 54 ? -7.512 12.492 23.453 1 98.06 54 CYS B C 1
ATOM 2420 O O . CYS B 1 54 ? -8.688 12.18 23.281 1 98.06 54 CYS B O 1
ATOM 2422 N N . GLU B 1 55 ? -7.129 13.602 23.906 1 98.38 55 GLU B N 1
ATOM 2423 C CA . GLU B 1 55 ? -8.086 14.648 24.25 1 98.38 55 GLU B CA 1
ATOM 2424 C C . GLU B 1 55 ? -8.203 15.664 23.109 1 98.38 55 GLU B C 1
ATOM 2426 O O . GLU B 1 55 ? -7.277 15.836 22.312 1 98.38 55 GLU B O 1
ATOM 2431 N N . LEU B 1 56 ? -9.367 16.281 23.078 1 98.25 56 LEU B N 1
ATOM 2432 C CA . LEU B 1 56 ? -9.656 17.297 22.062 1 98.25 56 LEU B CA 1
ATOM 2433 C C . LEU B 1 56 ? -10.141 18.578 22.703 1 98.25 56 LEU B C 1
ATOM 2435 O O . LEU B 1 56 ? -10.867 18.547 23.703 1 98.25 56 LEU B O 1
ATOM 2439 N N . GLU B 1 57 ? -9.797 19.656 22.094 1 97.44 57 GLU B N 1
ATOM 2440 C CA . GLU B 1 57 ? -10.453 20.922 22.406 1 97.44 57 GLU B CA 1
ATOM 2441 C C . GLU B 1 57 ? -11.859 20.984 21.812 1 97.44 57 GLU B C 1
ATOM 2443 O O . GLU B 1 57 ? -12.211 20.172 20.953 1 97.44 57 GLU B O 1
ATOM 2448 N N . ASP B 1 58 ? -12.609 21.906 22.312 1 97.06 58 ASP B N 1
ATOM 2449 C CA . ASP B 1 58 ? -13.961 22.078 21.766 1 97.06 58 ASP B CA 1
ATOM 2450 C C . ASP B 1 58 ? -13.922 22.438 20.281 1 97.06 58 ASP B C 1
ATOM 2452 O O . ASP B 1 58 ? -14.781 22 19.516 1 97.06 58 ASP B O 1
ATOM 2456 N N . GLU B 1 59 ? -12.992 23.25 19.938 1 98.06 59 GLU B N 1
ATOM 2457 C CA . GLU B 1 59 ? -12.703 23.578 18.547 1 98.06 59 GLU B CA 1
ATOM 2458 C C . GLU B 1 59 ? -11.273 23.188 18.172 1 98.06 59 GLU B C 1
ATOM 2460 O O . GLU B 1 59 ? -10.383 24.047 18.125 1 98.06 59 GLU B O 1
ATOM 2465 N N . PRO B 1 60 ? -11.102 21.938 17.891 1 98.38 60 PRO B N 1
ATOM 2466 C CA . PRO B 1 60 ? -9.742 21.469 17.625 1 98.38 60 PRO B CA 1
ATOM 2467 C C . PRO B 1 60 ? -9.148 22.094 16.359 1 98.38 60 PRO B C 1
ATOM 2469 O O . PRO B 1 60 ? -9.891 22.438 15.43 1 98.38 60 PRO B O 1
ATOM 2472 N N . LEU B 1 61 ? -7.871 22.266 16.344 1 98.69 61 LEU B N 1
ATOM 2473 C CA . LEU B 1 61 ? -7.129 22.812 15.211 1 98.69 61 LEU B CA 1
ATOM 2474 C C . LEU B 1 61 ? -6.906 21.734 14.141 1 98.69 61 LEU B C 1
ATOM 2476 O O . LEU B 1 61 ? -6.41 20.656 14.438 1 98.69 61 LEU B O 1
ATOM 2480 N N . VAL B 1 62 ? -7.348 22.031 12.922 1 98.81 62 VAL B N 1
ATOM 2481 C CA . VAL B 1 62 ? -7.094 21.203 11.75 1 98.81 62 VAL B CA 1
ATOM 2482 C C . VAL B 1 62 ? -5.945 21.781 10.93 1 98.81 62 VAL B C 1
ATOM 2484 O O . VAL B 1 62 ? -5.859 23 10.758 1 98.81 62 VAL B O 1
ATOM 2487 N N . THR B 1 63 ? -5.051 20.984 10.516 1 98.81 63 THR B N 1
ATOM 2488 C CA . THR B 1 63 ? -4.008 21.359 9.57 1 98.81 63 THR B CA 1
ATOM 2489 C C . THR B 1 63 ? -4.086 20.516 8.305 1 98.81 63 THR B C 1
ATOM 2491 O O . THR B 1 63 ? -3.945 19.297 8.359 1 98.81 63 THR B O 1
ATOM 2494 N N . LEU B 1 64 ? -4.387 21.141 7.188 1 98.88 64 LEU B N 1
ATOM 2495 C CA . LEU B 1 64 ? -4.305 20.5 5.871 1 98.88 64 LEU B CA 1
ATOM 2496 C C . LEU B 1 64 ? -3.055 20.969 5.129 1 98.88 64 LEU B C 1
ATOM 2498 O O . LEU B 1 64 ? -2.779 22.172 5.051 1 98.88 64 LEU B O 1
ATOM 2502 N N . THR B 1 65 ? -2.34 20 4.621 1 98.81 65 THR B N 1
ATOM 2503 C CA . THR B 1 65 ? -1.063 20.359 4.008 1 98.81 65 THR B CA 1
ATOM 2504 C C . THR B 1 65 ? -0.888 19.625 2.678 1 98.81 65 THR B C 1
ATOM 2506 O O . THR B 1 65 ? -1.211 18.438 2.562 1 98.81 65 THR B O 1
ATOM 2509 N N . LEU B 1 66 ? -0.395 20.328 1.688 1 98.56 66 LEU B N 1
ATOM 2510 C CA . LEU B 1 66 ? 0.122 19.75 0.457 1 98.56 66 LEU B CA 1
ATOM 2511 C C . LEU B 1 66 ? 1.647 19.734 0.455 1 98.56 66 LEU B C 1
ATOM 2513 O O . LEU B 1 66 ? 2.275 20.734 0.802 1 98.56 66 LEU B O 1
ATOM 2517 N N . PHE B 1 67 ? 2.178 18.641 0.132 1 98.06 67 PHE B N 1
ATOM 2518 C CA . PHE B 1 67 ? 3.611 18.516 -0.093 1 98.06 67 PHE B CA 1
ATOM 2519 C C . PHE B 1 67 ? 3.904 18.188 -1.554 1 98.06 67 PHE B C 1
ATOM 2521 O O . PHE B 1 67 ? 3.201 17.391 -2.17 1 98.06 67 PHE B O 1
ATOM 2528 N N . ASN B 1 68 ? 4.871 18.828 -2.098 1 97.12 68 ASN B N 1
ATOM 2529 C CA . ASN B 1 68 ? 5.578 18.406 -3.305 1 97.12 68 ASN B CA 1
ATOM 2530 C C . ASN B 1 68 ? 7.039 18.078 -3.014 1 97.12 68 ASN B C 1
ATOM 2532 O O . ASN B 1 68 ? 7.852 18.984 -2.789 1 97.12 68 ASN B O 1
ATOM 2536 N N . TYR B 1 69 ? 7.289 16.844 -2.936 1 97.12 69 TYR B N 1
ATOM 2537 C CA . TYR B 1 69 ? 8.656 16.391 -2.711 1 97.12 69 TYR B CA 1
ATOM 2538 C C . TYR B 1 69 ? 9.43 16.312 -4.023 1 97.12 69 TYR B C 1
ATOM 2540 O O . TYR B 1 69 ? 9.117 15.484 -4.883 1 97.12 69 TYR B O 1
ATOM 2548 N N . GLY B 1 70 ? 10.492 17.078 -4.109 1 95.62 70 GLY B N 1
ATOM 2549 C CA . GLY B 1 70 ? 11.266 17.125 -5.336 1 95.62 70 GLY B CA 1
ATOM 2550 C C . GLY B 1 70 ? 12.211 15.938 -5.488 1 95.62 70 GLY B C 1
ATOM 2551 O O . GLY B 1 70 ? 12.297 15.344 -6.562 1 95.62 70 GLY B O 1
ATOM 2552 N N . MET B 1 71 ? 12.922 15.688 -4.43 1 96 71 MET B N 1
ATOM 2553 C CA . MET B 1 71 ? 13.859 14.57 -4.473 1 96 71 MET B CA 1
ATOM 2554 C C . MET B 1 71 ? 14.008 13.93 -3.098 1 96 71 MET B C 1
ATOM 2556 O O . MET B 1 71 ? 13.922 14.609 -2.076 1 96 71 MET B O 1
ATOM 2560 N N . GLY B 1 72 ? 14.211 12.641 -3.061 1 95.31 72 GLY B N 1
ATOM 2561 C CA . GLY B 1 72 ? 14.484 11.812 -1.896 1 95.31 72 GLY B CA 1
ATOM 2562 C C . GLY B 1 72 ? 14.836 10.383 -2.248 1 95.31 72 GLY B C 1
ATOM 2563 O O . GLY B 1 72 ? 14.82 10.008 -3.422 1 95.31 72 GLY B O 1
ATOM 2564 N N . PRO B 1 73 ? 15.133 9.578 -1.233 1 94.5 73 PRO B N 1
ATOM 2565 C CA . PRO B 1 73 ? 15.492 8.195 -1.524 1 94.5 73 PRO B CA 1
ATOM 2566 C C . PRO B 1 73 ? 14.336 7.395 -2.125 1 94.5 73 PRO B C 1
ATOM 2568 O O . PRO B 1 73 ? 14.555 6.332 -2.713 1 94.5 73 PRO B O 1
ATOM 2571 N N . ILE B 1 74 ? 13.125 7.895 -2.062 1 94.44 74 ILE B N 1
ATOM 2572 C CA . ILE B 1 74 ? 11.961 7.156 -2.541 1 94.44 74 ILE B CA 1
ATOM 2573 C C . ILE B 1 74 ? 11.414 7.824 -3.801 1 94.44 74 ILE B C 1
ATOM 2575 O O . ILE B 1 74 ? 10.391 7.391 -4.344 1 94.44 74 ILE B O 1
ATOM 2579 N N . GLY B 1 75 ? 12.086 8.852 -4.293 1 94.5 75 GLY B N 1
ATOM 2580 C CA . GLY B 1 75 ? 11.672 9.578 -5.48 1 94.5 75 GLY B CA 1
ATOM 2581 C C . GLY B 1 75 ? 10.688 10.695 -5.188 1 94.5 75 GLY B C 1
ATOM 2582 O O . GLY B 1 75 ? 10.297 10.891 -4.035 1 94.5 75 GLY B O 1
ATOM 2583 N N . ALA B 1 76 ? 10.281 11.375 -6.203 1 95.5 76 ALA B N 1
ATOM 2584 C CA . ALA B 1 76 ? 9.422 12.547 -6.086 1 95.5 76 ALA B CA 1
ATOM 2585 C C . ALA B 1 76 ? 7.949 12.148 -6.02 1 95.5 76 ALA B C 1
ATOM 2587 O O . ALA B 1 76 ? 7.547 11.141 -6.609 1 95.5 76 ALA B O 1
ATOM 2588 N N . TYR B 1 77 ? 7.152 12.914 -5.34 1 97 77 TYR B N 1
ATOM 2589 C CA . TYR B 1 77 ? 5.707 12.695 -5.305 1 97 77 TYR B CA 1
ATOM 2590 C C . TYR B 1 77 ? 5 13.859 -4.621 1 97 77 TYR B C 1
ATOM 2592 O O . TYR B 1 77 ? 5.645 14.719 -4.016 1 97 77 TYR B O 1
ATOM 2600 N N . ASN B 1 78 ? 3.734 13.93 -4.816 1 97.94 78 ASN B N 1
ATOM 2601 C CA . ASN B 1 78 ? 2.854 14.836 -4.09 1 97.94 78 ASN B CA 1
ATOM 2602 C C . ASN B 1 78 ? 2.125 14.125 -2.953 1 97.94 78 ASN B C 1
ATOM 2604 O O . ASN B 1 78 ? 1.836 12.93 -3.051 1 97.94 78 ASN B O 1
ATOM 2608 N N . GLU B 1 79 ? 1.84 14.859 -1.928 1 98.56 79 GLU B N 1
ATOM 2609 C CA . GLU B 1 79 ? 1.18 14.297 -0.753 1 98.56 79 GLU B CA 1
ATOM 2610 C C . GLU B 1 79 ? 0.241 15.312 -0.108 1 98.56 79 GLU B C 1
ATOM 2612 O O . GLU B 1 79 ? 0.57 16.5 -0.014 1 98.56 79 GLU B O 1
ATOM 2617 N N . PHE B 1 80 ? -0.957 14.844 0.135 1 98.75 80 PHE B N 1
ATOM 2618 C CA . PHE B 1 80 ? -1.905 15.562 0.978 1 98.75 80 PHE B CA 1
ATOM 2619 C C . PHE B 1 80 ? -1.919 14.984 2.389 1 98.75 80 PHE B C 1
ATOM 2621 O O . PHE B 1 80 ? -1.995 13.773 2.57 1 98.75 80 PHE B O 1
ATOM 2628 N N . VAL B 1 81 ? -1.828 15.844 3.418 1 98.75 81 VAL B N 1
ATOM 2629 C CA . VAL B 1 81 ? -1.837 15.43 4.816 1 98.75 81 VAL B CA 1
ATOM 2630 C C . VAL B 1 81 ? -2.986 16.125 5.551 1 98.75 81 VAL B C 1
ATOM 2632 O O . VAL B 1 81 ? -3.098 17.344 5.535 1 98.75 81 VAL B O 1
ATOM 2635 N N . CYS B 1 82 ? -3.834 15.344 6.18 1 98.56 82 CYS B N 1
ATOM 2636 C CA . CYS B 1 82 ? -4.938 15.812 7.012 1 98.56 82 CYS B CA 1
ATOM 2637 C C . CYS B 1 82 ? -4.703 15.469 8.477 1 98.56 82 CYS B C 1
ATOM 2639 O O . CYS B 1 82 ? -4.691 14.289 8.844 1 98.56 82 CYS B O 1
ATOM 2641 N N . GLN B 1 83 ? -4.625 16.531 9.312 1 98.62 83 GLN B N 1
ATOM 2642 C CA . GLN B 1 83 ? -4.309 16.297 10.719 1 98.62 83 GLN B CA 1
ATOM 2643 C C . GLN B 1 83 ? -5.207 17.125 11.625 1 98.62 83 GLN B C 1
ATOM 2645 O O . GLN B 1 83 ? -5.688 18.188 11.234 1 98.62 83 GLN B O 1
ATOM 2650 N N . VAL B 1 84 ? -5.383 16.625 12.82 1 98.62 84 VAL B N 1
ATOM 2651 C CA . VAL B 1 84 ? -6.133 17.328 13.859 1 98.62 84 VAL B CA 1
ATOM 2652 C C . VAL B 1 84 ? -5.316 17.344 15.148 1 98.62 84 VAL B C 1
ATOM 2654 O O . VAL B 1 84 ? -4.805 16.328 15.594 1 98.62 84 VAL B O 1
ATOM 2657 N N . GLU B 1 85 ? -5.227 18.5 15.719 1 98.69 85 GLU B N 1
ATOM 2658 C CA . GLU B 1 85 ? -4.48 18.641 16.969 1 98.69 85 GLU B CA 1
ATOM 2659 C C . GLU B 1 85 ? -5.184 17.922 18.109 1 98.69 85 GLU B C 1
ATOM 2661 O O . GLU B 1 85 ? -6.398 18.047 18.281 1 98.69 85 GLU B O 1
ATOM 2666 N N . VAL B 1 86 ? -4.387 17.188 18.859 1 98.69 86 VAL B N 1
ATOM 2667 C CA . VAL B 1 86 ? -4.875 16.469 20.031 1 98.69 86 VAL B CA 1
ATOM 2668 C C . VAL B 1 86 ? -3.936 16.719 21.203 1 98.69 86 VAL B C 1
ATOM 2670 O O . VAL B 1 86 ? -2.838 17.25 21.031 1 98.69 86 VAL B O 1
ATOM 2673 N N . LYS B 1 87 ? -4.434 16.469 22.344 1 98.31 87 LYS B N 1
ATOM 2674 C CA . LYS B 1 87 ? -3.582 16.328 23.516 1 98.31 87 LYS B CA 1
ATOM 2675 C C . LYS B 1 87 ? -3.363 14.859 23.875 1 98.31 87 LYS B C 1
ATOM 2677 O O . LYS B 1 87 ? -4.32 14.133 24.141 1 98.31 87 LYS B O 1
ATOM 2682 N N . TRP B 1 88 ? -2.139 14.461 23.812 1 97.5 88 TRP B N 1
ATOM 2683 C CA . TRP B 1 88 ? -1.742 13.078 24.078 1 97.5 88 TRP B CA 1
ATOM 2684 C C . TRP B 1 88 ? -0.573 13.039 25.062 1 97.5 88 TRP B C 1
ATOM 2686 O O . TRP B 1 88 ? 0.466 13.656 24.828 1 97.5 88 TRP B O 1
ATOM 2696 N N . GLU B 1 89 ? -0.765 12.383 26.188 1 94.56 89 GLU B N 1
ATOM 2697 C CA . GLU B 1 89 ? 0.244 12.305 27.234 1 94.56 89 GLU B CA 1
ATOM 2698 C C . GLU B 1 89 ? 0.722 13.695 27.656 1 94.56 89 GLU B C 1
ATOM 2700 O O . GLU B 1 89 ? 1.926 13.945 27.734 1 94.56 89 GLU B O 1
ATOM 2705 N N . GLY B 1 90 ? -0.212 14.57 27.656 1 93 90 GLY B N 1
ATOM 2706 C CA . GLY B 1 90 ? 0.044 15.906 28.172 1 93 90 GLY B CA 1
ATOM 2707 C C . GLY B 1 90 ? 0.643 16.844 27.141 1 93 90 GLY B C 1
ATOM 2708 O O . GLY B 1 90 ? 0.886 18.016 27.422 1 93 90 GLY B O 1
ATOM 2709 N N . ARG B 1 91 ? 0.852 16.375 25.969 1 95.12 91 ARG B N 1
ATOM 2710 C CA . ARG B 1 91 ? 1.449 17.203 24.922 1 95.12 91 ARG B CA 1
ATOM 2711 C C . ARG B 1 91 ? 0.474 17.406 23.766 1 95.12 91 ARG B C 1
ATOM 2713 O O . ARG B 1 91 ? -0.248 16.484 23.391 1 95.12 91 ARG B O 1
ATOM 2720 N N . LYS B 1 92 ? 0.496 18.594 23.266 1 96.62 92 LYS B N 1
ATOM 2721 C CA . LYS B 1 92 ? -0.295 18.891 22.062 1 96.62 92 LYS B CA 1
ATOM 2722 C C . LYS B 1 92 ? 0.479 18.531 20.797 1 96.62 92 LYS B C 1
ATOM 2724 O O . LYS B 1 92 ? 1.638 18.922 20.641 1 96.62 92 LYS B O 1
ATOM 2729 N N . LEU B 1 93 ? -0.116 17.797 19.938 1 97 93 LEU B N 1
ATOM 2730 C CA . LEU B 1 93 ? 0.443 17.516 18.625 1 97 93 LEU B CA 1
ATOM 2731 C C . LEU B 1 93 ? -0.641 17.016 17.672 1 97 93 LEU B C 1
ATOM 2733 O O . LEU B 1 93 ? -1.694 16.547 18.109 1 97 93 LEU B O 1
ATOM 2737 N N . PRO B 1 94 ? -0.406 17.156 16.438 1 98.5 94 PRO B N 1
ATOM 2738 C CA . PRO B 1 94 ? -1.415 16.734 15.469 1 98.5 94 PRO B CA 1
ATOM 2739 C C . PRO B 1 94 ? -1.496 15.211 15.328 1 98.5 94 PRO B C 1
ATOM 2741 O O . PRO B 1 94 ? -0.465 14.531 15.312 1 98.5 94 PRO B O 1
ATOM 2744 N N . PHE B 1 95 ? -2.691 14.664 15.359 1 98.38 95 PHE B N 1
ATOM 2745 C CA . PHE B 1 95 ? -2.973 13.289 14.977 1 98.38 95 PHE B CA 1
ATOM 2746 C C . PHE B 1 95 ? -3.332 13.195 13.5 1 98.38 95 PHE B C 1
ATOM 2748 O O . PHE B 1 95 ? -4.16 13.969 13.008 1 98.38 95 PHE B O 1
ATOM 2755 N N . SER B 1 96 ? -2.682 12.266 12.75 1 98.25 96 SER B N 1
ATOM 2756 C CA . SER B 1 96 ? -2.924 12.125 11.312 1 98.25 96 SER B CA 1
ATOM 2757 C C . SER B 1 96 ? -4.184 11.312 11.047 1 98.25 96 SER B C 1
ATOM 2759 O O . SER B 1 96 ? -4.273 10.148 11.445 1 98.25 96 SER B O 1
ATOM 2761 N N . ILE B 1 97 ? -5.074 11.938 10.328 1 97.31 97 ILE B N 1
ATOM 2762 C CA . ILE B 1 97 ? -6.32 11.266 9.961 1 97.31 97 ILE B CA 1
ATOM 2763 C C . ILE B 1 97 ? -6.113 10.438 8.695 1 97.31 97 ILE B C 1
ATOM 2765 O O . ILE B 1 97 ? -6.516 9.273 8.633 1 97.31 97 ILE B O 1
ATOM 2769 N N . GLU B 1 98 ? -5.496 11.078 7.75 1 97 98 GLU B N 1
ATOM 2770 C CA . GLU B 1 98 ? -5.254 10.438 6.465 1 97 98 GLU B CA 1
ATOM 2771 C C . GLU B 1 98 ? -4.207 11.195 5.656 1 97 98 GLU B C 1
ATOM 2773 O O . GLU B 1 98 ? -4.133 12.422 5.719 1 97 98 GLU B O 1
ATOM 2778 N N . LEU B 1 99 ? -3.4 10.453 4.996 1 98.31 99 LEU B N 1
ATOM 2779 C CA . LEU B 1 99 ? -2.518 11 3.971 1 98.31 99 LEU B CA 1
ATOM 2780 C C . LEU B 1 99 ? -2.816 10.383 2.609 1 98.31 99 LEU B C 1
ATOM 2782 O O . LEU B 1 99 ? -2.949 9.156 2.496 1 98.31 99 LEU B O 1
ATOM 2786 N N . ILE B 1 100 ? -2.955 11.211 1.604 1 98.06 100 ILE B N 1
ATOM 2787 C CA . ILE B 1 100 ? -3.229 10.773 0.239 1 98.06 100 ILE B CA 1
ATOM 2788 C C . ILE B 1 100 ? -2.049 11.125 -0.663 1 98.06 100 ILE B C 1
ATOM 2790 O O . ILE B 1 100 ? -1.611 12.281 -0.7 1 98.06 100 ILE B O 1
ATOM 2794 N N . LEU B 1 101 ? -1.527 10.141 -1.351 1 98 101 LEU B N 1
ATOM 2795 C CA . LEU B 1 101 ? -0.371 10.422 -2.195 1 98 101 LEU B CA 1
ATOM 2796 C C . LEU B 1 101 ? -0.292 9.422 -3.35 1 98 101 LEU B C 1
ATOM 2798 O O . LEU B 1 101 ? -1.123 8.516 -3.453 1 98 101 LEU B O 1
ATOM 2802 N N . ASN B 1 102 ? 0.682 9.602 -4.215 1 94.12 102 ASN B N 1
ATOM 2803 C CA . ASN B 1 102 ? 0.773 8.82 -5.441 1 94.12 102 ASN B CA 1
ATOM 2804 C C . ASN B 1 102 ? 2.135 8.141 -5.574 1 94.12 102 ASN B C 1
ATOM 2806 O O . ASN B 1 102 ? 2.715 8.109 -6.66 1 94.12 102 ASN B O 1
ATOM 2810 N N . ASN B 1 103 ? 2.658 7.734 -4.527 1 96.5 103 ASN B N 1
ATOM 2811 C CA . ASN B 1 103 ? 3.928 7.016 -4.492 1 96.5 103 ASN B CA 1
ATOM 2812 C C . ASN B 1 103 ? 3.83 5.738 -3.664 1 96.5 103 ASN B C 1
ATOM 2814 O O . ASN B 1 103 ? 3.711 5.797 -2.439 1 96.5 103 ASN B O 1
ATOM 2818 N N . GLU B 1 104 ? 3.93 4.594 -4.34 1 95.5 104 GLU B N 1
ATOM 2819 C CA . GLU B 1 104 ? 3.676 3.316 -3.68 1 95.5 104 GLU B CA 1
ATOM 2820 C C . GLU B 1 104 ? 4.691 3.055 -2.574 1 95.5 104 GLU B C 1
ATOM 2822 O O . GLU B 1 104 ? 4.336 2.572 -1.497 1 95.5 104 GLU B O 1
ATOM 2827 N N . GLY B 1 105 ? 5.961 3.322 -2.881 1 95.81 105 GLY B N 1
ATOM 2828 C CA . GLY B 1 105 ? 6.992 3.111 -1.875 1 95.81 105 GLY B CA 1
ATOM 2829 C C . GLY B 1 105 ? 6.762 3.914 -0.608 1 95.81 105 GLY B C 1
ATOM 2830 O O . GLY B 1 105 ? 6.875 3.383 0.499 1 95.81 105 GLY B O 1
ATOM 2831 N N . ALA B 1 106 ? 6.414 5.152 -0.792 1 97.69 106 ALA B N 1
ATOM 2832 C CA . ALA B 1 106 ? 6.145 6.027 0.349 1 97.69 106 ALA B CA 1
ATOM 2833 C C . ALA B 1 106 ? 4.941 5.531 1.146 1 97.69 106 ALA B C 1
ATOM 2835 O O . ALA B 1 106 ? 4.926 5.613 2.377 1 97.69 106 ALA B O 1
ATOM 2836 N N . ILE B 1 107 ? 3.992 5.023 0.43 1 98.19 107 ILE B N 1
ATOM 2837 C CA . ILE B 1 107 ? 2.787 4.527 1.089 1 98.19 107 ILE B CA 1
ATOM 2838 C C . ILE B 1 107 ? 3.127 3.299 1.927 1 98.19 107 ILE B C 1
ATOM 2840 O O . ILE B 1 107 ? 2.797 3.238 3.113 1 98.19 107 ILE B O 1
ATOM 2844 N N . TYR B 1 108 ? 3.805 2.354 1.302 1 97.44 108 TYR B N 1
ATOM 2845 C CA . TYR B 1 108 ? 4.141 1.136 2.029 1 97.44 108 TYR B CA 1
ATOM 2846 C C . TYR B 1 108 ? 5.012 1.447 3.24 1 97.44 108 TYR B C 1
ATOM 2848 O O . TYR B 1 108 ? 4.758 0.949 4.34 1 97.44 108 TYR B O 1
ATOM 2856 N N . ALA B 1 109 ? 6 2.281 3.041 1 96.69 109 ALA B N 1
ATOM 2857 C CA . ALA B 1 109 ? 6.906 2.625 4.133 1 96.69 109 ALA B CA 1
ATOM 2858 C C . ALA B 1 109 ? 6.148 3.258 5.297 1 96.69 109 ALA B C 1
ATOM 2860 O O . ALA B 1 109 ? 6.316 2.85 6.449 1 96.69 109 ALA B O 1
ATOM 2861 N N . GLY B 1 110 ? 5.34 4.227 4.969 1 97.5 110 GLY B N 1
ATOM 2862 C CA . GLY B 1 110 ? 4.586 4.918 6 1 97.5 110 GLY B CA 1
ATOM 2863 C C . GLY B 1 110 ? 3.67 3.998 6.785 1 97.5 110 GLY B C 1
ATOM 2864 O O . GLY B 1 110 ? 3.656 4.031 8.016 1 97.5 110 GLY B O 1
ATOM 2865 N N . ARG B 1 111 ? 2.975 3.188 6.078 1 97.44 111 ARG B N 1
ATOM 2866 C CA . ARG B 1 111 ? 2.018 2.291 6.719 1 97.44 111 ARG B CA 1
ATOM 2867 C C . ARG B 1 111 ? 2.732 1.24 7.562 1 97.44 111 ARG B C 1
ATOM 2869 O O . ARG B 1 111 ? 2.354 0.993 8.711 1 97.44 111 ARG B O 1
ATOM 2876 N N . GLU B 1 112 ? 3.75 0.694 7.031 1 96.19 112 GLU B N 1
ATOM 2877 C CA . GLU B 1 112 ? 4.371 -0.481 7.641 1 96.19 112 GLU B CA 1
ATOM 2878 C C . GLU B 1 112 ? 5.312 -0.085 8.773 1 96.19 112 GLU B C 1
ATOM 2880 O O . GLU B 1 112 ? 5.359 -0.749 9.812 1 96.19 112 GLU B O 1
ATOM 2885 N N . ARG B 1 113 ? 6.066 1.041 8.656 1 95.56 113 ARG B N 1
ATOM 2886 C CA . ARG B 1 113 ? 7.09 1.382 9.633 1 95.56 113 ARG B CA 1
ATOM 2887 C C . ARG B 1 113 ? 6.504 2.213 10.773 1 95.56 113 ARG B C 1
ATOM 2889 O O . ARG B 1 113 ? 6.867 2.027 11.938 1 95.56 113 ARG B O 1
ATOM 2896 N N . TRP B 1 114 ? 5.562 3.107 10.398 1 97.31 114 TRP B N 1
ATOM 2897 C CA . TRP B 1 114 ? 5.219 4.105 11.406 1 97.31 114 TRP B CA 1
ATOM 2898 C C . TRP B 1 114 ? 3.715 4.121 11.664 1 97.31 114 TRP B C 1
ATOM 2900 O O . TRP B 1 114 ? 3.234 4.848 12.539 1 97.31 114 TRP B O 1
ATOM 2910 N N . GLY B 1 115 ? 2.961 3.389 10.875 1 97.12 115 GLY B N 1
ATOM 2911 C CA . GLY B 1 115 ? 1.517 3.424 11.047 1 97.12 115 GLY B CA 1
ATOM 2912 C C . GLY B 1 115 ? 0.884 4.691 10.5 1 97.12 115 GLY B C 1
ATOM 2913 O O . GLY B 1 115 ? -0.173 5.117 10.969 1 97.12 115 GLY B O 1
ATOM 2914 N N . ILE B 1 116 ? 1.573 5.352 9.602 1 98.44 116 ILE B N 1
ATOM 2915 C CA . ILE B 1 116 ? 0.983 6.516 8.953 1 98.44 116 ILE B CA 1
ATOM 2916 C C . ILE B 1 116 ? -0.155 6.074 8.039 1 98.44 116 ILE B C 1
ATOM 2918 O O . ILE B 1 116 ? 0.012 5.16 7.227 1 98.44 116 ILE B O 1
ATOM 2922 N N . PRO B 1 117 ? -1.282 6.668 8.195 1 97.94 117 PRO B N 1
ATOM 2923 C CA . PRO B 1 117 ? -2.459 6.207 7.453 1 97.94 117 PRO B CA 1
ATOM 2924 C C . PRO B 1 117 ? -2.471 6.68 6.004 1 97.94 117 PRO B C 1
ATOM 2926 O O . PRO B 1 117 ? -3.391 7.391 5.59 1 97.94 117 PRO B O 1
ATOM 2929 N N . LYS B 1 118 ? -1.559 6.195 5.234 1 98.19 118 LYS B N 1
ATOM 2930 C CA . LYS B 1 118 ? -1.387 6.582 3.838 1 98.19 118 LYS B CA 1
ATOM 2931 C C . LYS B 1 118 ? -2.25 5.723 2.918 1 98.19 118 LYS B C 1
ATOM 2933 O O . LYS B 1 118 ? -2.32 4.504 3.082 1 98.19 118 LYS B O 1
ATOM 2938 N N . VAL B 1 119 ? -2.906 6.395 2.027 1 97.38 119 VAL B N 1
ATOM 2939 C CA . VAL B 1 119 ? -3.684 5.727 0.99 1 97.38 119 VAL B CA 1
ATOM 2940 C C . VAL B 1 119 ? -3.359 6.336 -0.373 1 97.38 119 VAL B C 1
ATOM 2942 O O . VAL B 1 119 ? -2.803 7.434 -0.453 1 97.38 119 VAL B O 1
ATOM 2945 N N . MET B 1 120 ? -3.75 5.602 -1.374 1 96.75 120 MET B N 1
ATOM 2946 C CA . MET B 1 120 ? -3.471 6.039 -2.738 1 96.75 120 MET B CA 1
ATOM 2947 C C . MET B 1 120 ? -4.496 7.074 -3.197 1 96.75 120 MET B C 1
ATOM 2949 O O . MET B 1 120 ? -5.691 6.922 -2.947 1 96.75 120 MET B O 1
ATOM 2953 N N . GLY B 1 121 ? -4.02 8.047 -3.93 1 96.75 121 GLY B N 1
ATOM 2954 C CA . GLY B 1 121 ? -4.859 9.055 -4.555 1 96.75 121 GLY B CA 1
ATOM 2955 C C . GLY B 1 121 ? -4.082 10.031 -5.418 1 96.75 121 GLY B C 1
ATOM 2956 O O . GLY B 1 121 ? -2.877 9.859 -5.625 1 96.75 121 GLY B O 1
ATOM 2957 N N . ASN B 1 122 ? -4.852 10.969 -5.938 1 97.12 122 ASN B N 1
ATOM 2958 C CA . ASN B 1 122 ? -4.254 11.977 -6.809 1 97.12 122 ASN B CA 1
ATOM 2959 C C . ASN B 1 122 ? -4.156 13.328 -6.113 1 97.12 122 ASN B C 1
ATOM 2961 O O . ASN B 1 122 ? -5.16 13.859 -5.633 1 97.12 122 ASN B O 1
ATOM 2965 N N . VAL B 1 123 ? -2.967 13.781 -6.008 1 98.06 123 VAL B N 1
ATOM 2966 C CA . VAL B 1 123 ? -2.725 15.117 -5.492 1 98.06 123 VAL B CA 1
ATOM 2967 C C . VAL B 1 123 ? -2.199 16.016 -6.609 1 98.06 123 VAL B C 1
ATOM 2969 O O . VAL B 1 123 ? -1.084 15.82 -7.098 1 98.06 123 VAL B O 1
ATOM 2972 N N . GLU B 1 124 ? -2.994 16.969 -6.969 1 96.25 124 GLU B N 1
ATOM 2973 C CA . GLU B 1 124 ? -2.637 17.906 -8.039 1 96.25 124 GLU B CA 1
ATOM 2974 C C . GLU B 1 124 ? -2.104 19.219 -7.469 1 96.25 124 GLU B C 1
ATOM 2976 O O . GLU B 1 124 ? -2.879 20.078 -7.039 1 96.25 124 GLU B O 1
ATOM 2981 N N . TRP B 1 125 ? -0.824 19.359 -7.559 1 94.62 125 TRP B N 1
ATOM 2982 C CA . TRP B 1 125 ? -0.169 20.578 -7.07 1 94.62 125 TRP B CA 1
ATOM 2983 C C . TRP B 1 125 ? 1.23 20.703 -7.66 1 94.62 125 TRP B C 1
ATOM 2985 O O . TRP B 1 125 ? 2.102 19.875 -7.41 1 94.62 125 TRP B O 1
ATOM 2995 N N . ASP B 1 126 ? 1.374 21.688 -8.445 1 87.62 126 ASP B N 1
ATOM 2996 C CA . ASP B 1 126 ? 2.658 21.984 -9.062 1 87.62 126 ASP B CA 1
ATOM 2997 C C . ASP B 1 126 ? 2.994 23.469 -8.922 1 87.62 126 ASP B C 1
ATOM 2999 O O . ASP B 1 126 ? 2.619 24.281 -9.766 1 87.62 126 ASP B O 1
ATOM 3003 N N . PRO B 1 127 ? 3.666 23.75 -7.902 1 78.06 127 PRO B N 1
ATOM 3004 C CA . PRO B 1 127 ? 3.938 25.172 -7.633 1 78.06 127 PRO B CA 1
ATOM 3005 C C . PRO B 1 127 ? 4.824 25.812 -8.695 1 78.06 127 PRO B C 1
ATOM 3007 O O . PRO B 1 127 ? 4.91 27.047 -8.773 1 78.06 127 PRO B O 1
ATOM 3010 N N . SER B 1 128 ? 5.562 25 -9.328 1 72 128 SER B N 1
ATOM 3011 C CA . SER B 1 128 ? 6.387 25.562 -10.391 1 72 128 SER B CA 1
ATOM 3012 C C . SER B 1 128 ? 5.531 26.047 -11.562 1 72 128 SER B C 1
ATOM 3014 O O . SER B 1 128 ? 5.984 26.844 -12.383 1 72 128 SER B O 1
ATOM 3016 N N . LYS B 1 129 ? 4.43 25.469 -11.703 1 65.44 129 LYS B N 1
ATOM 3017 C CA . LYS B 1 129 ? 3.561 25.859 -12.812 1 65.44 129 LYS B CA 1
ATOM 3018 C C . LYS B 1 129 ? 2.611 26.984 -12.398 1 65.44 129 LYS B C 1
ATOM 3020 O O . LYS B 1 129 ? 1.654 27.297 -13.109 1 65.44 129 LYS B O 1
ATOM 3025 N N . ALA B 1 130 ? 2.664 27.516 -11.102 1 56.56 130 ALA B N 1
ATOM 3026 C CA . ALA B 1 130 ? 1.694 28.422 -10.508 1 56.56 130 ALA B CA 1
ATOM 3027 C C . ALA B 1 130 ? 1.706 29.781 -11.219 1 56.56 130 ALA B C 1
ATOM 3029 O O . ALA B 1 130 ? 0.925 30.672 -10.883 1 56.56 130 ALA B O 1
ATOM 3030 N N . ASN B 1 131 ? 2.6 30 -12.047 1 54.69 131 ASN B N 1
ATOM 3031 C CA . ASN B 1 131 ? 2.578 31.359 -12.562 1 54.69 131 ASN B CA 1
ATOM 3032 C C . ASN B 1 131 ? 1.193 31.734 -13.078 1 54.69 131 ASN B C 1
ATOM 3034 O O . ASN B 1 131 ? 0.957 32.906 -13.438 1 54.69 131 ASN B O 1
ATOM 3038 N N . SER B 1 132 ? 0.416 30.703 -13.359 1 54.75 132 SER B N 1
ATOM 3039 C CA . SER B 1 132 ? -0.455 31.141 -14.453 1 54.75 132 SER B CA 1
ATOM 3040 C C . SER B 1 132 ? -1.765 31.703 -13.922 1 54.75 132 SER B C 1
ATOM 3042 O O . SER B 1 132 ? -2.682 32 -14.695 1 54.75 132 SER B O 1
ATOM 3044 N N . ALA B 1 133 ? -1.957 31.719 -12.508 1 61.69 133 ALA B N 1
ATOM 3045 C CA . ALA B 1 133 ? -3.334 32.188 -12.375 1 61.69 133 ALA B CA 1
ATOM 3046 C C . ALA B 1 133 ? -3.396 33.719 -12.352 1 61.69 133 ALA B C 1
ATOM 3048 O O . ALA B 1 133 ? -2.68 34.375 -11.586 1 61.69 133 ALA B O 1
ATOM 3049 N N . PRO B 1 134 ? -3.961 34.312 -13.305 1 66.19 134 PRO B N 1
ATOM 3050 C CA . PRO B 1 134 ? -4.066 35.75 -13.398 1 66.19 134 PRO B CA 1
ATOM 3051 C C . PRO B 1 134 ? -4.426 36.406 -12.062 1 66.19 134 PRO B C 1
ATOM 3053 O O . PRO B 1 134 ? -4.094 37.594 -11.836 1 66.19 134 PRO B O 1
ATOM 3056 N N . ASN B 1 135 ? -4.992 35.75 -11.102 1 76.31 135 ASN B N 1
ATOM 3057 C CA . ASN B 1 135 ? -5.449 36.344 -9.867 1 76.31 135 ASN B CA 1
ATOM 3058 C C . ASN B 1 135 ? -4.438 36.156 -8.742 1 76.31 135 ASN B C 1
ATOM 3060 O O . ASN B 1 135 ? -4.672 36.594 -7.609 1 76.31 135 ASN B O 1
ATOM 3064 N N . GLY B 1 136 ? -3.342 35.562 -8.984 1 83.81 136 GLY B N 1
ATOM 3065 C CA . GLY B 1 136 ? -2.277 35.438 -8 1 83.81 136 GLY B CA 1
ATOM 3066 C C . GLY B 1 136 ? -2.547 34.375 -6.957 1 83.81 136 GLY B C 1
ATOM 3067 O O . GLY B 1 136 ? -1.838 34.281 -5.953 1 83.81 136 GLY B O 1
ATOM 3068 N N . ILE B 1 137 ? -3.607 33.688 -7.023 1 90 137 ILE B N 1
ATOM 3069 C CA . ILE B 1 137 ? -3.973 32.625 -6.07 1 90 137 ILE B CA 1
ATOM 3070 C C . ILE B 1 137 ? -3.295 31.328 -6.457 1 90 137 ILE B C 1
ATOM 3072 O O . ILE B 1 137 ? -3.389 30.891 -7.605 1 90 137 ILE B O 1
ATOM 3076 N N . ILE B 1 138 ? -2.529 30.797 -5.586 1 92.88 138 ILE B N 1
ATOM 3077 C CA . ILE B 1 138 ? -1.946 29.469 -5.758 1 92.88 138 ILE B CA 1
ATOM 3078 C C . ILE B 1 138 ? -2.969 28.406 -5.371 1 92.88 138 ILE B C 1
ATOM 3080 O O . ILE B 1 138 ? -3.568 28.469 -4.297 1 92.88 138 ILE B O 1
ATOM 3084 N N . THR B 1 139 ? -3.135 27.422 -6.258 1 93.88 139 THR B N 1
ATOM 3085 C CA . THR B 1 139 ? -4.168 26.422 -6.008 1 93.88 139 THR B CA 1
ATOM 3086 C C . THR B 1 139 ? -3.582 25.016 -6.062 1 93.88 139 THR B C 1
ATOM 3088 O O . THR B 1 139 ? -2.523 24.797 -6.656 1 93.88 139 THR B O 1
ATOM 3091 N N . GLY B 1 140 ? -4.156 24.094 -5.395 1 96 140 GLY B N 1
ATOM 3092 C CA . GLY B 1 140 ? -3.975 22.641 -5.438 1 96 140 GLY B CA 1
ATOM 3093 C C . GLY B 1 140 ? -5.207 21.875 -5.012 1 96 140 GLY B C 1
ATOM 3094 O O . GLY B 1 140 ? -6.133 22.453 -4.426 1 96 140 GLY B O 1
ATOM 3095 N N . HIS B 1 141 ? -5.305 20.625 -5.348 1 97.69 141 HIS B N 1
ATOM 3096 C CA . HIS B 1 141 ? -6.457 19.844 -4.902 1 97.69 141 HIS B CA 1
ATOM 3097 C C . HIS B 1 141 ? -6.117 18.359 -4.816 1 97.69 141 HIS B C 1
ATOM 3099 O O . HIS B 1 141 ? -5.051 17.938 -5.266 1 97.69 141 HIS B O 1
ATOM 3105 N N . VAL B 1 142 ? -6.988 17.672 -4.195 1 98.12 142 VAL B N 1
ATOM 3106 C CA . VAL B 1 142 ? -6.832 16.25 -3.91 1 98.12 142 VAL B CA 1
ATOM 3107 C C . VAL B 1 142 ? -8.039 15.484 -4.438 1 98.12 142 VAL B C 1
ATOM 3109 O O . VAL B 1 142 ? -9.188 15.914 -4.254 1 98.12 142 VAL B O 1
ATOM 3112 N N . GLU B 1 143 ? -7.77 14.391 -5.125 1 97.88 143 GLU B N 1
ATOM 3113 C CA . GLU B 1 143 ? -8.828 13.539 -5.648 1 97.88 143 GLU B CA 1
ATOM 3114 C C . GLU B 1 143 ? -8.688 12.109 -5.145 1 97.88 143 GLU B C 1
ATOM 3116 O O . GLU B 1 143 ? -7.578 11.562 -5.109 1 97.88 143 GLU B O 1
ATOM 3121 N N . ARG B 1 144 ? -9.852 11.547 -4.758 1 95.38 144 ARG B N 1
ATOM 3122 C CA . ARG B 1 144 ? -9.922 10.125 -4.434 1 95.38 144 ARG B CA 1
ATOM 3123 C C . ARG B 1 144 ? -11.367 9.633 -4.48 1 95.38 144 ARG B C 1
ATOM 3125 O O . ARG B 1 144 ? -12.211 10.102 -3.721 1 95.38 144 ARG B O 1
ATOM 3132 N N . PRO B 1 145 ? -11.688 8.586 -5.348 1 92.44 145 PRO B N 1
ATOM 3133 C CA . PRO B 1 145 ? -10.789 8.125 -6.41 1 92.44 145 PRO B CA 1
ATOM 3134 C C . PRO B 1 145 ? -10.484 9.211 -7.441 1 92.44 145 PRO B C 1
ATOM 3136 O O . PRO B 1 145 ? -10.992 10.328 -7.332 1 92.44 145 PRO B O 1
ATOM 3139 N N . ALA B 1 146 ? -9.609 8.852 -8.336 1 91.75 146 ALA B N 1
ATOM 3140 C CA . ALA B 1 146 ? -9.273 9.797 -9.398 1 91.75 146 ALA B CA 1
ATOM 3141 C C . ALA B 1 146 ? -10.531 10.344 -10.062 1 91.75 146 ALA B C 1
ATOM 3143 O O . ALA B 1 146 ? -11.453 9.594 -10.375 1 91.75 146 ALA B O 1
ATOM 3144 N N . GLY B 1 147 ? -10.617 11.617 -10.156 1 94.5 147 GLY B N 1
ATOM 3145 C CA . GLY B 1 147 ? -11.766 12.273 -10.766 1 94.5 147 GLY B CA 1
ATOM 3146 C C . GLY B 1 147 ? -12.742 12.828 -9.75 1 94.5 147 GLY B C 1
ATOM 3147 O O . GLY B 1 147 ? -13.602 13.641 -10.086 1 94.5 147 GLY B O 1
ATOM 3148 N N . CYS B 1 148 ? -12.656 12.438 -8.523 1 96.31 148 CYS B N 1
ATOM 3149 C CA . CYS B 1 148 ? -13.516 12.898 -7.438 1 96.31 148 CYS B CA 1
ATOM 3150 C C . CYS B 1 148 ? -12.75 13.805 -6.484 1 96.31 148 CYS B C 1
ATOM 3152 O O . CYS B 1 148 ? -11.984 13.328 -5.641 1 96.31 148 CYS B O 1
ATOM 3154 N N . LYS B 1 149 ? -13.016 15.086 -6.559 1 97.56 149 LYS B N 1
ATOM 3155 C CA . LYS B 1 149 ? -12.305 16.062 -5.742 1 97.56 149 LYS B CA 1
ATOM 3156 C C . LYS B 1 149 ? -12.781 16.016 -4.293 1 97.56 149 LYS B C 1
ATOM 3158 O O . LYS B 1 149 ? -13.984 16.062 -4.031 1 97.56 149 LYS B O 1
ATOM 3163 N N . LEU B 1 150 ? -11.828 15.914 -3.414 1 98.06 150 LEU B N 1
ATOM 3164 C CA . LEU B 1 150 ? -12.133 15.883 -1.988 1 98.06 150 LEU B CA 1
ATOM 3165 C C . LEU B 1 150 ? -11.883 17.234 -1.348 1 98.06 150 LEU B C 1
ATOM 3167 O O . LEU B 1 150 ? -12.664 17.688 -0.502 1 98.06 150 LEU B O 1
ATOM 3171 N N . VAL B 1 151 ? -10.75 17.828 -1.733 1 98.62 151 VAL B N 1
ATOM 3172 C CA . VAL B 1 151 ? -10.305 19.062 -1.093 1 98.62 151 VAL B CA 1
ATOM 3173 C C . VAL B 1 151 ? -9.742 20.016 -2.143 1 98.62 151 VAL B C 1
ATOM 3175 O O . VAL B 1 151 ? -9 19.594 -3.033 1 98.62 151 VAL B O 1
ATOM 3178 N N . GLN B 1 152 ? -10.062 21.281 -2.051 1 98.12 152 GLN B N 1
ATOM 3179 C CA . GLN B 1 152 ? -9.5 22.359 -2.857 1 98.12 152 GLN B CA 1
ATOM 3180 C C . GLN B 1 152 ? -8.75 23.359 -1.985 1 98.12 152 GLN B C 1
ATOM 3182 O O . GLN B 1 152 ? -9.297 23.859 -0.998 1 98.12 152 GLN B O 1
ATOM 3187 N N . PHE B 1 153 ? -7.52 23.672 -2.389 1 97.69 153 PHE B N 1
ATOM 3188 C CA . PHE B 1 153 ? -6.703 24.672 -1.697 1 97.69 153 PHE B CA 1
ATOM 3189 C C . PHE B 1 153 ? -6.656 25.969 -2.482 1 97.69 153 PHE B C 1
ATOM 3191 O O . PHE B 1 153 ? -6.562 25.969 -3.711 1 97.69 153 PHE B O 1
ATOM 3198 N N . GLY B 1 154 ? -6.66 27.016 -1.757 1 95.38 154 GLY B N 1
ATOM 3199 C CA . GLY B 1 154 ? -6.262 28.328 -2.221 1 95.38 154 GLY B CA 1
ATOM 3200 C C . GLY B 1 154 ? -5.332 29.047 -1.261 1 95.38 154 GLY B C 1
ATOM 3201 O O . GLY B 1 154 ? -5.504 28.953 -0.043 1 95.38 154 GLY B O 1
ATOM 3202 N N . PHE B 1 155 ? -4.375 29.719 -1.89 1 96 155 PHE B N 1
ATOM 3203 C CA . PHE B 1 155 ? -3.426 30.484 -1.086 1 96 155 PHE B CA 1
ATOM 3204 C C . PHE B 1 155 ? -3.08 31.812 -1.763 1 96 155 PHE B C 1
ATOM 3206 O O . PHE B 1 155 ? -2.674 31.828 -2.928 1 96 155 PHE B O 1
ATOM 3213 N N . LYS B 1 156 ? -3.299 32.844 -1.072 1 94.19 156 LYS B N 1
ATOM 3214 C CA . LYS B 1 156 ? -2.854 34.188 -1.481 1 94.19 156 LYS B CA 1
ATOM 3215 C C . LYS B 1 156 ? -1.673 34.656 -0.637 1 94.19 156 LYS B C 1
ATOM 3217 O O . LYS B 1 156 ? -1.849 35.062 0.511 1 94.19 156 LYS B O 1
ATOM 3222 N N . PRO B 1 157 ? -0.514 34.562 -1.269 1 94.25 157 PRO B N 1
ATOM 3223 C CA . PRO B 1 157 ? 0.632 35.062 -0.489 1 94.25 157 PRO B CA 1
ATOM 3224 C C . PRO B 1 157 ? 0.527 36.531 -0.126 1 94.25 157 PRO B C 1
ATOM 3226 O O . PRO B 1 157 ? 0.048 37.344 -0.929 1 94.25 157 PRO B O 1
ATOM 3229 N N . GLN B 1 158 ? 0.989 36.875 1.077 1 96.06 158 GLN B N 1
ATOM 3230 C CA . GLN B 1 158 ? 0.919 38.25 1.528 1 96.06 158 GLN B CA 1
ATOM 3231 C C . GLN B 1 158 ? 2.303 38.781 1.896 1 96.06 158 GLN B C 1
ATOM 3233 O O . GLN B 1 158 ? 2.641 39.938 1.579 1 96.06 158 GLN B O 1
ATOM 3238 N N . LYS B 1 159 ? 3.084 38 2.584 1 97.06 159 LYS B N 1
ATOM 3239 C CA . LYS B 1 159 ? 4.379 38.469 3.066 1 97.06 159 LYS B CA 1
ATOM 3240 C C . LYS B 1 159 ? 5.379 37.344 3.168 1 97.06 159 LYS B C 1
ATOM 3242 O O . LYS B 1 159 ? 5.031 36.219 3.605 1 97.06 159 LYS B O 1
ATOM 3247 N N . LYS B 1 160 ? 6.652 37.625 2.717 1 96.81 160 LYS B N 1
ATOM 3248 C CA . LYS B 1 160 ? 7.754 36.719 3.006 1 96.81 160 LYS B CA 1
ATOM 3249 C C . LYS B 1 160 ? 8.195 36.812 4.461 1 96.81 160 LYS B C 1
ATOM 3251 O O . LYS B 1 160 ? 8.562 37.906 4.922 1 96.81 160 LYS B O 1
ATOM 3256 N N . VAL B 1 161 ? 8.172 35.75 5.145 1 95.88 161 VAL B N 1
ATOM 3257 C CA . VAL B 1 161 ? 8.461 35.844 6.57 1 95.88 161 VAL B CA 1
ATOM 3258 C C . VAL B 1 161 ? 9.836 35.25 6.859 1 95.88 161 VAL B C 1
ATOM 3260 O O . VAL B 1 161 ? 10.375 35.406 7.957 1 95.88 161 VAL B O 1
ATOM 3263 N N . GLN B 1 162 ? 10.391 34.5 5.926 1 94.88 162 GLN B N 1
ATOM 3264 C CA . GLN B 1 162 ? 11.719 33.938 6.02 1 94.88 162 GLN B CA 1
ATOM 3265 C C . GLN B 1 162 ? 12.367 33.812 4.641 1 94.88 162 GLN B C 1
ATOM 3267 O O . GLN B 1 162 ? 11.773 33.25 3.721 1 94.88 162 GLN B O 1
ATOM 3272 N N . ASP B 1 163 ? 13.617 34.406 4.488 1 96 163 ASP B N 1
ATOM 3273 C CA . ASP B 1 163 ? 14.406 34.094 3.291 1 96 163 ASP B CA 1
ATOM 3274 C C . ASP B 1 163 ? 14.977 32.688 3.338 1 96 163 ASP B C 1
ATOM 3276 O O . ASP B 1 163 ? 15.117 32.094 4.414 1 96 163 ASP B O 1
ATOM 3280 N N . TRP B 1 164 ? 15.242 32.219 2.111 1 94.38 164 TRP B N 1
ATOM 3281 C CA . TRP B 1 164 ? 15.742 30.859 2.082 1 94.38 164 TRP B CA 1
ATOM 3282 C C . TRP B 1 164 ? 16.984 30.719 2.967 1 94.38 164 TRP B C 1
ATOM 3284 O O . TRP B 1 164 ? 17.906 31.531 2.889 1 94.38 164 TRP B O 1
ATOM 3294 N N . GLY B 1 165 ? 17 29.812 3.826 1 94.31 165 GLY B N 1
ATOM 3295 C CA . GLY B 1 165 ? 18.062 29.5 4.762 1 94.31 165 GLY B CA 1
ATOM 3296 C C . GLY B 1 165 ? 17.656 28.531 5.852 1 94.31 165 GLY B C 1
ATOM 3297 O O . GLY B 1 165 ? 16.609 27.891 5.75 1 94.31 165 GLY B O 1
ATOM 3298 N N . ALA B 1 166 ? 18.531 28.391 6.754 1 93 166 ALA B N 1
ATOM 3299 C CA . ALA B 1 166 ? 18.297 27.469 7.855 1 93 166 ALA B CA 1
ATOM 3300 C C . ALA B 1 166 ? 17.109 27.922 8.711 1 93 166 ALA B C 1
ATOM 3302 O O . ALA B 1 166 ? 16.969 29.109 8.992 1 93 166 ALA B O 1
ATOM 3303 N N . LEU B 1 167 ? 16.156 27.062 8.922 1 88 167 LEU B N 1
ATOM 3304 C CA . LEU B 1 167 ? 15.047 27.312 9.828 1 88 167 LEU B CA 1
ATOM 3305 C C . LEU B 1 167 ? 15.312 26.719 11.203 1 88 167 LEU B C 1
ATOM 3307 O O . LEU B 1 167 ? 15.891 25.641 11.312 1 88 167 LEU B O 1
ATOM 3311 N N . SER B 1 168 ? 15.555 27.484 12.07 1 76.06 168 SER B N 1
ATOM 3312 C CA . SER B 1 168 ? 15.75 26.953 13.422 1 76.06 168 SER B CA 1
ATOM 3313 C C . SER B 1 168 ? 14.445 26.438 14.008 1 76.06 168 SER B C 1
ATOM 3315 O O . SER B 1 168 ? 13.484 27.203 14.18 1 76.06 168 SER B O 1
ATOM 3317 N N . GLY B 1 169 ? 14.328 25.094 14 1 67.12 169 GLY B N 1
ATOM 3318 C CA . GLY B 1 169 ? 13.297 24.578 14.883 1 67.12 169 GLY B CA 1
ATOM 3319 C C . GLY B 1 169 ? 12.008 24.234 14.156 1 67.12 169 GLY B C 1
ATOM 3320 O O . GLY B 1 169 ? 10.953 24.094 14.781 1 67.12 169 GLY B O 1
ATOM 3321 N N . MET B 1 170 ? 11.891 24.281 12.875 1 81.69 170 MET B N 1
ATOM 3322 C CA . MET B 1 170 ? 10.578 23.938 12.344 1 81.69 170 MET B CA 1
ATOM 3323 C C . MET B 1 170 ? 10.383 22.422 12.336 1 81.69 170 MET B C 1
ATOM 3325 O O . MET B 1 170 ? 10.625 21.766 11.32 1 81.69 170 MET B O 1
ATOM 3329 N N . MET B 1 171 ? 9.93 21.969 13.523 1 90.56 171 MET B N 1
ATOM 3330 C CA . MET B 1 171 ? 9.633 20.562 13.758 1 90.56 171 MET B CA 1
ATOM 3331 C C . MET B 1 171 ? 8.141 20.281 13.586 1 90.56 171 MET B C 1
ATOM 3333 O O . MET B 1 171 ? 7.312 20.891 14.266 1 90.56 171 MET B O 1
ATOM 3337 N N . ARG B 1 172 ? 7.887 19.516 12.633 1 94.19 172 ARG B N 1
ATOM 3338 C CA . ARG B 1 172 ? 6.516 19.062 12.43 1 94.19 172 ARG B CA 1
ATOM 3339 C C . ARG B 1 172 ? 6.301 17.688 13.062 1 94.19 172 ARG B C 1
ATOM 3341 O O . ARG B 1 172 ? 6.555 16.656 12.43 1 94.19 172 ARG B O 1
ATOM 3348 N N . GLU B 1 173 ? 5.812 17.719 14.242 1 95.69 173 GLU B N 1
ATOM 3349 C CA . GLU B 1 173 ? 5.512 16.469 14.922 1 95.69 173 GLU B CA 1
ATOM 3350 C C . GLU B 1 173 ? 4.133 15.945 14.531 1 95.69 173 GLU B C 1
ATOM 3352 O O . GLU B 1 173 ? 3.238 16.719 14.195 1 95.69 173 GLU B O 1
ATOM 3357 N N . SER B 1 174 ? 4.016 14.68 14.531 1 97.88 174 SER B N 1
ATOM 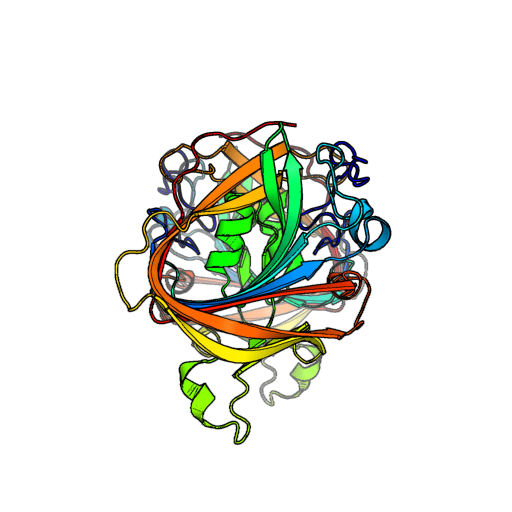3358 C CA . SER B 1 174 ? 2.75 14.016 14.234 1 97.88 174 SER B CA 1
ATOM 3359 C C . SER B 1 174 ? 2.584 12.75 15.07 1 97.88 174 SER B C 1
ATOM 3361 O O . SER B 1 174 ? 3.564 12.062 15.367 1 97.88 174 SER B O 1
ATOM 3363 N N . LEU B 1 175 ? 1.41 12.523 15.477 1 98.19 175 LEU B N 1
ATOM 3364 C CA . LEU B 1 175 ? 1.081 11.273 16.172 1 98.19 175 LEU B CA 1
ATOM 3365 C C . LEU B 1 175 ? 0.366 10.312 15.227 1 98.19 175 LEU B C 1
ATOM 3367 O O . LEU B 1 175 ? -0.521 10.711 14.477 1 98.19 175 LEU B O 1
ATOM 3371 N N . HIS B 1 176 ? 0.775 9.086 15.305 1 98.12 176 HIS B N 1
ATOM 3372 C CA . HIS B 1 176 ? 0.156 8.016 14.523 1 98.12 176 HIS B CA 1
ATOM 3373 C C . HIS B 1 176 ? -0.192 6.82 15.406 1 98.12 176 HIS B C 1
ATOM 3375 O O . HIS B 1 176 ? 0.408 6.629 16.469 1 98.12 176 HIS B O 1
ATOM 3381 N N . PHE B 1 177 ? -1.239 6.141 15.016 1 96.88 177 PHE B N 1
ATOM 3382 C CA . PHE B 1 177 ? -1.622 4.887 15.648 1 96.88 177 PHE B CA 1
ATOM 3383 C C . PHE B 1 177 ? -1.369 3.709 14.719 1 96.88 177 PHE B C 1
ATOM 3385 O O . PHE B 1 177 ? -2.135 3.477 13.773 1 96.88 177 PHE B O 1
ATOM 3392 N N . ARG B 1 178 ? -0.276 2.994 14.992 1 95.88 178 ARG B N 1
ATOM 3393 C CA . ARG B 1 178 ? 0.06 1.824 14.188 1 95.88 178 ARG B CA 1
ATOM 3394 C C . ARG B 1 178 ? -0.709 0.595 14.656 1 95.88 178 ARG B C 1
ATOM 3396 O O . ARG B 1 178 ? -0.698 0.269 15.844 1 95.88 178 ARG B O 1
ATOM 3403 N N . SER B 1 179 ? -1.408 -0.013 13.766 1 94.31 179 SER B N 1
ATOM 3404 C CA . SER B 1 179 ? -2.129 -1.256 14.023 1 94.31 179 SER B CA 1
ATOM 3405 C C . SER B 1 179 ? -1.844 -2.291 12.938 1 94.31 179 SER B C 1
ATOM 3407 O O . SER B 1 179 ? -2.223 -2.105 11.781 1 94.31 179 SER B O 1
ATOM 3409 N N . ILE B 1 180 ? -1.196 -3.371 13.273 1 92.94 180 ILE B N 1
ATOM 3410 C CA . ILE B 1 180 ? -0.882 -4.445 12.344 1 92.94 180 ILE B CA 1
ATOM 3411 C C . ILE B 1 180 ? -1.865 -5.598 12.531 1 92.94 180 ILE B C 1
ATOM 3413 O O . ILE B 1 180 ? -1.899 -6.223 13.594 1 92.94 180 ILE B O 1
ATOM 3417 N N . PRO B 1 181 ? -2.572 -5.891 11.523 1 92.94 181 PRO B N 1
ATOM 3418 C CA . PRO B 1 181 ? -3.598 -6.926 11.68 1 92.94 181 PRO B CA 1
ATOM 3419 C C . PRO B 1 181 ? -3.006 -8.328 11.828 1 92.94 181 PRO B C 1
ATOM 3421 O O . PRO B 1 181 ? -1.875 -8.57 11.398 1 92.94 181 PRO B O 1
ATOM 3424 N N . ALA B 1 182 ? -3.82 -9.18 12.438 1 93.25 182 ALA B N 1
ATOM 3425 C CA . ALA B 1 182 ? -3.525 -10.609 12.414 1 93.25 182 ALA B CA 1
ATOM 3426 C C . ALA B 1 182 ? -3.84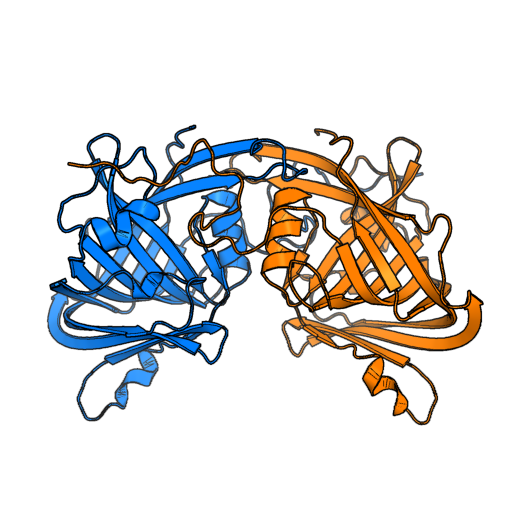4 -11.219 11.055 1 93.25 182 ALA B C 1
ATOM 3428 O O . ALA B 1 182 ? -4.496 -10.578 10.219 1 93.25 182 ALA B O 1
ATOM 3429 N N . ALA B 1 183 ? -3.34 -12.414 10.867 1 94.06 183 ALA B N 1
ATOM 3430 C CA . ALA B 1 183 ? -3.617 -13.102 9.609 1 94.06 183 ALA B CA 1
ATOM 3431 C C . ALA B 1 183 ? -5.113 -13.336 9.43 1 94.06 183 ALA B C 1
ATOM 3433 O O . ALA B 1 183 ? -5.641 -13.203 8.32 1 94.06 183 ALA B O 1
ATOM 3434 N N . ASN B 1 184 ? -5.754 -13.641 10.555 1 93.88 184 ASN B N 1
ATOM 3435 C CA . ASN B 1 184 ? -7.207 -13.789 10.539 1 93.88 184 ASN B CA 1
ATOM 3436 C C . ASN B 1 184 ? -7.902 -12.562 11.117 1 93.88 184 ASN B C 1
ATOM 3438 O O . ASN B 1 184 ? -7.566 -12.109 12.211 1 93.88 184 ASN B O 1
ATOM 3442 N N . SER B 1 185 ? -8.875 -12.086 10.406 1 86.31 185 SER B N 1
ATOM 3443 C CA . SER B 1 185 ? -9.5 -10.805 10.719 1 86.31 185 SER B CA 1
ATOM 3444 C C . SER B 1 185 ? -10.18 -10.844 12.078 1 86.31 185 SER B C 1
ATOM 3446 O O . SER B 1 185 ? -10.359 -9.805 12.719 1 86.31 185 SER B O 1
ATOM 3448 N N . HIS B 1 186 ? -10.594 -12 12.484 1 87.19 186 HIS B N 1
ATOM 3449 C CA . HIS B 1 186 ? -11.328 -12.086 13.742 1 87.19 186 HIS B CA 1
ATOM 3450 C C . HIS B 1 186 ? -10.375 -12.102 14.93 1 87.19 186 HIS B C 1
ATOM 3452 O O . HIS B 1 186 ? -10.805 -11.938 16.078 1 87.19 186 HIS B O 1
ATOM 3458 N N . ASP B 1 187 ? -9.109 -12.352 14.664 1 91.06 187 ASP B N 1
ATOM 3459 C CA . ASP B 1 187 ? -8.117 -12.328 15.734 1 91.06 187 ASP B CA 1
ATOM 3460 C C . ASP B 1 187 ? -7.684 -10.898 16.047 1 91.06 187 ASP B C 1
ATOM 3462 O O . ASP B 1 187 ? -7.734 -10.023 15.18 1 91.06 187 ASP B O 1
ATOM 3466 N N . PRO B 1 188 ? -7.297 -10.641 17.281 1 90.25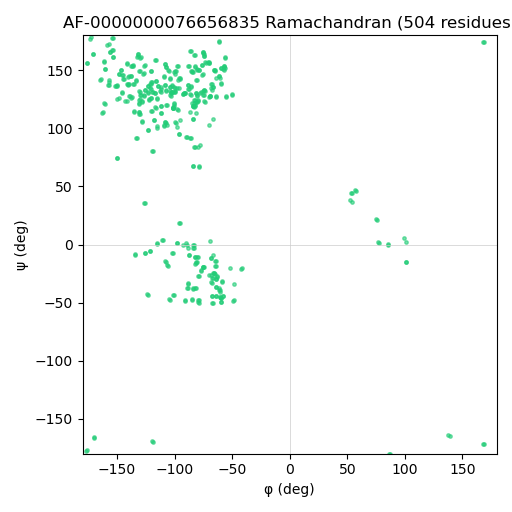 188 PRO B N 1
ATOM 3467 C CA . PRO B 1 188 ? -6.762 -9.312 17.594 1 90.25 188 PRO B CA 1
ATOM 3468 C C . PRO B 1 188 ? -5.523 -8.969 16.766 1 90.25 188 PRO B C 1
ATOM 3470 O O . PRO B 1 188 ? -4.754 -9.859 16.406 1 90.25 188 PRO B O 1
ATOM 3473 N N . PRO B 1 189 ? -5.328 -7.668 16.547 1 92.94 189 PRO B N 1
ATOM 3474 C CA . PRO B 1 189 ? -4.102 -7.266 15.852 1 92.94 189 PRO B CA 1
ATOM 3475 C C . PRO B 1 189 ? -2.838 -7.734 16.562 1 92.94 189 PRO B C 1
ATOM 3477 O O . PRO B 1 189 ? -2.836 -7.883 17.797 1 92.94 189 PRO B O 1
ATOM 3480 N N . ILE B 1 190 ? -1.808 -7.961 15.812 1 91.19 190 ILE B N 1
ATOM 3481 C CA . ILE B 1 190 ? -0.582 -8.492 16.391 1 91.19 190 ILE B CA 1
ATOM 3482 C C . ILE B 1 190 ? 0.169 -7.371 17.109 1 91.19 190 ILE B C 1
ATOM 3484 O O . ILE B 1 190 ? 1.021 -7.637 17.969 1 91.19 190 ILE B O 1
ATOM 3488 N N . LEU B 1 191 ? -0.15 -6.164 16.688 1 91.56 191 LEU B N 1
ATOM 3489 C CA . LEU B 1 191 ? 0.531 -5.016 17.266 1 91.56 191 LEU B CA 1
ATOM 3490 C C . LEU B 1 191 ? -0.354 -3.773 17.219 1 91.56 191 LEU B C 1
ATOM 3492 O O . LEU B 1 191 ? -1.039 -3.535 16.219 1 91.56 191 LEU B O 1
ATOM 3496 N N . ARG B 1 192 ? -0.369 -3.02 18.344 1 94.5 192 ARG B N 1
ATOM 3497 C CA . ARG B 1 192 ? -0.961 -1.688 18.438 1 94.5 192 ARG B CA 1
ATOM 3498 C C . ARG B 1 192 ? -0.067 -0.74 19.234 1 94.5 192 ARG B C 1
ATOM 3500 O O . ARG B 1 192 ? 0.296 -1.029 20.375 1 94.5 192 ARG B O 1
ATOM 3507 N N . GLU B 1 193 ? 0.216 0.314 18.656 1 96.56 193 GLU B N 1
ATOM 3508 C CA . GLU B 1 193 ? 1.058 1.271 19.359 1 96.56 193 GLU B CA 1
ATOM 3509 C C . GLU B 1 193 ? 0.928 2.67 18.766 1 96.56 193 GLU B C 1
ATOM 3511 O O . GLU B 1 193 ? 0.628 2.82 17.578 1 96.56 193 GLU B O 1
ATOM 3516 N N . PHE B 1 194 ? 1.127 3.678 19.625 1 97.81 194 PHE B N 1
ATOM 3517 C CA . PHE B 1 194 ? 1.27 5.051 19.172 1 97.81 194 PHE B CA 1
ATOM 3518 C C . PHE B 1 194 ? 2.717 5.352 18.797 1 97.81 194 PHE B C 1
ATOM 3520 O O . PHE B 1 194 ? 3.641 4.934 19.5 1 97.81 194 PHE B O 1
ATOM 3527 N N . ILE B 1 195 ? 2.916 6.016 17.703 1 98 195 ILE B N 1
ATOM 3528 C CA . ILE B 1 195 ? 4.25 6.402 17.25 1 98 195 ILE B CA 1
ATOM 3529 C C . ILE B 1 195 ? 4.277 7.898 16.938 1 98 195 ILE B C 1
ATOM 3531 O O . ILE B 1 195 ? 3.734 8.336 15.93 1 98 195 ILE B O 1
ATOM 3535 N N . PRO B 1 196 ? 4.887 8.68 17.797 1 97.88 196 PRO B N 1
ATOM 3536 C CA . PRO B 1 196 ? 5.172 10.062 17.406 1 97.88 196 PRO B CA 1
ATOM 3537 C C . PRO B 1 196 ? 6.312 10.18 16.406 1 97.88 196 PRO B C 1
ATOM 3539 O O . PRO B 1 196 ? 7.336 9.508 16.547 1 97.88 196 PRO B O 1
ATOM 3542 N N . THR B 1 197 ? 6.125 10.922 15.359 1 97.44 197 THR B N 1
ATOM 3543 C CA . THR B 1 197 ? 7.172 11.203 14.383 1 97.44 197 THR B CA 1
ATOM 3544 C C . THR B 1 197 ? 7.516 12.688 14.359 1 97.44 197 THR B C 1
ATOM 3546 O O . THR B 1 197 ? 6.738 13.516 14.844 1 97.44 197 THR B O 1
ATOM 3549 N N . ALA B 1 198 ? 8.68 12.953 13.867 1 96.44 198 ALA B N 1
ATOM 3550 C CA . ALA B 1 198 ? 9.125 14.344 13.742 1 96.44 198 ALA B CA 1
ATOM 3551 C C . ALA B 1 198 ? 9.773 14.586 12.383 1 96.44 198 ALA B C 1
ATOM 3553 O O . ALA B 1 198 ? 10.82 14.008 12.07 1 96.44 198 ALA B O 1
ATOM 3554 N N . PHE B 1 199 ? 9.172 15.398 11.578 1 97.31 199 PHE B N 1
ATOM 3555 C CA . PHE B 1 199 ? 9.719 15.883 10.312 1 97.31 199 PHE B CA 1
ATOM 3556 C C . PHE B 1 199 ? 10.266 17.297 10.469 1 97.31 199 PHE B C 1
ATOM 3558 O O . PHE B 1 199 ? 9.516 18.234 10.727 1 97.31 199 PHE B O 1
ATOM 3565 N N . GLU B 1 200 ? 11.523 17.438 10.258 1 96.88 200 GLU B N 1
ATOM 3566 C CA . GLU B 1 200 ? 12.164 18.734 10.414 1 96.88 200 GLU B CA 1
ATOM 3567 C C . GLU B 1 200 ? 12.383 19.406 9.062 1 96.88 200 GLU B C 1
ATOM 3569 O O . GLU B 1 200 ? 13.008 18.844 8.172 1 96.88 200 GLU B O 1
ATOM 3574 N N . VAL B 1 201 ? 11.812 20.578 8.914 1 97.38 201 VAL B N 1
ATOM 3575 C CA . VAL B 1 201 ? 12.195 21.453 7.812 1 97.38 201 VAL B CA 1
ATOM 3576 C C . VAL B 1 201 ? 13.445 22.25 8.195 1 97.38 201 VAL B C 1
ATOM 3578 O O . VAL B 1 201 ? 13.367 23.172 9.016 1 97.38 201 VAL B O 1
ATOM 3581 N N . THR B 1 202 ? 14.523 21.906 7.602 1 96.69 202 THR B N 1
ATOM 3582 C CA . THR B 1 202 ? 15.797 22.469 8.047 1 96.69 202 THR B CA 1
ATOM 3583 C C . THR B 1 202 ? 16.094 23.781 7.336 1 96.69 202 THR B C 1
ATOM 3585 O O . THR B 1 202 ? 16.75 24.656 7.887 1 96.69 202 THR B O 1
ATOM 3588 N N . HIS B 1 203 ? 15.695 23.891 6.105 1 96.94 203 HIS B N 1
ATOM 3589 C CA . HIS B 1 203 ? 15.852 25.094 5.289 1 96.94 203 HIS B CA 1
ATOM 3590 C C . HIS B 1 203 ? 14.594 25.375 4.477 1 96.94 203 HIS B C 1
ATOM 3592 O O . HIS B 1 203 ? 13.93 24.453 4.008 1 96.94 203 HIS B O 1
ATOM 3598 N N . ALA B 1 204 ? 14.336 26.656 4.32 1 97.25 204 ALA B N 1
ATOM 3599 C CA . ALA B 1 204 ? 13.242 27.016 3.422 1 97.25 204 ALA B CA 1
ATOM 3600 C C . ALA B 1 204 ? 13.125 28.531 3.271 1 97.25 204 ALA B C 1
ATOM 3602 O O . ALA B 1 204 ? 13.688 29.281 4.074 1 97.25 204 ALA B O 1
ATOM 3603 N N . GLU B 1 205 ? 12.539 28.906 2.172 1 96.81 205 GLU B N 1
ATOM 3604 C CA . GLU B 1 205 ? 11.859 30.188 2.076 1 96.81 205 GLU B CA 1
ATOM 3605 C C . GLU B 1 205 ? 10.406 30.078 2.512 1 96.81 205 GLU B C 1
ATOM 3607 O O . GLU B 1 205 ? 9.703 29.141 2.109 1 96.81 205 GLU B O 1
ATOM 3612 N N . VAL B 1 206 ? 9.922 31.078 3.297 1 97.25 206 VAL B N 1
ATOM 3613 C CA . VAL B 1 206 ? 8.578 30.906 3.834 1 97.25 206 VAL B CA 1
ATOM 3614 C C . VAL B 1 206 ? 7.754 32.156 3.561 1 97.25 206 VAL B C 1
ATOM 3616 O O . VAL B 1 206 ? 8.211 33.281 3.816 1 97.25 206 VAL B O 1
ATOM 3619 N N . TRP B 1 207 ? 6.586 31.953 2.986 1 96.44 207 TRP B N 1
ATOM 3620 C CA . TRP B 1 207 ? 5.594 33 2.787 1 96.44 207 TRP B CA 1
ATOM 3621 C C . TRP B 1 207 ? 4.367 32.75 3.666 1 96.44 207 TRP B C 1
ATOM 3623 O O . TRP B 1 207 ? 3.9 31.625 3.799 1 96.44 207 TRP B O 1
ATOM 3633 N N . ALA B 1 208 ? 3.908 33.844 4.301 1 97.94 208 ALA B N 1
ATOM 3634 C CA . ALA B 1 208 ? 2.621 33.812 4.992 1 97.94 208 ALA B CA 1
ATOM 3635 C C . ALA B 1 208 ? 1.535 34.469 4.148 1 97.94 208 ALA B C 1
ATOM 3637 O O . ALA B 1 208 ? 1.821 35.375 3.334 1 97.94 208 ALA B O 1
ATOM 3638 N N . GLY B 1 209 ? 0.333 33.938 4.324 1 97.12 209 GLY B N 1
ATOM 3639 C CA . GLY B 1 209 ? -0.768 34.5 3.564 1 97.12 209 GLY B CA 1
ATOM 3640 C C . GLY B 1 209 ? -2.125 34 4 1 97.12 209 GLY B C 1
ATOM 3641 O O . GLY B 1 209 ? -2.277 33.5 5.117 1 97.12 209 GLY B O 1
ATOM 3642 N N . GLU B 1 210 ? -3.07 34.281 3.133 1 96.69 210 GLU B N 1
ATOM 3643 C CA . GLU B 1 210 ? -4.441 33.844 3.361 1 96.69 210 GLU B CA 1
ATOM 3644 C C . GLU B 1 210 ? -4.699 32.469 2.699 1 96.69 210 GLU B C 1
ATOM 3646 O O . GLU B 1 210 ? -4.336 32.281 1.538 1 96.69 210 GLU B O 1
ATOM 3651 N N . GLY B 1 211 ? -5.258 31.609 3.504 1 97.44 211 GLY B N 1
ATOM 3652 C CA . GLY B 1 211 ? -5.637 30.312 2.986 1 97.44 211 GLY B CA 1
ATOM 3653 C C . GLY B 1 211 ? -7.133 30.141 2.82 1 97.44 211 GLY B C 1
ATOM 3654 O O . GLY B 1 211 ? -7.918 30.797 3.51 1 97.44 211 GLY B O 1
ATOM 3655 N N . SER B 1 212 ? -7.48 29.328 1.92 1 97.69 212 SER B N 1
ATOM 3656 C CA . SER B 1 212 ? -8.867 28.938 1.693 1 97.69 212 SER B CA 1
ATOM 3657 C C . SER B 1 212 ? -8.992 27.453 1.367 1 97.69 212 SER B C 1
ATOM 3659 O O . SER B 1 212 ? -8.172 26.906 0.624 1 97.69 212 SER B O 1
ATOM 3661 N N . ILE B 1 213 ? -10.023 26.844 1.97 1 98.56 213 ILE B N 1
ATOM 3662 C CA . ILE B 1 213 ? -10.219 25.422 1.797 1 98.56 213 ILE B CA 1
ATOM 3663 C C . ILE B 1 213 ? -11.641 25.141 1.314 1 98.56 213 ILE B C 1
ATOM 3665 O O . ILE B 1 213 ? -12.602 25.672 1.863 1 98.56 213 ILE B O 1
ATOM 3669 N N . GLY B 1 214 ? -11.727 24.375 0.232 1 98.5 214 GLY B N 1
ATOM 3670 C CA . GLY B 1 214 ? -12.984 23.75 -0.174 1 98.5 214 GLY B CA 1
ATOM 3671 C C . GLY B 1 214 ? -13.047 22.281 0.144 1 98.5 214 GLY B C 1
ATOM 3672 O O . GLY B 1 214 ? -12.109 21.531 -0.148 1 98.5 214 GLY B O 1
ATOM 3673 N N . LEU B 1 215 ? -14.133 21.875 0.819 1 98.31 215 LEU B N 1
ATOM 3674 C CA . LEU B 1 215 ? -14.352 20.469 1.16 1 98.31 215 LEU B CA 1
ATOM 3675 C C . LEU B 1 215 ? -15.547 19.922 0.402 1 98.31 215 LEU B C 1
ATOM 3677 O O . LEU B 1 215 ? -16.625 20.516 0.393 1 98.31 215 LEU B O 1
ATOM 3681 N N . PHE B 1 216 ? -15.359 18.766 -0.205 1 97.25 216 PHE B N 1
ATOM 3682 C CA . PHE B 1 216 ? -16.406 18.188 -1.036 1 97.25 216 PHE B CA 1
ATOM 3683 C C . PHE B 1 216 ? -16.828 16.812 -0.514 1 97.25 216 PHE B C 1
ATOM 3685 O O . PHE B 1 216 ? -15.977 15.938 -0.317 1 97.25 216 PHE B O 1
ATOM 3692 N N . ASN B 1 217 ? -18.094 16.625 -0.284 1 93.31 217 ASN B N 1
ATOM 3693 C CA . ASN B 1 217 ? -18.625 15.352 0.197 1 93.31 217 ASN B CA 1
ATOM 3694 C C . ASN B 1 217 ? -18.844 14.367 -0.948 1 93.31 217 ASN B C 1
ATOM 3696 O O . ASN B 1 217 ? -19.984 14.164 -1.389 1 93.31 217 ASN B O 1
ATOM 3700 N N . VAL B 1 218 ? -17.828 13.695 -1.315 1 89.19 218 VAL B N 1
ATOM 3701 C CA . VAL B 1 218 ? -17.922 12.688 -2.365 1 89.19 218 VAL B CA 1
ATOM 3702 C C . VAL B 1 218 ? -18.516 11.406 -1.794 1 89.19 218 VAL B C 1
ATOM 3704 O O . VAL B 1 218 ? -19.391 10.789 -2.414 1 89.19 218 VAL B O 1
ATOM 3707 N N . SER B 1 219 ? -17.953 10.953 -0.669 1 88.44 219 SER B N 1
ATOM 3708 C CA . SER B 1 219 ? -18.469 9.789 0.047 1 88.44 219 SER B CA 1
ATOM 3709 C C . SER B 1 219 ? -18.047 9.805 1.509 1 88.44 219 SER B C 1
ATOM 3711 O O . SER B 1 219 ? -17.156 10.57 1.891 1 88.44 219 SER B O 1
ATOM 3713 N N . GLU B 1 220 ? -18.609 8.852 2.281 1 89.62 220 GLU B N 1
ATOM 3714 C CA . GLU B 1 220 ? -18.234 8.695 3.682 1 89.62 220 GLU B CA 1
ATOM 3715 C C . GLU B 1 220 ? -16.969 7.848 3.82 1 89.62 220 GLU B C 1
ATOM 3717 O O . GLU B 1 220 ? -16.422 7.703 4.918 1 89.62 220 GLU B O 1
ATOM 3722 N N . PHE B 1 221 ? -16.422 7.391 2.732 1 88.06 221 PHE B N 1
ATOM 3723 C CA . PHE B 1 221 ? -15.234 6.551 2.777 1 88.06 221 PHE B CA 1
ATOM 3724 C C . PHE B 1 221 ? -13.984 7.395 2.984 1 88.06 221 PHE B C 1
ATOM 3726 O O . PHE B 1 221 ? -12.953 6.887 3.432 1 88.06 221 PHE B O 1
ATOM 3733 N N . ASP B 1 222 ? -14.055 8.625 2.555 1 91.06 222 ASP B N 1
ATOM 3734 C CA . ASP B 1 222 ? -13.031 9.633 2.846 1 91.06 222 ASP B CA 1
ATOM 3735 C C . ASP B 1 222 ? -13.617 10.789 3.65 1 91.06 222 ASP B C 1
ATOM 3737 O O . ASP B 1 222 ? -14.211 11.711 3.084 1 91.06 222 ASP B O 1
ATOM 3741 N N . PRO B 1 223 ? -13.305 10.883 4.863 1 92.06 223 PRO B N 1
ATOM 3742 C CA . PRO B 1 223 ? -14.156 11.695 5.73 1 92.06 223 PRO B CA 1
ATOM 3743 C C . PRO B 1 223 ? -13.633 13.117 5.902 1 92.06 223 PRO B C 1
ATOM 3745 O O . PRO B 1 223 ? -14.07 13.836 6.801 1 92.06 223 PRO B O 1
ATOM 3748 N N . VAL B 1 224 ? -12.797 13.578 5.086 1 96.25 224 VAL B N 1
ATOM 3749 C CA . VAL B 1 224 ? -12.172 14.883 5.258 1 96.25 224 VAL B CA 1
ATOM 3750 C C . VAL B 1 224 ? -13.227 15.977 5.188 1 96.25 224 VAL B C 1
ATOM 3752 O O . VAL B 1 224 ? -13.109 17.016 5.844 1 96.25 224 VAL B O 1
ATOM 3755 N N . HIS B 1 225 ? -14.312 15.758 4.43 1 97.06 225 HIS B N 1
ATOM 3756 C CA . HIS B 1 225 ? -15.367 16.75 4.25 1 97.06 225 HIS B CA 1
ATOM 3757 C C . HIS B 1 225 ? -16.078 17.047 5.566 1 97.06 225 HIS B C 1
ATOM 3759 O O . HIS B 1 225 ? -16.75 18.078 5.699 1 97.06 225 HIS B O 1
ATOM 3765 N N . ARG B 1 226 ? -15.961 16.219 6.516 1 97.12 226 ARG B N 1
ATOM 3766 C CA . ARG B 1 226 ? -16.625 16.391 7.801 1 97.12 226 ARG B CA 1
ATOM 3767 C C . ARG B 1 226 ? -15.922 17.453 8.633 1 97.12 226 ARG B C 1
ATOM 3769 O O . ARG B 1 226 ? -16.484 17.984 9.602 1 97.12 226 ARG B O 1
ATOM 3776 N N . LEU B 1 227 ? -14.68 17.75 8.297 1 98.06 227 LEU B N 1
ATOM 3777 C CA . LEU B 1 227 ? -13.891 18.719 9.055 1 98.06 227 LEU B CA 1
ATOM 3778 C C . LEU B 1 227 ? -14.188 20.141 8.586 1 98.06 227 LEU B C 1
ATOM 3780 O O . LEU B 1 227 ? -13.289 20.859 8.133 1 98.06 227 LEU B O 1
ATOM 3784 N N . LYS B 1 228 ? -15.328 20.562 8.836 1 97.62 228 LYS B N 1
ATOM 3785 C CA . LYS B 1 228 ? -15.797 21.859 8.352 1 97.62 228 LYS B CA 1
ATOM 3786 C C . LYS B 1 228 ? -15.016 23 8.992 1 97.62 228 LYS B C 1
ATOM 3788 O O . LYS B 1 228 ? -14.664 22.938 10.172 1 97.62 228 LYS B O 1
ATOM 3793 N N . VAL B 1 229 ? -14.914 24.062 8.25 1 98.38 229 VAL B N 1
ATOM 3794 C CA . VAL B 1 229 ? -14.188 25.25 8.719 1 98.38 229 VAL B CA 1
ATOM 3795 C C . VAL B 1 229 ? -15.094 26.094 9.609 1 98.38 229 VAL B C 1
ATOM 3797 O O . VAL B 1 229 ? -16.156 26.547 9.172 1 98.38 229 VAL B O 1
ATOM 3800 N N . VAL B 1 230 ? -14.664 26.25 10.812 1 98.38 230 VAL B N 1
ATOM 3801 C CA . VAL B 1 230 ? -15.328 27.203 11.695 1 98.38 230 VAL B CA 1
ATOM 3802 C C . VAL B 1 230 ? -14.664 28.578 11.57 1 98.38 230 VAL B C 1
ATOM 3804 O O . VAL B 1 230 ? -15.352 29.594 11.422 1 98.38 230 VAL B O 1
ATOM 3807 N N . ARG B 1 231 ? -13.344 28.578 11.641 1 98 231 ARG B N 1
ATOM 3808 C CA . ARG B 1 231 ? -12.562 29.812 11.516 1 98 231 ARG B CA 1
ATOM 3809 C C . ARG B 1 231 ? -11.133 29.516 11.086 1 98 231 ARG B C 1
ATOM 3811 O O . ARG B 1 231 ? -10.508 28.578 11.594 1 98 231 ARG B O 1
ATOM 3818 N N . TYR B 1 232 ? -10.664 30.312 10.188 1 98.44 232 TYR B N 1
ATOM 3819 C CA . TYR B 1 232 ? -9.289 30.156 9.734 1 98.44 232 TYR B CA 1
ATOM 3820 C C . TYR B 1 232 ? -8.312 30.703 10.766 1 98.44 232 TYR B C 1
ATOM 3822 O O . TYR B 1 232 ? -8.617 31.656 11.469 1 98.44 232 TYR B O 1
ATOM 3830 N N . VAL B 1 233 ? -7.18 30.078 10.859 1 98 233 VAL B N 1
ATOM 3831 C CA . VAL B 1 233 ? -6.086 30.531 11.711 1 98 233 VAL B CA 1
ATOM 3832 C C . VAL B 1 233 ? -5.004 31.188 10.852 1 98 233 VAL B C 1
ATOM 3834 O O . VAL B 1 233 ? -4.465 32.219 11.211 1 98 233 VAL B O 1
ATOM 3837 N N . GLY B 1 234 ? -4.605 30.516 9.742 1 97.12 234 GLY B N 1
ATOM 3838 C CA . GLY B 1 234 ? -3.566 31.031 8.867 1 97.12 234 GLY B CA 1
ATOM 3839 C C . GLY B 1 234 ? -3.072 30 7.863 1 97.12 234 GLY B C 1
ATOM 3840 O O . GLY B 1 234 ? -3.531 28.859 7.855 1 97.12 234 GLY B O 1
ATOM 3841 N N . ALA B 1 235 ? -2.186 30.5 6.953 1 98.44 235 ALA B N 1
ATOM 3842 C CA . ALA B 1 235 ? -1.612 29.641 5.93 1 98.44 235 ALA B CA 1
ATOM 3843 C C . ALA B 1 235 ? -0.174 30.047 5.613 1 98.44 235 ALA B C 1
ATOM 3845 O O . ALA B 1 235 ? 0.19 31.219 5.73 1 98.44 235 ALA B O 1
ATOM 3846 N N . THR B 1 236 ? 0.569 29.078 5.316 1 97.62 236 THR B N 1
ATOM 3847 C CA . THR B 1 236 ? 1.96 29.312 4.945 1 97.62 236 THR B CA 1
ATOM 3848 C C . THR B 1 236 ? 2.355 28.438 3.752 1 97.62 236 THR B C 1
ATOM 3850 O O . THR B 1 236 ? 1.759 27.391 3.518 1 97.62 236 THR B O 1
ATOM 3853 N N . MET B 1 237 ? 3.324 28.922 3.016 1 96.44 237 MET B N 1
ATOM 3854 C CA . MET B 1 237 ? 3.959 28.156 1.945 1 96.44 237 MET B CA 1
ATOM 3855 C C . MET B 1 237 ? 5.477 28.156 2.105 1 96.44 237 MET B C 1
ATOM 3857 O O . MET B 1 237 ? 6.098 29.203 2.223 1 96.44 237 MET B O 1
ATOM 3861 N N . CYS B 1 238 ? 6.02 27.047 2.193 1 96.56 238 CYS B N 1
ATOM 3862 C CA . CYS B 1 238 ? 7.469 26.875 2.16 1 96.56 238 CYS B CA 1
ATOM 3863 C C . CYS B 1 238 ? 7.945 26.516 0.758 1 96.56 238 CYS B C 1
ATOM 3865 O O . CYS B 1 238 ? 7.375 25.641 0.108 1 96.56 238 CYS B O 1
ATOM 3867 N N . ARG B 1 239 ? 8.977 27.156 0.353 1 95.56 239 ARG B N 1
ATOM 3868 C CA . ARG B 1 239 ? 9.516 26.938 -0.985 1 95.56 239 ARG B CA 1
ATOM 3869 C C . ARG B 1 239 ? 10.961 26.453 -0.92 1 95.56 239 ARG B C 1
ATOM 3871 O O . ARG B 1 239 ? 11.734 26.922 -0.083 1 95.56 239 ARG B O 1
ATOM 3878 N N . ASN B 1 240 ? 11.297 25.484 -1.808 1 95.62 240 ASN B N 1
ATOM 3879 C CA . ASN B 1 240 ? 12.641 24.922 -1.934 1 95.62 240 ASN B CA 1
ATOM 3880 C C . ASN B 1 240 ? 13.164 24.422 -0.593 1 95.62 240 ASN B C 1
ATOM 3882 O O . ASN B 1 240 ? 14.305 24.703 -0.22 1 95.62 240 ASN B O 1
ATOM 3886 N N . ALA B 1 241 ? 12.367 23.75 0.113 1 96.69 241 ALA B N 1
ATOM 3887 C CA . ALA B 1 241 ? 12.695 23.328 1.474 1 96.69 241 ALA B CA 1
ATOM 3888 C C . ALA B 1 241 ? 13.539 22.062 1.467 1 96.69 241 ALA B C 1
ATOM 3890 O O . ALA B 1 241 ? 13.555 21.328 0.477 1 96.69 241 ALA B O 1
ATOM 3891 N N . ARG B 1 242 ? 14.305 21.922 2.49 1 97.25 242 ARG B N 1
ATOM 3892 C CA . ARG B 1 242 ? 14.93 20.672 2.869 1 97.25 242 ARG B CA 1
ATOM 3893 C C . ARG B 1 242 ? 14.281 20.094 4.121 1 97.25 242 ARG B C 1
ATOM 3895 O O . ARG B 1 242 ? 13.93 20.828 5.043 1 97.25 242 ARG B O 1
ATOM 3902 N N . GLY B 1 243 ? 14.07 18.812 4.09 1 96.62 243 GLY B N 1
ATOM 3903 C CA . GLY B 1 243 ? 13.453 18.188 5.25 1 96.62 243 GLY B CA 1
ATOM 3904 C C . GLY B 1 243 ? 14.031 16.828 5.57 1 96.62 243 GLY B C 1
ATOM 3905 O O . GLY B 1 243 ? 14.625 16.172 4.707 1 96.62 243 GLY B O 1
ATOM 3906 N N . VAL B 1 244 ? 13.914 16.453 6.797 1 96.5 244 VAL B N 1
ATOM 3907 C CA . VAL B 1 244 ? 14.367 15.156 7.273 1 96.5 244 VAL B CA 1
ATOM 3908 C C . VAL B 1 244 ? 13.336 14.578 8.242 1 96.5 244 VAL B C 1
ATOM 3910 O O . VAL B 1 244 ? 12.859 15.273 9.141 1 96.5 244 VAL B O 1
ATOM 3913 N N . LEU B 1 245 ? 12.914 13.375 8.008 1 96.5 245 LEU B N 1
ATOM 3914 C CA . LEU B 1 245 ? 12.164 12.625 9.008 1 96.5 245 LEU B CA 1
ATOM 3915 C C . LEU B 1 245 ? 13.109 11.938 9.984 1 96.5 245 LEU B C 1
ATOM 3917 O O . LEU B 1 245 ? 13.875 11.047 9.602 1 96.5 245 LEU B O 1
ATOM 3921 N N . HIS B 1 246 ? 13 12.273 11.242 1 95.81 246 HIS B N 1
ATOM 3922 C CA . HIS B 1 246 ? 13.953 11.789 12.242 1 95.81 246 HIS B CA 1
ATOM 3923 C C . HIS B 1 246 ? 13.633 10.352 12.656 1 95.81 246 HIS B C 1
ATOM 3925 O O . HIS B 1 246 ? 12.469 9.945 12.656 1 95.81 246 HIS B O 1
ATOM 3931 N N . PRO B 1 247 ? 14.688 9.617 13.031 1 95.12 247 PRO B N 1
ATOM 3932 C CA . PRO B 1 247 ? 14.438 8.289 13.594 1 95.12 247 PRO B CA 1
ATOM 3933 C C . PRO B 1 247 ? 13.531 8.328 14.82 1 95.12 247 PRO B C 1
ATOM 3935 O O . PRO B 1 247 ? 13.477 9.344 15.523 1 95.12 247 PRO B O 1
ATOM 3938 N N . ILE B 1 248 ? 12.875 7.258 15.016 1 95.94 248 ILE B N 1
ATOM 3939 C CA . ILE B 1 248 ? 11.922 7.152 16.125 1 95.94 248 ILE B CA 1
ATOM 3940 C C . ILE B 1 248 ? 12.664 6.855 17.422 1 95.94 248 ILE B C 1
ATOM 3942 O O . ILE B 1 248 ? 13.477 5.926 17.484 1 95.94 248 ILE B O 1
ATOM 3946 N N . SER B 1 249 ? 12.367 7.645 18.375 1 92.38 249 SER B N 1
ATOM 3947 C CA . SER B 1 249 ? 13.031 7.461 19.656 1 92.38 249 SER B CA 1
ATOM 3948 C C . SER B 1 249 ? 12.328 6.402 20.5 1 92.38 249 SER B C 1
ATOM 3950 O O . SER B 1 249 ? 12.969 5.645 21.219 1 92.38 249 SER B O 1
ATOM 3952 N N . LYS B 1 250 ? 11.016 6.434 20.391 1 93.5 250 LYS B N 1
ATOM 3953 C CA . LYS B 1 250 ? 10.211 5.555 21.219 1 93.5 250 LYS B CA 1
ATOM 3954 C C . LYS B 1 250 ? 8.836 5.312 20.609 1 93.5 250 LYS B C 1
ATOM 3956 O O . LYS B 1 250 ? 8.242 6.219 20.016 1 93.5 250 LYS B O 1
ATOM 3961 N N . THR B 1 251 ? 8.375 4.078 20.734 1 95.94 251 THR B N 1
ATOM 3962 C CA . THR B 1 251 ? 6.992 3.738 20.422 1 95.94 251 THR B CA 1
ATOM 3963 C C . THR B 1 251 ? 6.207 3.439 21.688 1 95.94 251 THR B C 1
ATOM 3965 O O . THR B 1 251 ? 6.793 3.143 22.734 1 95.94 251 THR B O 1
ATOM 3968 N N . PHE B 1 252 ? 4.875 3.588 21.688 1 96.88 252 PHE B N 1
ATOM 3969 C CA . PHE B 1 252 ? 4.043 3.459 22.875 1 96.88 252 PHE B CA 1
ATOM 3970 C C . PHE B 1 252 ? 2.963 2.404 22.672 1 96.88 252 PHE B C 1
ATOM 3972 O O . PHE B 1 252 ? 1.906 2.693 22.109 1 96.88 252 PHE B O 1
ATOM 3979 N N . PRO B 1 253 ? 3.189 1.2 23.156 1 93.94 253 PRO B N 1
ATOM 3980 C CA . PRO B 1 253 ? 2.213 0.122 22.984 1 93.94 253 PRO B CA 1
ATOM 3981 C C . PRO B 1 253 ? 0.866 0.436 23.641 1 93.94 253 PRO B C 1
ATOM 3983 O O . PRO B 1 253 ? 0.814 1.135 24.656 1 93.94 253 PRO B O 1
ATOM 3986 N N . VAL B 1 254 ? -0.195 -0.015 23.016 1 91.19 254 VAL B N 1
ATOM 3987 C CA . VAL B 1 254 ? -1.558 0.084 23.531 1 91.19 254 VAL B CA 1
ATOM 3988 C C . VAL B 1 254 ? -2.098 -1.312 23.828 1 91.19 254 VAL B C 1
ATOM 3990 O O . VAL B 1 254 ? -1.88 -2.25 23.062 1 91.19 254 VAL B O 1
#

Secondary structure (DSSP, 8-state):
-PBP-B-TTT--SPSSTTS-SS--S-EEEEEEEEEEEEEE--HHHHGGGSBTT-B--SSPEEEEEEEEEEE-TT--EEEEEEEEEEEETTEEEEEEEEEEES-HHHHHHIIIII---EEE-EEE--GGGGGG-TT--EEEEEESSTT-EEEEEEEEEEEEEEEEEE-SS-EEEEEEEEEEPPSSTTSPPSEEEEEEEEEEEEEEEEEEEEEEEEE--S-TTSGGGGS--SEEEEEEEEEEEEEEEPPP---EE-/-PBP-B-TTT--SPSSTTS-SS--S-EEEEEEEEEEEEEE--HHHHGGGSBTT-B--SSPEEEEEEEEEEE-TT--EEEEEEEEEEEETTEEEEEEEEEEES-HHHHHHIIIII---EEE-EEE--GGGGGG-TT--EEEEEESSTT-EEEEEEEEEEEEEEEEEEEEEEEEEEEEEEEEPPSSTTSPPSEEEEEEEEEEEEEEEEEEEEEEEEE--S-TTSGGGGS--SEEEEEEEEEEEEEEEPPP---EE-

Organism: Fusarium proliferatum (strain ET1) (NCBI:txid1227346)

Sequence (508 aa):
MPFGTFKTKEARGPIPLCSPPYPAGLDEFTDVQILSVRYHTTYNAVKDMIPEECELEDEPLVTLTLFNYGMGPIGAYNEFVCQVEVKWEGRKLPFSIELILNNEGAIYAGRERWGIPKVMGNVEWDPSKANSAPNGIITGHVERPAGCKLVQFGFKPQKKVQDWGALSGMMRESLHFRSIPAANSHDPPILREFIPTAFEVTHAEVWAGEGSIGLFNVSEFDPVHRLKVVRYVGATMCRNARGVLHPISKTFPVMPFGTFKTKEARGPIPLCSPPYPAGLDEFTDVQILSVRYHTTYNAVKDMIPEECELEDEPLVTLTLFNYGMGPIGAYNEFVCQVEVKWEGRKLPFSIELILNNEGAIYAGRERWGIPKVMGNVEWDPSKANSAPNGIITGHVERPAGCKLVQFGFKPQKKVQDWGALSGMMRESLHFRSIPAANSHDPPILREFIPTAFEVTHAEVWAGEGSIGLFNVSEFDPVHRLKVVRYVGATMCRNARGVLHPISKTFPV

Solvent-accessible surface area (backbone atoms only — not comparable to full-atom values): 25457 Å² total; per-residue (Å²): 114,56,55,19,61,21,56,68,89,72,57,59,64,39,60,23,73,76,39,47,62,45,78,79,70,80,52,43,38,35,51,23,35,35,41,38,36,32,26,23,25,51,35,84,52,44,29,66,66,30,46,51,81,26,26,32,47,71,55,26,44,32,41,43,33,41,37,32,39,54,36,39,85,75,52,56,41,35,33,37,40,38,29,36,40,26,36,44,94,89,37,79,43,26,34,58,58,38,29,35,20,68,40,68,29,59,31,52,48,33,39,57,33,46,18,36,29,47,44,80,30,42,47,50,64,55,78,87,68,48,76,69,44,90,80,62,50,45,64,34,36,34,21,60,62,79,91,35,59,37,38,38,42,37,32,38,76,72,43,78,77,38,69,71,38,77,41,84,78,48,64,47,55,35,37,23,66,23,54,42,45,26,66,36,61,90,45,70,49,77,41,42,28,39,28,59,45,41,36,32,38,45,25,27,22,32,32,34,32,50,51,46,81,45,67,35,81,78,52,80,68,58,60,69,41,49,61,46,81,72,44,79,73,41,20,41,36,36,41,65,16,29,37,35,48,53,80,60,87,61,72,44,76,105,115,56,54,19,62,20,56,68,90,72,56,59,65,40,60,22,72,73,39,46,61,45,78,79,70,80,52,43,38,36,50,23,35,36,43,38,36,31,26,23,27,50,36,87,52,44,30,65,66,29,46,50,80,25,27,33,49,70,55,26,45,33,41,43,33,41,37,31,38,54,38,39,86,73,52,57,42,34,35,36,40,37,29,37,40,26,36,44,94,89,38,78,42,28,34,58,58,39,29,35,21,66,40,68,32,58,33,51,48,33,39,58,33,48,18,36,29,47,44,80,30,41,45,51,61,54,77,86,67,45,79,67,42,91,81,61,50,43,65,35,37,33,20,59,60,80,89,34,59,37,37,39,43,36,33,37,76,72,43,79,78,38,69,71,37,79,41,85,76,46,64,48,55,35,36,22,65,23,53,40,45,26,66,37,61,88,44,68,50,77,40,41,27,39,28,60,44,40,36,33,38,44,26,27,22,32,32,36,32,50,51,45,79,45,67,34,82,79,50,80,67,60,60,68,41,50,62,46,81,73,44,80,74,43,21,40,36,36,41,65,15,29,35,35,49,53,78,61,88,62,75,42,77,107

Foldseek 3Di:
DDDDDDDPVPQDADPVRVDGLADDDWWKFWFKKKKKWKFWFACVLCVVLDDPQWAADRTWMKIWMWMWTCDTRQHTWIKIWIWTWTQHPNDIATETSEMEIAGPRVQCCCCPPANHRYDYWDKAADVVVQPPDPVQWGKIFTDPHPPHTFKIKTWHFDDWPDDWDFDPPQKHKYKHWHFAADPDNVDGTPFTWIFIKIKDFGTWTKTWTDMDMDGDPPDVVDSSNSRDGPGTDTMMMTGRIMMTIDDTPDIGTD/DDDDDDDPVPQDADPVRVDGLADDDWWKFWFKKKKKWKFWFACVLCVVLDDPQWAADRTWMKMWMWMWTCDTRQHTWIKIWIWTWTQHPNDIATETREMEIAGPRVQCCCCPPANHHYDYWDKAADVVVQVPDPVQWGKIFTDPHPPHTFKIKTWHFDDWPDDWDFDPPPKHKYKHWHFADDPDNVDGTPFTWIFIKIKDFGTWTKTWTDMDMDGDPPDVVDSSNSRDGPGTDTMMMTGRIMMTIDDTPDIGTD

Nearest PDB structures (foldseek):
  3bh2-assembly1_A  TM=8.658E-01  e=4.729E-18  Clostridium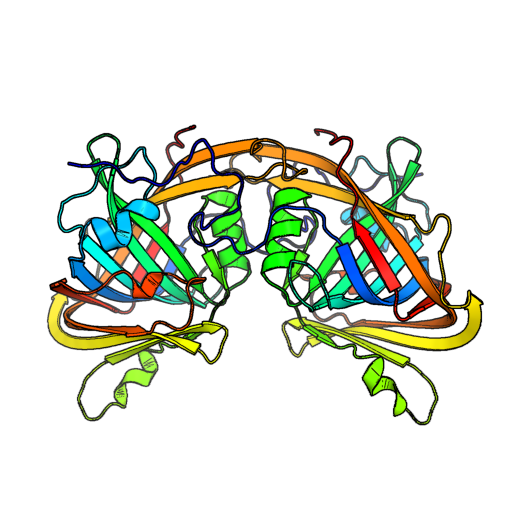 acetobutylicum ATCC 824
  3bgt-assembly1_D  TM=8.495E-01  e=2.639E-18  Chromobacterium violaceum
  3c8w-assembly1_A  TM=8.495E-01  e=3.658E-16  Legionella pneumophila subsp. pneumophila str. Philadelphia 1
  4zbo-assembly1_B  TM=7.542E-01  e=1.175E-15  Streptomyces bingchenggensis BCW-1
  4jmd-assembly1_B  TM=7.079E-01  e=1.212E-14  Streptomyces hygroscopicus

InterPro domains:
  IPR010451 Acetoacetate decarboxylase [PF06314] (22-241)
  IPR023375 Acetoacetate decarboxylase domain superfamily [G3DSA:2.40.400.10] (16-246)
  IPR023375 Acetoacetate decarboxylase domain superfamily [SSF160104] (14-240)

Radius of gyration: 24.35 Å; Cα contacts (8 Å, |Δi|>4): 1427; chains: 2; bounding box: 40×70×64 Å